Protein AF-0000000074437465 (afdb_homodimer)

Nearest PDB structures (foldseek):
  8ow7-assembly3_E  TM=9.448E-01  e=1.157E-26  Tannerella forsythia
  8ow9-assembly1_B  TM=9.370E-01  e=3.885E-27  Tannerella forsythia
  1zxo-assembly2_B  TM=8.943E-01  e=8.198E-27  Bacteroides thetaiotaomicron
  8oqx-assembly1_B  TM=8.817E-01  e=6.868E-26  Tannerella forsythia
  1zxo-assembly1_F  TM=8.835E-01  e=1.292E-25  Bacteroides thetaiotaomicron

Radius of gyration: 25.93 Å; Cα contacts (8 Å, |Δi|>4): 1116; chains: 2; bounding box: 50×80×67 Å

Structure (mmCIF, N/CA/C/O backbone):
data_AF-0000000074437465-model_v1
#
loop_
_entity.id
_entity.type
_entity.pdbx_description
1 polymer 'N-acetylglucosamine kinase'
#
loop_
_atom_site.group_PDB
_atom_site.id
_atom_site.type_symbol
_atom_site.label_atom_id
_atom_site.label_alt_id
_atom_site.label_comp_id
_atom_site.label_asym_id
_atom_site.label_entity_id
_atom_site.label_seq_id
_atom_site.pdbx_PDB_ins_code
_atom_site.Cartn_x
_atom_site.Cartn_y
_atom_site.Cartn_z
_atom_site.occupancy
_atom_site.B_iso_or_equiv
_atom_site.auth_seq_id
_atom_site.auth_comp_id
_atom_site.auth_asym_id
_atom_site.auth_atom_id
_atom_site.pdbx_PDB_model_num
ATOM 1 N N . MET A 1 1 ? 6.914 24.57 31.961 1 94.89 1 MET A N 1
ATOM 2 C CA . MET A 1 1 ? 7.382 24.489 30.58 1 94.89 1 MET A CA 1
ATOM 3 C C . MET A 1 1 ? 6.307 23.894 29.676 1 94.89 1 MET A C 1
ATOM 5 O O . MET A 1 1 ? 5.526 23.044 30.108 1 94.89 1 MET A O 1
ATOM 9 N N . ILE A 1 2 ? 6.27 24.437 28.482 1 96.09 2 ILE A N 1
ATOM 10 C CA . ILE A 1 2 ? 5.295 23.978 27.499 1 96.09 2 ILE A CA 1
ATOM 11 C C . ILE A 1 2 ? 6.019 23.375 26.297 1 96.09 2 ILE A C 1
ATOM 13 O O . ILE A 1 2 ? 7.005 23.936 25.813 1 96.09 2 ILE A O 1
ATOM 17 N N . LEU A 1 3 ? 5.526 22.201 25.858 1 97.32 3 LEU A N 1
ATOM 18 C CA . LEU A 1 3 ? 6.051 21.591 24.641 1 97.32 3 LEU A CA 1
ATOM 19 C C . LEU A 1 3 ? 5.045 21.702 23.5 1 97.32 3 LEU A C 1
ATOM 21 O O . LEU A 1 3 ? 3.86 21.414 23.681 1 97.32 3 LEU A O 1
ATOM 25 N N . ILE A 1 4 ? 5.538 22.149 22.422 1 97.15 4 ILE A N 1
ATOM 26 C CA . ILE A 1 4 ? 4.779 22.143 21.177 1 97.15 4 ILE A CA 1
ATOM 27 C C . ILE A 1 4 ? 5.429 21.186 20.18 1 97.15 4 ILE A C 1
ATOM 29 O O . ILE A 1 4 ? 6.637 21.255 19.942 1 97.15 4 ILE A O 1
ATOM 33 N N . ALA A 1 5 ? 4.548 20.312 19.648 1 97.37 5 ALA A N 1
ATOM 34 C CA . ALA A 1 5 ? 5.109 19.315 18.741 1 97.37 5 ALA A CA 1
ATOM 35 C C . ALA A 1 5 ? 4.285 19.213 17.46 1 97.37 5 ALA A C 1
ATOM 37 O O . ALA A 1 5 ? 3.053 19.17 17.51 1 97.37 5 ALA A O 1
ATOM 38 N N . ASP A 1 6 ? 4.947 19.25 16.395 1 96.05 6 ASP A N 1
ATOM 39 C CA . ASP A 1 6 ? 4.403 18.94 15.076 1 96.05 6 ASP A CA 1
ATOM 40 C C . ASP A 1 6 ? 4.951 17.614 14.554 1 96.05 6 ASP A C 1
ATOM 42 O O . ASP A 1 6 ? 6.107 17.537 14.134 1 96.05 6 ASP A O 1
ATOM 46 N N . GLY A 1 7 ? 4.11 16.641 14.577 1 93.57 7 GLY A N 1
ATOM 47 C CA . GLY A 1 7 ? 4.582 15.285 14.347 1 93.57 7 GLY A CA 1
ATOM 48 C C . GLY A 1 7 ? 4.082 14.692 13.043 1 93.57 7 GLY A C 1
ATOM 49 O O . GLY A 1 7 ? 2.882 14.46 12.88 1 93.57 7 GLY A O 1
ATOM 50 N N . GLY A 1 8 ? 4.979 14.411 12.189 1 89.39 8 GLY A N 1
ATOM 51 C CA . GLY A 1 8 ? 4.696 13.633 10.993 1 89.39 8 GLY A CA 1
ATOM 52 C C . GLY A 1 8 ? 5.106 12.178 11.116 1 89.39 8 GLY A C 1
ATOM 53 O O . GLY A 1 8 ? 5.466 11.719 12.202 1 89.39 8 GLY A O 1
ATOM 54 N N . SER A 1 9 ? 4.99 11.431 10.053 1 87.38 9 SER A N 1
ATOM 55 C CA . SER A 1 9 ? 5.373 10.023 10.027 1 87.38 9 SER A CA 1
ATOM 56 C C . SER A 1 9 ? 6.887 9.864 9.942 1 87.38 9 SER A C 1
ATOM 58 O O . SER A 1 9 ? 7.434 8.845 10.369 1 87.38 9 SER A O 1
ATOM 60 N N . THR A 1 10 ? 7.476 10.876 9.508 1 89.14 10 THR A N 1
ATOM 61 C CA . THR A 1 10 ? 8.919 10.778 9.318 1 89.14 10 THR A CA 1
ATOM 62 C C . THR A 1 10 ? 9.664 11.411 10.489 1 89.14 10 THR A C 1
ATOM 64 O O . THR A 1 10 ? 10.649 10.856 10.979 1 89.14 10 THR A O 1
ATOM 67 N N . LYS A 1 11 ? 9.197 12.532 10.911 1 92.53 11 LYS A N 1
ATOM 68 C CA . LYS A 1 11 ? 9.872 13.283 11.966 1 92.53 11 LYS A CA 1
ATOM 69 C C . LYS A 1 11 ? 8.872 14.083 12.797 1 92.53 11 LYS A C 1
ATOM 71 O O . LYS A 1 11 ? 7.76 14.358 12.344 1 92.53 11 LYS A O 1
ATOM 76 N N . VAL A 1 12 ? 9.301 14.438 14.024 1 96.32 12 VAL A N 1
ATOM 77 C CA . VAL A 1 12 ? 8.543 15.32 14.906 1 96.32 12 VAL A CA 1
ATOM 78 C C . VAL A 1 12 ? 9.42 16.492 15.343 1 96.32 12 VAL A C 1
ATOM 80 O O . VAL A 1 12 ? 10.512 16.291 15.879 1 96.32 12 VAL A O 1
ATOM 83 N N . ASP A 1 13 ? 8.982 17.682 15.081 1 96.8 13 ASP A N 1
ATOM 84 C CA . ASP A 1 13 ? 9.639 18.888 15.575 1 96.8 13 ASP A CA 1
ATOM 85 C C . ASP A 1 13 ? 9.062 19.313 16.924 1 96.8 13 ASP A C 1
ATOM 87 O O . ASP A 1 13 ? 7.856 19.539 17.046 1 96.8 13 ASP A O 1
ATOM 91 N N . TRP A 1 14 ? 9.959 19.441 17.926 1 97.42 14 TRP A N 1
ATOM 92 C CA . TRP A 1 14 ? 9.568 19.844 19.273 1 97.42 14 TRP A CA 1
ATOM 93 C C . TRP A 1 14 ? 10.133 21.218 19.615 1 97.42 14 TRP A C 1
ATOM 95 O O . TRP A 1 14 ? 11.289 21.516 19.306 1 97.42 14 TRP A O 1
ATOM 105 N N . ILE A 1 15 ? 9.326 22.028 20.237 1 97.54 15 ILE A N 1
ATOM 106 C CA . ILE A 1 15 ? 9.787 23.295 20.795 1 97.54 15 ILE A CA 1
ATOM 107 C C . ILE A 1 15 ? 9.385 23.388 22.265 1 97.54 15 ILE A C 1
ATOM 109 O O . ILE A 1 15 ? 8.234 23.122 22.619 1 97.54 15 ILE A O 1
ATOM 113 N N . ALA A 1 16 ? 10.346 23.724 23.087 1 97.32 16 ALA A N 1
ATOM 114 C CA . ALA A 1 16 ? 10.087 23.943 24.508 1 97.32 16 ALA A CA 1
ATOM 115 C C . ALA A 1 16 ? 10.032 25.432 24.833 1 97.32 16 ALA A C 1
ATOM 117 O O . ALA A 1 16 ? 10.933 26.189 24.465 1 97.32 16 ALA A O 1
ATOM 118 N N . LEU A 1 17 ? 9.01 25.799 25.454 1 96.32 17 LEU A N 1
ATOM 119 C CA . LEU A 1 17 ? 8.848 27.172 25.919 1 96.32 17 LEU A CA 1
ATOM 120 C C . LEU A 1 17 ? 8.898 27.24 27.442 1 96.32 17 LEU A C 1
ATOM 122 O O . LEU A 1 17 ? 8.356 26.368 28.125 1 96.32 17 LEU A O 1
ATOM 126 N N . ASP A 1 18 ? 9.529 28.26 27.944 1 94.47 18 ASP A N 1
ATOM 127 C CA . ASP A 1 18 ? 9.484 28.472 29.388 1 94.47 18 ASP A CA 1
ATOM 128 C C . ASP A 1 18 ? 8.217 29.221 29.794 1 94.47 18 ASP A C 1
ATOM 130 O O . ASP A 1 18 ? 7.324 29.433 28.97 1 94.47 18 ASP A O 1
ATOM 134 N N . ASN A 1 19 ? 8.108 29.612 31.048 1 89.49 19 ASN A N 1
ATOM 135 C CA . ASN A 1 19 ? 6.905 30.24 31.582 1 89.49 19 ASN A CA 1
ATOM 136 C C . ASN A 1 19 ? 6.698 31.637 31.005 1 89.49 19 ASN A C 1
ATOM 138 O O . ASN A 1 19 ? 5.594 32.181 31.064 1 89.49 19 ASN A O 1
ATOM 142 N N . GLU A 1 20 ? 7.729 32.299 30.428 1 91.56 20 GLU A N 1
ATOM 143 C CA . GLU A 1 20 ? 7.645 33.616 29.804 1 91.56 20 GLU A CA 1
ATOM 144 C C . GLU A 1 20 ? 7.45 33.499 28.295 1 91.56 20 GLU A C 1
ATOM 146 O O . GLU A 1 20 ? 7.553 34.493 27.572 1 91.56 20 GLU A O 1
ATOM 151 N N . LYS A 1 21 ? 7.248 32.27 27.817 1 91.72 21 LYS A N 1
ATOM 152 C CA . LYS A 1 21 ? 6.996 31.952 26.415 1 91.72 21 LYS A CA 1
ATOM 153 C C . LYS A 1 21 ? 8.248 32.164 25.569 1 91.72 21 LYS A C 1
ATOM 155 O O . LYS A 1 21 ? 8.154 32.46 24.375 1 91.72 21 LYS A O 1
ATOM 160 N N . ASN A 1 22 ? 9.367 32.092 26.271 1 94.2 22 ASN A N 1
ATOM 161 C CA . ASN A 1 22 ? 10.626 32.068 25.535 1 94.2 22 ASN A CA 1
ATOM 162 C C . ASN A 1 22 ? 11.016 30.647 25.137 1 94.2 22 ASN A C 1
ATOM 164 O O . ASN A 1 22 ? 10.81 29.704 25.904 1 94.2 22 ASN A O 1
ATOM 168 N N . GLU A 1 23 ? 11.526 30.55 23.91 1 95.05 23 GLU A N 1
ATOM 169 C CA . GLU A 1 23 ? 12.005 29.248 23.457 1 95.05 23 GLU A CA 1
ATOM 170 C C . GLU A 1 23 ? 13.233 28.806 24.248 1 95.05 23 GLU A C 1
ATOM 172 O O . GLU A 1 23 ? 14.191 29.568 24.394 1 95.05 23 GLU A O 1
ATOM 177 N N . VAL A 1 24 ? 13.201 27.668 24.789 1 96.06 24 VAL A N 1
ATOM 178 C CA . VAL A 1 24 ? 14.299 27.092 25.56 1 96.06 24 VAL A CA 1
ATOM 179 C C . VAL A 1 24 ? 15.174 26.232 24.65 1 96.06 24 VAL A C 1
ATOM 181 O O . VAL A 1 24 ? 16.401 26.349 24.668 1 96.06 24 VAL A O 1
ATOM 184 N N . PHE A 1 25 ? 14.501 25.325 23.891 1 96.08 25 PHE A N 1
ATOM 185 C CA . PHE A 1 25 ? 15.211 24.524 22.902 1 96.08 25 PHE A CA 1
ATOM 186 C C . PHE A 1 25 ? 14.253 24 21.839 1 96.08 25 PHE A C 1
ATOM 188 O O . PHE A 1 25 ? 13.035 24.142 21.97 1 96.08 25 PHE A O 1
ATOM 195 N N . ARG A 1 26 ? 14.756 23.556 20.845 1 96.6 26 ARG A N 1
ATOM 196 C CA . ARG A 1 26 ? 14.054 22.827 19.794 1 96.6 26 ARG A CA 1
ATOM 197 C C . ARG A 1 26 ? 14.8 21.549 19.423 1 96.6 26 ARG A C 1
ATOM 199 O O . ARG A 1 26 ? 16.033 21.525 19.411 1 96.6 26 ARG A O 1
ATOM 206 N N . VAL A 1 27 ? 14.087 20.467 19.203 1 96.72 27 VAL A N 1
ATOM 207 C CA . VAL A 1 27 ? 14.709 19.195 18.85 1 96.72 27 VAL A CA 1
ATOM 208 C C . VAL A 1 27 ? 13.809 18.43 17.883 1 96.72 27 VAL A C 1
ATOM 210 O O . VAL A 1 27 ? 12.62 18.734 17.759 1 96.72 27 VAL A O 1
ATOM 213 N N . ARG A 1 28 ? 14.456 17.544 17.175 1 96.06 28 ARG A N 1
ATOM 214 C CA . ARG A 1 28 ? 13.73 16.728 16.207 1 96.06 28 ARG A CA 1
ATOM 215 C C . ARG A 1 28 ? 13.885 15.243 16.517 1 96.06 28 ARG A C 1
ATOM 217 O O . ARG A 1 28 ? 15.004 14.75 16.675 1 96.06 28 ARG A O 1
ATOM 224 N N . THR A 1 29 ? 12.794 14.515 16.646 1 96.46 29 THR A N 1
ATOM 225 C CA . THR A 1 29 ? 12.822 13.066 16.814 1 96.46 29 THR A CA 1
ATOM 226 C C . THR A 1 29 ? 12.356 12.364 15.542 1 96.46 29 THR A C 1
ATOM 228 O O . THR A 1 29 ? 11.95 13.019 14.579 1 96.46 29 THR A O 1
ATOM 231 N N . LEU A 1 30 ? 12.405 10.996 15.598 1 94.06 30 LEU A N 1
ATOM 232 C CA . LEU A 1 30 ? 11.751 10.206 14.56 1 94.06 30 LEU A CA 1
ATOM 233 C C . LEU A 1 30 ? 10.235 10.335 14.652 1 94.06 30 LEU A C 1
ATOM 235 O O . LEU A 1 30 ? 9.703 10.721 15.695 1 94.06 30 LEU A O 1
ATOM 239 N N . GLY A 1 31 ? 9.579 10.031 13.581 1 94.35 31 GLY A N 1
ATOM 240 C CA . GLY A 1 31 ? 8.132 10.153 13.503 1 94.35 31 GLY A CA 1
ATOM 241 C C . GLY A 1 31 ? 7.408 9.351 14.568 1 94.35 31 GLY A C 1
ATOM 242 O O . GLY A 1 31 ? 7.844 8.257 14.932 1 94.35 31 GLY A O 1
ATOM 243 N N . LEU A 1 32 ? 6.293 9.871 15.075 1 95.06 32 LEU A N 1
ATOM 244 C CA . LEU A 1 32 ? 5.526 9.255 16.152 1 95.06 32 LEU A CA 1
ATOM 245 C C . LEU A 1 32 ? 4.089 8.993 15.715 1 95.06 32 LEU A C 1
ATOM 247 O O . LEU A 1 32 ? 3.146 9.297 16.45 1 95.06 32 LEU A O 1
ATOM 251 N N . ASN A 1 33 ? 3.855 8.464 14.531 1 92.56 33 ASN A N 1
ATOM 252 C CA . ASN A 1 33 ? 2.525 8.143 14.023 1 92.56 33 ASN A CA 1
ATOM 253 C C . ASN A 1 33 ? 1.952 6.9 14.696 1 92.56 33 ASN A C 1
ATOM 255 O O . ASN A 1 33 ? 2.319 5.776 14.349 1 92.56 33 ASN A O 1
ATOM 259 N N . PRO A 1 34 ? 1.021 7.063 15.628 1 92.79 34 PRO A N 1
ATOM 260 C CA . PRO A 1 34 ? 0.503 5.942 16.416 1 92.79 34 PRO A CA 1
ATOM 261 C C . PRO A 1 34 ? -0.392 5.012 15.601 1 92.79 34 PRO A C 1
ATOM 263 O O . PRO A 1 34 ? -0.78 3.944 16.082 1 92.79 34 PRO A O 1
ATOM 266 N N . ALA A 1 35 ? -0.741 5.42 14.373 1 87.58 35 ALA A N 1
ATOM 267 C CA . ALA A 1 35 ? -1.544 4.562 13.506 1 87.58 35 ALA A CA 1
ATOM 268 C C . ALA A 1 35 ? -0.696 3.446 12.901 1 87.58 35 ALA A C 1
ATOM 270 O O . ALA A 1 35 ? -1.228 2.435 12.438 1 87.58 35 ALA A O 1
ATOM 271 N N . VAL A 1 36 ? 0.605 3.626 12.926 1 86.38 36 VAL A N 1
ATOM 272 C CA . VAL A 1 36 ? 1.434 2.659 12.213 1 86.38 36 VAL A CA 1
ATOM 273 C C . VAL A 1 36 ? 2.537 2.145 13.135 1 86.38 36 VAL A C 1
ATOM 275 O O . VAL A 1 36 ? 3.278 1.227 12.775 1 86.38 36 VAL A O 1
ATOM 278 N N . LEU A 1 37 ? 2.701 2.773 14.314 1 90.72 37 LEU A N 1
ATOM 279 C CA . LEU A 1 37 ? 3.719 2.366 15.277 1 90.72 37 LEU A CA 1
ATOM 280 C C . LEU A 1 37 ? 3.077 1.829 16.551 1 90.72 37 LEU A C 1
ATOM 282 O O . LEU A 1 37 ? 2.063 2.359 17.012 1 90.72 37 LEU A O 1
ATOM 286 N N . ASN A 1 38 ? 3.7 0.882 17.123 1 89.41 38 ASN A N 1
ATOM 287 C CA . ASN A 1 38 ? 3.207 0.415 18.414 1 89.41 38 ASN A CA 1
ATOM 288 C C . ASN A 1 38 ? 3.69 1.307 19.555 1 89.41 38 ASN A C 1
ATOM 290 O O . ASN A 1 38 ? 4.562 2.155 19.358 1 89.41 38 ASN A O 1
ATOM 294 N N . LYS A 1 39 ? 3.164 1.068 20.732 1 93.5 39 LYS A N 1
ATOM 295 C CA . LYS A 1 39 ? 3.417 1.907 21.9 1 93.5 39 LYS A CA 1
ATOM 296 C C . LYS A 1 39 ? 4.894 1.888 22.281 1 93.5 39 LYS A C 1
ATOM 298 O O . LYS A 1 39 ? 5.459 2.921 22.647 1 93.5 39 LYS A O 1
ATOM 303 N N . GLU A 1 40 ? 5.457 0.75 22.173 1 94.09 40 GLU A N 1
ATOM 304 C CA . GLU A 1 40 ? 6.855 0.601 22.567 1 94.09 40 GLU A CA 1
ATOM 305 C C . GLU A 1 40 ? 7.771 1.434 21.675 1 94.09 40 GLU A C 1
ATOM 307 O O . GLU A 1 40 ? 8.677 2.111 22.167 1 94.09 40 GLU A O 1
ATOM 312 N N . GLU A 1 41 ? 7.509 1.397 20.428 1 93.05 41 GLU A N 1
ATOM 313 C CA . GLU A 1 41 ? 8.313 2.17 19.487 1 93.05 41 GLU A CA 1
ATOM 314 C C . GLU A 1 41 ? 8.121 3.669 19.698 1 93.05 41 GLU A C 1
ATOM 316 O O . GLU A 1 41 ? 9.083 4.438 19.639 1 93.05 41 GLU A O 1
ATOM 321 N N . LEU A 1 42 ? 6.94 4.073 19.936 1 95.83 42 LEU A N 1
ATOM 322 C CA . LEU A 1 42 ? 6.642 5.472 20.223 1 95.83 42 LEU A CA 1
ATOM 323 C C . LEU A 1 42 ? 7.425 5.956 21.439 1 95.83 42 LEU A C 1
ATOM 325 O O . LEU A 1 42 ? 8.074 7.003 21.389 1 95.83 42 LEU A O 1
ATOM 329 N N . LYS A 1 43 ? 7.365 5.176 22.474 1 97.3 43 LYS A N 1
ATOM 330 C CA . LYS A 1 43 ? 8.051 5.514 23.718 1 97.3 43 LYS A CA 1
ATOM 331 C C . LYS A 1 43 ? 9.559 5.611 23.505 1 97.3 43 LYS A C 1
ATOM 333 O O . LYS A 1 43 ? 10.189 6.583 23.926 1 97.3 43 LYS A O 1
ATOM 338 N N . ASN A 1 44 ? 10.097 4.678 22.787 1 96.75 44 ASN A N 1
ATOM 339 C CA . ASN A 1 44 ? 11.539 4.612 22.571 1 96.75 44 ASN A CA 1
ATOM 340 C C . ASN A 1 44 ? 12.05 5.835 21.816 1 96.75 44 ASN A C 1
ATOM 342 O O . ASN A 1 44 ? 13.132 6.345 22.11 1 96.75 44 ASN A O 1
ATOM 346 N N . ARG A 1 45 ? 11.283 6.339 20.921 1 95.85 45 ARG A N 1
ATOM 347 C CA . ARG A 1 45 ? 11.7 7.466 20.093 1 95.85 45 ARG A CA 1
ATOM 348 C C . ARG A 1 45 ? 11.753 8.754 20.909 1 95.85 45 ARG A C 1
ATOM 350 O O . ARG A 1 45 ? 12.489 9.682 20.565 1 95.85 45 ARG A O 1
ATOM 357 N N . ILE A 1 46 ? 10.995 8.745 22.015 1 97.08 46 ILE A N 1
ATOM 358 C CA . ILE A 1 46 ? 10.955 9.938 22.852 1 97.08 46 ILE A CA 1
ATOM 359 C C . ILE A 1 46 ? 12.009 9.833 23.952 1 97.08 46 ILE A C 1
ATOM 361 O O . ILE A 1 46 ? 12.788 10.766 24.164 1 97.08 46 ILE A O 1
ATOM 365 N N . VAL A 1 47 ? 12.102 8.663 24.596 1 96.64 47 VAL A N 1
ATOM 366 C CA . VAL A 1 47 ? 12.95 8.518 25.775 1 96.64 47 VAL A CA 1
ATOM 367 C C . VAL A 1 47 ? 14.419 8.533 25.361 1 96.64 47 VAL A C 1
ATOM 369 O O . VAL A 1 47 ? 15.3 8.796 26.183 1 96.64 47 VAL A O 1
ATOM 372 N N . ASN A 1 48 ? 14.676 8.305 24.08 1 96.09 48 ASN A N 1
ATOM 373 C CA . ASN A 1 48 ? 16.051 8.324 23.593 1 96.09 48 ASN A CA 1
ATOM 374 C C . ASN A 1 48 ? 16.498 9.737 23.227 1 96.09 48 ASN A C 1
ATOM 376 O O . ASN A 1 48 ? 17.645 9.947 22.831 1 96.09 48 ASN A O 1
ATOM 380 N N . MET A 1 49 ? 15.599 10.678 23.366 1 95.67 49 MET A N 1
ATOM 381 C CA . MET A 1 49 ? 15.941 12.076 23.121 1 95.67 49 MET A CA 1
ATOM 382 C C . MET A 1 49 ? 16.31 12.783 24.421 1 95.67 49 MET A C 1
ATOM 384 O O . MET A 1 49 ? 15.431 13.152 25.202 1 95.67 49 MET A O 1
ATOM 388 N N . PHE A 1 50 ? 17.532 13.073 24.574 1 95.61 50 PHE A N 1
ATOM 389 C CA . PHE A 1 50 ? 18.084 13.61 25.812 1 95.61 50 PHE A CA 1
ATOM 390 C C . PHE A 1 50 ? 17.378 14.903 26.203 1 95.61 50 PHE A C 1
ATOM 392 O O . PHE A 1 50 ? 17.006 15.086 27.364 1 95.61 50 PHE A O 1
ATOM 399 N N . GLU A 1 51 ? 17.174 15.797 25.301 1 96.08 51 GLU A N 1
ATOM 400 C CA . GLU A 1 51 ? 16.589 17.104 25.585 1 96.08 51 GLU A CA 1
ATOM 401 C C . GLU A 1 51 ? 15.181 16.967 26.156 1 96.08 51 GLU A C 1
ATOM 403 O O . GLU A 1 51 ? 14.781 17.743 27.027 1 96.08 51 GLU A O 1
ATOM 408 N N . LEU A 1 52 ? 14.474 15.995 25.702 1 97 52 LEU A N 1
ATOM 409 C CA . LEU A 1 52 ? 13.092 15.81 26.131 1 97 52 LEU A CA 1
ATOM 410 C C . LEU A 1 52 ? 13.032 15.136 27.497 1 97 52 LEU A C 1
ATOM 412 O O . LEU A 1 52 ? 12.26 15.55 28.365 1 97 52 LEU A O 1
ATOM 416 N N . ILE A 1 53 ? 13.86 14.127 27.668 1 96.48 53 ILE A N 1
ATOM 417 C CA . ILE A 1 53 ? 13.799 13.344 28.898 1 96.48 53 ILE A CA 1
ATOM 418 C C . ILE A 1 53 ? 14.344 14.169 30.062 1 96.48 53 ILE A C 1
ATOM 420 O O . ILE A 1 53 ? 13.901 14.012 31.202 1 96.48 53 ILE A O 1
ATOM 424 N N . ASN A 1 54 ? 15.246 15.013 29.777 1 95.64 54 ASN A N 1
ATOM 425 C CA . ASN A 1 54 ? 15.863 15.832 30.814 1 95.64 54 ASN A CA 1
ATOM 426 C C . ASN A 1 54 ? 14.86 16.802 31.434 1 95.64 54 ASN A C 1
ATOM 428 O O . ASN A 1 54 ? 15.07 17.292 32.544 1 95.64 54 ASN A O 1
ATOM 432 N N . ILE A 1 55 ? 13.824 17.081 30.805 1 95.62 55 ILE A N 1
ATOM 433 C CA . ILE A 1 55 ? 12.871 18.057 31.321 1 95.62 55 ILE A CA 1
ATOM 434 C C . ILE A 1 55 ? 11.536 17.373 31.608 1 95.62 55 ILE A C 1
ATOM 436 O O . ILE A 1 55 ? 10.513 18.04 31.778 1 95.62 55 ILE A O 1
ATOM 440 N N . LYS A 1 56 ? 11.437 16.096 31.569 1 96.48 56 LYS A N 1
ATOM 441 C CA . LYS A 1 56 ? 10.19 15.339 31.615 1 96.48 56 LYS A CA 1
ATOM 442 C C . LYS A 1 56 ? 9.365 15.713 32.842 1 96.48 56 LYS A C 1
ATOM 444 O O . LYS A 1 56 ? 8.133 15.663 32.808 1 96.48 56 LYS A O 1
ATOM 449 N N . GLU A 1 57 ? 10.02 16.113 33.96 1 96.18 57 GLU A N 1
ATOM 450 C CA . GLU A 1 57 ? 9.301 16.455 35.183 1 96.18 57 GLU A CA 1
ATOM 451 C C . GLU A 1 57 ? 8.895 17.926 35.191 1 96.18 57 GLU A C 1
ATOM 453 O O . GLU A 1 57 ? 8.056 18.34 35.995 1 96.18 57 GLU A O 1
ATOM 458 N N . LYS A 1 58 ? 9.495 18.707 34.326 1 96.32 58 LYS A N 1
ATOM 459 C CA . LYS A 1 58 ? 9.276 20.15 34.315 1 96.32 58 LYS A CA 1
ATOM 460 C C . LYS A 1 58 ? 8.182 20.533 33.322 1 96.32 58 LYS A C 1
ATOM 462 O O . LYS A 1 58 ? 7.681 21.659 33.346 1 96.32 58 LYS A O 1
ATOM 467 N N . VAL A 1 59 ? 7.832 19.661 32.452 1 96.99 59 VAL A N 1
ATOM 468 C CA . VAL A 1 59 ? 6.826 19.942 31.433 1 96.99 59 VAL A CA 1
ATOM 469 C C . VAL A 1 59 ? 5.432 19.883 32.053 1 96.99 59 VAL A C 1
ATOM 471 O O . VAL A 1 59 ? 5.071 18.892 32.691 1 96.99 59 VAL A O 1
ATOM 474 N N . ASN A 1 60 ? 4.698 20.942 31.864 1 95.6 60 ASN A N 1
ATOM 475 C CA . ASN A 1 60 ? 3.364 21.009 32.452 1 95.6 60 ASN A CA 1
ATOM 476 C C . ASN A 1 60 ? 2.277 20.816 31.399 1 95.6 60 ASN A C 1
ATOM 478 O O . ASN A 1 60 ? 1.147 20.448 31.727 1 95.6 60 ASN A O 1
ATOM 482 N N . GLU A 1 61 ? 2.629 21.15 30.157 1 96.54 61 GLU A N 1
ATOM 483 C CA . GLU A 1 61 ? 1.647 21.071 29.08 1 96.54 61 GLU A CA 1
ATOM 484 C C . GLU A 1 61 ? 2.301 20.653 27.766 1 96.54 61 GLU A C 1
ATOM 486 O O . GLU A 1 61 ? 3.397 21.114 27.438 1 96.54 61 GLU A O 1
ATOM 491 N N . ILE A 1 62 ? 1.636 19.767 27.069 1 97.61 62 ILE A N 1
ATOM 492 C CA . ILE A 1 62 ? 2.118 19.327 25.765 1 97.61 62 ILE A CA 1
ATOM 493 C C . ILE A 1 62 ? 1.019 19.509 24.72 1 97.61 62 ILE A C 1
ATOM 495 O O 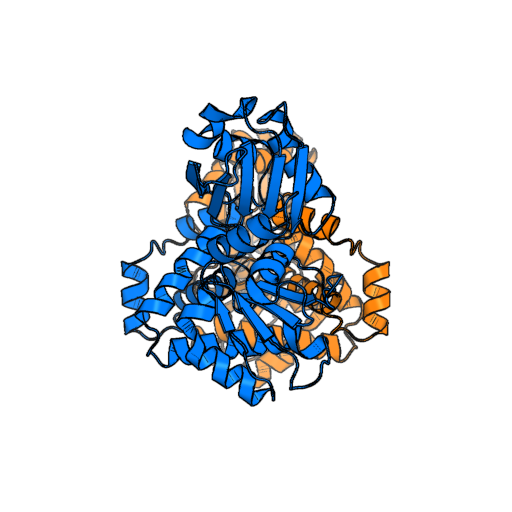. ILE A 1 62 ? -0.099 19.017 24.894 1 97.61 62 ILE A O 1
ATOM 499 N N . HIS A 1 63 ? 1.304 20.273 23.745 1 97.03 63 HIS A N 1
ATOM 500 C CA . HIS A 1 63 ? 0.472 20.364 22.55 1 97.03 63 HIS A CA 1
ATOM 501 C C . HIS A 1 63 ? 1.081 19.58 21.393 1 97.03 63 HIS A C 1
ATOM 503 O O . HIS A 1 63 ? 2.035 20.038 20.761 1 97.03 63 HIS A O 1
ATOM 509 N N . PHE A 1 64 ? 0.465 18.461 21.155 1 97.69 64 PHE A N 1
ATOM 510 C CA . PHE A 1 64 ? 0.988 17.583 20.114 1 97.69 64 PHE A CA 1
ATOM 511 C C . PHE A 1 64 ? 0.032 17.519 18.929 1 97.69 64 PHE A C 1
ATOM 513 O O . PHE A 1 64 ? -1.125 17.12 19.079 1 97.69 64 PHE A O 1
ATOM 520 N N . TYR A 1 65 ? 0.543 17.898 17.822 1 96.64 65 TYR A N 1
ATOM 521 C CA . TYR A 1 65 ? -0.168 17.792 16.553 1 96.64 65 TYR A CA 1
ATOM 522 C C . TYR A 1 65 ? 0.468 16.736 15.657 1 96.64 65 TYR A C 1
ATOM 524 O O . TYR A 1 65 ? 1.576 16.929 15.151 1 96.64 65 TYR A O 1
ATOM 532 N N . GLY A 1 66 ? -0.255 15.652 15.434 1 94.8 66 GLY A N 1
ATOM 533 C CA . GLY A 1 66 ? 0.495 14.56 14.834 1 94.8 66 GLY A CA 1
ATOM 534 C C . GLY A 1 66 ? -0.274 13.836 13.745 1 94.8 66 GLY A C 1
ATOM 535 O O . GLY A 1 66 ? -1.501 13.734 13.806 1 94.8 66 GLY A O 1
ATOM 536 N N . ALA A 1 67 ? 0.491 13.291 12.794 1 92.62 67 ALA A N 1
ATOM 537 C CA . ALA A 1 67 ? -0.054 12.344 11.824 1 92.62 67 ALA A CA 1
ATOM 538 C C . ALA A 1 67 ? -0.62 11.11 12.521 1 92.62 67 ALA A C 1
ATOM 540 O O . ALA A 1 67 ? -0.052 10.631 13.506 1 92.62 67 ALA A O 1
ATOM 541 N N . GLY A 1 68 ? -1.772 10.64 12.007 1 90.48 68 GLY A N 1
ATOM 542 C CA . GLY A 1 68 ? -2.355 9.422 12.547 1 90.48 68 GLY A CA 1
ATOM 543 C C . GLY A 1 68 ? -3.202 9.662 13.782 1 90.48 68 GLY A C 1
ATOM 544 O O . GLY A 1 68 ? -3.776 8.725 14.34 1 90.48 68 GLY A O 1
ATOM 545 N N . CYS A 1 69 ? -3.361 10.903 14.205 1 92.59 69 CYS A N 1
ATOM 546 C CA . CYS A 1 69 ? -4.099 11.223 15.422 1 92.59 69 CYS A CA 1
ATOM 547 C C . CYS A 1 69 ? -5.494 11.741 15.094 1 92.59 69 CYS A C 1
ATOM 549 O O . CYS A 1 69 ? -6.102 12.452 15.896 1 92.59 69 CYS A O 1
ATOM 551 N N . GLY A 1 70 ? -5.909 11.414 13.889 1 86.55 70 GLY A N 1
ATOM 552 C CA . GLY A 1 70 ? -7.207 11.907 13.457 1 86.55 70 GLY A CA 1
ATOM 553 C C . GLY A 1 70 ? -8.366 11.09 13.995 1 86.55 70 GLY A C 1
ATOM 554 O O . GLY A 1 70 ? -9.527 11.476 13.846 1 86.55 70 GLY A O 1
ATOM 555 N N . THR A 1 71 ? -8.073 9.995 14.556 1 86.5 71 THR A N 1
ATOM 556 C CA . THR A 1 71 ? -9.094 9.147 15.161 1 86.5 71 THR A CA 1
ATOM 557 C C . THR A 1 71 ? -8.787 8.898 16.635 1 86.5 71 THR A C 1
ATOM 559 O O . THR A 1 71 ? -7.636 9.011 17.062 1 86.5 71 THR A O 1
ATOM 562 N N . PRO A 1 72 ? -9.757 8.58 17.406 1 87.79 72 PRO A N 1
ATOM 563 C CA . PRO A 1 72 ? -9.616 8.568 18.863 1 87.79 72 PRO A CA 1
ATOM 564 C C . PRO A 1 72 ? -8.614 7.524 19.351 1 87.79 72 PRO A C 1
ATOM 566 O O . PRO A 1 72 ? -7.802 7.808 20.235 1 87.79 72 PRO A O 1
ATOM 569 N N . LYS A 1 73 ? -8.615 6.382 18.794 1 91.21 73 LYS A N 1
ATOM 570 C CA . LYS A 1 73 ? -7.802 5.297 19.337 1 91.21 73 LYS A CA 1
ATOM 571 C C . LYS A 1 73 ? -6.314 5.601 19.197 1 91.21 73 LYS A C 1
ATOM 573 O O . LYS A 1 73 ? -5.574 5.575 20.182 1 91.21 73 LYS A O 1
ATOM 578 N N . PRO A 1 74 ? -5.891 5.91 18.002 1 92.13 74 PRO A N 1
ATOM 579 C CA . PRO A 1 74 ? -4.474 6.261 17.881 1 92.13 74 PRO A CA 1
ATOM 580 C C . PRO A 1 74 ? -4.093 7.477 18.722 1 92.13 74 PRO A C 1
ATOM 582 O O . PRO A 1 74 ? -3.011 7.509 19.314 1 92.13 74 PRO A O 1
ATOM 585 N N . ALA A 1 75 ? -4.921 8.441 18.796 1 94.05 75 ALA A N 1
ATOM 586 C CA . ALA A 1 75 ? -4.655 9.63 19.601 1 94.05 75 ALA A CA 1
ATOM 587 C C . ALA A 1 75 ? -4.497 9.271 21.075 1 94.05 75 ALA A C 1
ATOM 589 O O . ALA A 1 75 ? -3.605 9.785 21.754 1 94.05 75 ALA A O 1
ATOM 590 N N . GLN A 1 76 ? -5.318 8.388 21.516 1 95.51 76 GLN A N 1
ATOM 591 C CA . GLN A 1 76 ? -5.268 7.971 22.913 1 95.51 76 GLN A CA 1
ATOM 592 C C . GLN A 1 76 ? -3.99 7.193 23.21 1 95.51 76 GLN A C 1
ATOM 594 O O . GLN A 1 76 ? -3.409 7.331 24.289 1 95.51 76 GLN A O 1
ATOM 599 N N . ILE A 1 77 ? -3.602 6.414 22.298 1 95.68 77 ILE A N 1
ATOM 600 C CA . ILE A 1 77 ? -2.373 5.644 22.459 1 95.68 77 ILE A CA 1
ATOM 601 C C . ILE A 1 77 ? -1.192 6.592 22.651 1 95.68 77 ILE A C 1
ATOM 603 O O . ILE A 1 77 ? -0.383 6.41 23.564 1 95.68 77 ILE A O 1
ATOM 607 N N . LEU A 1 78 ? -1.112 7.581 21.846 1 96.99 78 LEU A N 1
ATOM 608 C CA . LEU A 1 78 ? -0.011 8.534 21.941 1 96.99 78 LEU A CA 1
ATOM 609 C C . LEU A 1 78 ? -0.1 9.34 23.233 1 96.99 78 LEU A C 1
ATOM 611 O O . LEU A 1 78 ? 0.918 9.602 23.877 1 96.99 78 LEU A O 1
ATOM 615 N N . ALA A 1 79 ? -1.292 9.737 23.566 1 97.42 79 ALA A N 1
ATOM 616 C CA . ALA A 1 79 ? -1.494 10.461 24.819 1 97.42 79 ALA A CA 1
ATOM 617 C C . ALA A 1 79 ? -0.99 9.649 26.009 1 97.42 79 ALA A C 1
ATOM 619 O O . ALA A 1 79 ? -0.304 10.18 26.885 1 97.42 79 ALA A O 1
ATOM 620 N N . ASP A 1 80 ? -1.317 8.393 25.988 1 97.47 80 ASP A N 1
ATOM 621 C CA . ASP A 1 80 ? -0.887 7.508 27.067 1 97.47 80 ASP A CA 1
ATOM 622 C C . ASP A 1 80 ? 0.636 7.446 27.153 1 97.47 80 ASP A C 1
ATOM 624 O O . ASP A 1 80 ? 1.203 7.481 28.247 1 97.47 80 ASP A O 1
ATOM 628 N N . VAL A 1 81 ? 1.225 7.339 26.029 1 97.83 81 VAL A N 1
ATOM 629 C CA . VAL A 1 81 ? 2.681 7.258 25.975 1 97.83 81 VAL A CA 1
ATOM 630 C C . VAL A 1 81 ? 3.291 8.545 26.528 1 97.83 81 VAL A C 1
ATOM 632 O O . VAL A 1 81 ? 4.195 8.5 27.367 1 97.83 81 VAL A O 1
ATOM 635 N N . LEU A 1 82 ? 2.831 9.701 26.108 1 97.97 82 LEU A N 1
ATOM 636 C CA . LEU A 1 82 ? 3.363 10.997 26.517 1 97.97 82 LEU A CA 1
ATOM 637 C C . LEU A 1 82 ? 3.122 11.239 28.003 1 97.97 82 LEU A C 1
ATOM 639 O O . LEU A 1 82 ? 4.006 11.73 28.708 1 97.97 82 LEU A O 1
ATOM 643 N N . GLU A 1 83 ? 1.96 10.868 28.463 1 97.52 83 GLU A N 1
ATOM 644 C CA . GLU A 1 83 ? 1.608 11.067 29.866 1 97.52 83 GLU A CA 1
ATOM 645 C C . GLU A 1 83 ? 2.459 10.189 30.779 1 97.52 83 GLU A C 1
ATOM 647 O O . GLU A 1 83 ? 2.75 10.566 31.916 1 97.52 83 GLU A O 1
ATOM 652 N N . ASN A 1 84 ? 2.812 9.041 30.275 1 97.36 84 ASN A N 1
ATOM 653 C CA . ASN A 1 84 ? 3.662 8.142 31.048 1 97.36 84 ASN A CA 1
ATOM 654 C C . ASN A 1 84 ? 5.09 8.671 31.152 1 97.36 84 ASN A C 1
ATOM 656 O O . ASN A 1 84 ? 5.799 8.372 32.115 1 97.36 84 ASN A O 1
ATOM 660 N N . ILE A 1 85 ? 5.466 9.373 30.165 1 97.68 85 ILE A N 1
ATOM 661 C CA . ILE A 1 85 ? 6.819 9.917 30.149 1 97.68 85 ILE A CA 1
ATOM 662 C C . ILE A 1 85 ? 6.851 11.246 30.9 1 97.68 85 ILE A C 1
ATOM 664 O O . ILE A 1 85 ? 7.712 11.462 31.756 1 97.68 85 ILE A O 1
ATOM 668 N N . PHE A 1 86 ? 5.911 12.098 30.535 1 97.91 86 PHE A N 1
ATOM 669 C CA . PHE A 1 86 ? 5.795 13.416 31.149 1 97.91 86 PHE A CA 1
ATOM 670 C C . PHE A 1 86 ? 4.728 13.414 32.237 1 97.91 86 PHE A C 1
ATOM 672 O O . PHE A 1 86 ? 3.643 13.968 32.051 1 97.91 86 PHE A O 1
ATOM 679 N N . ILE A 1 87 ? 5.034 13.052 33.387 1 95.62 87 ILE A N 1
ATOM 680 C CA . ILE A 1 87 ? 4.127 12.583 34.429 1 95.62 87 ILE A CA 1
ATOM 681 C C . ILE A 1 87 ? 3.342 13.763 34.998 1 95.62 87 ILE A C 1
ATOM 683 O O . ILE A 1 87 ? 2.282 13.579 35.601 1 95.62 87 ILE A O 1
ATOM 687 N N . ASN A 1 88 ? 3.754 15 34.837 1 96.02 88 ASN A N 1
ATOM 688 C CA . ASN A 1 88 ? 3.091 16.171 35.401 1 96.02 88 ASN A CA 1
ATOM 689 C C . ASN A 1 88 ? 2.369 16.978 34.326 1 96.02 88 ASN A C 1
ATOM 691 O O . ASN A 1 88 ? 1.878 18.076 34.594 1 96.02 88 ASN A O 1
ATOM 695 N N . SER A 1 89 ? 2.288 16.424 33.15 1 96.48 89 SER A N 1
ATOM 696 C CA . SER A 1 89 ? 1.873 17.255 32.024 1 96.48 89 SER A CA 1
ATOM 697 C C . SER A 1 89 ? 0.434 16.956 31.617 1 96.48 89 SER A C 1
ATOM 699 O O . SER A 1 89 ? 0.003 15.801 31.644 1 96.48 89 SER A O 1
ATOM 701 N N . LYS A 1 90 ? -0.261 17.996 31.362 1 96.6 90 LYS A N 1
ATOM 702 C CA . LYS A 1 90 ? -1.486 17.874 30.578 1 96.6 90 LYS A CA 1
ATOM 703 C C . LYS A 1 90 ? -1.175 17.698 29.095 1 96.6 90 LYS A C 1
ATOM 705 O O . LYS A 1 90 ? -0.508 18.541 28.491 1 96.6 90 LYS A O 1
ATOM 710 N N . VAL A 1 91 ? -1.691 16.601 28.5 1 97.73 91 VAL A N 1
ATOM 711 C CA . VAL A 1 91 ? -1.361 16.29 27.113 1 97.73 91 VAL A CA 1
ATOM 712 C C . VAL A 1 91 ? -2.569 16.562 26.22 1 97.73 91 VAL A C 1
ATOM 714 O O . VAL A 1 91 ? -3.656 16.028 26.456 1 97.73 91 VAL A O 1
ATOM 717 N N . ILE A 1 92 ? -2.396 17.407 25.294 1 96.17 92 ILE A N 1
ATOM 718 C CA . ILE A 1 92 ? -3.404 17.713 24.284 1 96.17 92 ILE A CA 1
ATOM 719 C C . ILE A 1 92 ? -2.948 17.188 22.925 1 96.17 92 ILE A C 1
ATOM 721 O O . ILE A 1 92 ? -1.925 17.626 22.394 1 96.17 92 ILE A O 1
ATOM 725 N N . ILE A 1 93 ? -3.73 16.246 22.405 1 97.13 93 ILE A N 1
ATOM 726 C CA . ILE A 1 93 ? -3.397 15.638 21.121 1 97.13 93 ILE A CA 1
ATOM 727 C C . ILE A 1 93 ? -4.391 16.1 20.058 1 97.13 93 ILE A C 1
ATOM 729 O O . ILE A 1 93 ? -5.604 16.076 20.282 1 97.13 93 ILE A O 1
ATOM 733 N N . ALA A 1 94 ? -3.831 16.583 18.985 1 94.21 94 ALA A N 1
ATOM 734 C CA . ALA A 1 94 ? -4.646 16.918 17.82 1 94.21 94 ALA A CA 1
ATOM 735 C C . ALA A 1 94 ? -4.008 16.395 16.536 1 94.21 94 ALA A C 1
ATOM 737 O O . ALA A 1 94 ? -2.847 15.979 16.537 1 94.21 94 ALA A O 1
ATOM 738 N N . GLU A 1 95 ? -4.784 16.357 15.521 1 93.99 95 GLU A N 1
ATOM 739 C CA . GLU A 1 95 ? -4.265 15.889 14.239 1 93.99 95 GLU A CA 1
ATOM 740 C C . GLU A 1 95 ? -3.354 16.932 13.597 1 93.99 95 GLU A C 1
ATOM 742 O O . GLU A 1 95 ? -3.513 18.132 13.834 1 93.99 95 GLU A O 1
ATOM 747 N N . ASP A 1 96 ? -2.542 16.446 12.813 1 94.67 96 ASP A N 1
ATOM 748 C CA . ASP A 1 96 ? -1.568 17.308 12.15 1 94.67 96 ASP A CA 1
ATOM 749 C C . ASP A 1 96 ? -2.263 18.357 11.284 1 94.67 96 ASP A C 1
ATOM 751 O O . ASP A 1 96 ? -1.743 19.458 11.097 1 94.67 96 ASP A O 1
ATOM 755 N N . MET A 1 97 ? -3.43 18.101 10.82 1 94.74 97 MET A N 1
ATOM 756 C CA . MET A 1 97 ? -4.194 19.052 10.018 1 94.74 97 MET A CA 1
ATOM 757 C C . MET A 1 97 ? -4.46 20.334 10.801 1 94.74 97 MET A C 1
ATOM 759 O O . MET A 1 97 ? -4.457 21.426 10.231 1 94.74 97 MET A O 1
ATOM 763 N N . LEU A 1 98 ? -4.71 20.192 12.032 1 95.04 98 LEU A N 1
ATOM 764 C CA . LEU A 1 98 ? -4.971 21.371 12.849 1 95.04 98 LEU A CA 1
ATOM 765 C C . LEU A 1 98 ? -3.724 22.242 12.962 1 95.04 98 LEU A C 1
ATOM 767 O O . LEU A 1 98 ? -3.815 23.471 12.924 1 95.04 98 LEU A O 1
ATOM 771 N N . ALA A 1 99 ? -2.581 21.621 13.134 1 95.53 99 ALA A N 1
ATOM 772 C CA . ALA A 1 99 ? -1.328 22.371 13.116 1 95.53 99 ALA A CA 1
ATOM 773 C C . ALA A 1 99 ? -1.165 23.134 11.804 1 95.53 99 ALA A C 1
ATOM 775 O O . ALA A 1 99 ? -0.718 24.284 11.799 1 95.53 99 ALA A O 1
ATOM 776 N N . ALA A 1 100 ? -1.499 22.459 10.716 1 96.47 100 ALA A N 1
ATOM 777 C CA . ALA A 1 100 ? -1.415 23.089 9.401 1 96.47 100 ALA A CA 1
ATOM 778 C C . ALA A 1 100 ? -2.335 24.303 9.313 1 96.47 100 ALA A C 1
ATOM 780 O O . ALA A 1 100 ? -1.95 25.344 8.776 1 96.47 100 ALA A O 1
ATOM 781 N N . VAL A 1 101 ? -3.502 24.187 9.863 1 97.01 101 VAL A N 1
ATOM 782 C CA . VAL A 1 101 ? -4.468 25.281 9.875 1 97.01 101 VAL A CA 1
ATOM 783 C C . VAL A 1 101 ? -3.908 26.456 10.674 1 97.01 101 VAL A C 1
ATOM 785 O O . VAL A 1 101 ? -3.842 27.581 10.173 1 97.01 101 VAL A O 1
ATOM 788 N N . TYR A 1 102 ? -3.423 26.174 11.859 1 95.94 102 TYR A N 1
ATOM 789 C CA . TYR A 1 102 ? -2.911 27.222 12.735 1 95.94 102 TYR A CA 1
ATOM 790 C C . TYR A 1 102 ? -1.682 27.888 12.127 1 95.94 102 TYR A C 1
ATOM 792 O O . TYR A 1 102 ? -1.472 29.092 12.299 1 95.94 102 TYR A O 1
ATOM 800 N N . ALA A 1 103 ? -0.949 27.138 11.409 1 96.12 103 ALA A N 1
ATOM 801 C CA . ALA A 1 103 ? 0.3 27.641 10.842 1 96.12 103 ALA A CA 1
ATOM 802 C C . ALA A 1 103 ? 0.044 28.413 9.551 1 96.12 103 ALA A C 1
ATOM 804 O O . ALA A 1 103 ? 0.95 29.057 9.016 1 96.12 103 ALA A O 1
ATOM 805 N N . SER A 1 104 ? -1.113 28.353 9.009 1 96.32 104 SER A N 1
ATOM 806 C CA . SER A 1 104 ? -1.359 28.958 7.704 1 96.32 104 SER A CA 1
ATOM 807 C C . SER A 1 104 ? -2.458 30.012 7.781 1 96.32 104 SER A C 1
ATOM 809 O O . SER A 1 104 ? -2.174 31.208 7.865 1 96.32 104 SER A O 1
ATOM 811 N N . SER A 1 105 ? -3.703 29.562 8.05 1 94.32 105 SER A N 1
ATOM 812 C CA . SER A 1 105 ? -4.83 30.487 7.991 1 94.32 105 SER A CA 1
ATOM 813 C C . SER A 1 105 ? -5.169 31.034 9.374 1 94.32 105 SER A C 1
ATOM 815 O O . SER A 1 105 ? -5.936 31.991 9.498 1 94.32 105 SER A O 1
ATOM 817 N N . GLY A 1 106 ? -4.566 30.461 10.332 1 91.31 106 GLY A N 1
ATOM 818 C CA . GLY A 1 106 ? -4.884 30.898 11.683 1 91.31 106 GLY A CA 1
ATOM 819 C C . GLY A 1 106 ? -6.335 30.666 12.059 1 91.31 106 GLY A C 1
ATOM 820 O O . GLY A 1 106 ? -6.758 29.525 12.252 1 91.31 106 GLY A O 1
ATOM 821 N N . LYS A 1 107 ? -7.091 31.744 12.046 1 90.94 107 LYS A N 1
ATOM 822 C CA . LYS A 1 107 ? -8.492 31.66 12.448 1 90.94 107 LYS A CA 1
ATOM 823 C C . LYS A 1 107 ? -9.419 32.038 11.296 1 90.94 107 LYS A C 1
ATOM 825 O O . LYS A 1 107 ? -10.622 32.218 11.493 1 90.94 107 LYS A O 1
ATOM 830 N N . ARG A 1 108 ? -8.956 32.164 10.116 1 95.45 108 ARG A N 1
ATOM 831 C CA . ARG A 1 108 ? -9.748 32.545 8.951 1 95.45 108 ARG A CA 1
ATOM 832 C C . ARG A 1 108 ? -10.136 31.32 8.129 1 95.45 108 ARG A C 1
ATOM 834 O O . ARG A 1 108 ? -9.351 30.379 7.999 1 95.45 108 ARG A O 1
ATOM 841 N N . PRO A 1 109 ? -11.291 31.341 7.58 1 97.37 109 PRO A N 1
ATOM 842 C CA . PRO A 1 109 ? -11.715 30.232 6.722 1 97.37 109 PRO A CA 1
ATOM 843 C C . PRO A 1 109 ? -10.761 29.991 5.555 1 97.37 109 PRO A C 1
ATOM 845 O O . PRO A 1 109 ? -10.292 30.946 4.93 1 97.37 109 PRO A O 1
ATOM 848 N N . ALA A 1 110 ? -10.488 28.755 5.349 1 98.41 110 ALA A N 1
ATOM 849 C CA . ALA A 1 110 ? -9.556 28.414 4.278 1 98.41 110 ALA A CA 1
ATOM 850 C C . ALA A 1 110 ? -9.567 26.914 3.998 1 98.41 110 ALA A C 1
ATOM 852 O O . ALA A 1 110 ? -10.019 26.124 4.83 1 98.41 110 ALA A O 1
ATOM 853 N N . LEU A 1 111 ? -9.214 26.568 2.805 1 98.47 111 LEU A N 1
ATOM 854 C CA . LEU A 1 111 ? -8.793 25.204 2.502 1 98.47 111 LEU A CA 1
ATOM 855 C C . LEU A 1 111 ? -7.313 25.01 2.814 1 98.47 111 LEU A C 1
ATOM 857 O O . LEU A 1 111 ? -6.474 25.805 2.385 1 98.47 111 LEU A O 1
ATOM 861 N N . VAL A 1 112 ? -7.001 24.029 3.603 1 98.38 112 VAL A N 1
ATOM 862 C CA . VAL A 1 112 ? -5.623 23.756 3.999 1 98.38 112 VAL A CA 1
ATOM 863 C C . VAL A 1 112 ? -5.236 22.339 3.582 1 98.38 112 VAL A C 1
ATOM 865 O O . VAL A 1 112 ? -5.98 21.387 3.829 1 98.38 112 VAL A O 1
ATOM 868 N N . CYS A 1 113 ? -4.074 22.255 2.931 1 98.53 113 CYS A N 1
ATOM 869 C CA . CYS A 1 113 ? -3.621 20.982 2.381 1 98.53 113 CYS A CA 1
ATOM 870 C C . CYS A 1 113 ? -2.213 20.652 2.86 1 98.53 113 CYS A C 1
ATOM 872 O O . CYS A 1 113 ? -1.386 21.549 3.037 1 98.53 113 CYS A O 1
ATOM 874 N N . ILE A 1 114 ? -1.992 19.452 3.112 1 97.61 114 ILE A N 1
ATOM 875 C CA . ILE A 1 114 ? -0.663 18.953 3.445 1 97.61 114 ILE A CA 1
ATOM 876 C C . ILE A 1 114 ? -0.141 18.076 2.309 1 97.61 114 ILE A C 1
ATOM 878 O O . ILE A 1 114 ? -0.828 17.154 1.862 1 97.61 114 ILE A O 1
ATOM 882 N N . LEU A 1 115 ? 1.011 18.343 1.752 1 97.64 115 LEU A N 1
ATOM 883 C CA . LEU A 1 115 ? 1.751 17.528 0.795 1 97.64 115 LEU A CA 1
ATOM 884 C C . LEU A 1 115 ? 3.182 17.297 1.269 1 97.64 115 LEU A C 1
ATOM 886 O O . LEU A 1 115 ? 4.103 17.995 0.838 1 97.64 115 LEU A O 1
ATOM 890 N N . GLY A 1 116 ? 3.429 16.36 2.064 1 95.12 116 GLY A N 1
ATOM 891 C CA . GLY A 1 116 ? 4.718 15.94 2.591 1 95.12 116 GLY A CA 1
ATOM 892 C C . GLY A 1 116 ? 4.965 14.45 2.445 1 95.12 116 GLY A C 1
ATOM 893 O O . GLY A 1 116 ? 4.834 13.898 1.351 1 95.12 116 GLY A O 1
ATOM 894 N N . THR A 1 117 ? 5.208 13.794 3.624 1 94.07 117 THR A N 1
ATOM 895 C CA . THR A 1 117 ? 5.305 12.338 3.598 1 94.07 117 THR A CA 1
ATOM 896 C C . THR A 1 117 ? 3.965 11.714 3.221 1 94.07 117 THR A C 1
ATOM 898 O O . THR A 1 117 ? 3.905 10.83 2.363 1 94.07 117 THR A O 1
ATOM 901 N N . GLY A 1 118 ? 2.98 12.165 3.918 1 95.33 118 GLY A N 1
ATOM 902 C CA . GLY A 1 118 ? 1.604 11.88 3.543 1 95.33 118 GLY A CA 1
ATOM 903 C C . GLY A 1 118 ? 0.868 13.093 3.008 1 95.33 118 GLY A C 1
ATOM 904 O O . GLY A 1 118 ? 1.459 14.163 2.844 1 95.33 118 GLY A O 1
ATOM 905 N N . SER A 1 119 ? -0.359 12.93 2.66 1 97.05 119 SER A N 1
ATOM 906 C CA . SER A 1 119 ? -1.159 14.055 2.188 1 97.05 119 SER A CA 1
ATOM 907 C C . SER A 1 119 ? -2.555 14.036 2.8 1 97.05 119 SER A C 1
ATOM 909 O O . SER A 1 119 ? -3.048 12.98 3.202 1 97.05 119 SER A O 1
ATOM 911 N N . ASN A 1 120 ? -3.078 15.217 2.931 1 96.64 120 ASN A N 1
ATOM 912 C CA . ASN A 1 120 ? -4.422 15.409 3.464 1 96.64 120 ASN A CA 1
ATOM 913 C C . ASN A 1 120 ? -4.932 16.824 3.202 1 96.64 120 ASN A C 1
ATOM 915 O O . ASN A 1 120 ? -4.204 17.662 2.668 1 96.64 120 ASN A O 1
ATOM 919 N N . SER A 1 121 ? -6.187 17.044 3.443 1 98 121 SER A N 1
ATOM 920 C CA . SER A 1 121 ? -6.776 18.371 3.298 1 98 121 SER A CA 1
ATOM 921 C C . SER A 1 121 ? -7.974 18.549 4.225 1 98 121 SER A C 1
ATOM 923 O O . SER A 1 121 ? -8.558 17.567 4.689 1 98 121 SER A O 1
ATOM 925 N N . CYS A 1 122 ? -8.27 19.76 4.524 1 97.63 122 CYS A N 1
ATOM 926 C CA . CYS A 1 122 ? -9.479 20.089 5.272 1 97.63 122 CYS A CA 1
ATOM 927 C C . CYS A 1 122 ? -9.985 21.479 4.907 1 97.63 122 CYS A C 1
ATOM 929 O O . CYS A 1 122 ? -9.245 22.284 4.339 1 97.63 122 CYS A O 1
ATOM 931 N N . TYR A 1 123 ? -11.235 21.701 5.129 1 98.19 123 TYR A N 1
ATOM 932 C CA . TYR A 1 123 ? -11.801 23.046 5.154 1 98.19 123 TYR A CA 1
ATOM 933 C C . TYR A 1 123 ? -11.965 23.541 6.586 1 98.19 123 TYR A C 1
ATOM 935 O O . TYR A 1 123 ? -12.549 22.851 7.426 1 98.19 123 TYR A O 1
ATOM 943 N N . PHE A 1 124 ? -11.346 24.613 6.856 1 97.86 124 PHE A N 1
ATOM 944 C CA . PHE A 1 124 ? -11.481 25.281 8.145 1 97.86 124 PHE A CA 1
ATOM 945 C C . PHE A 1 124 ? -12.392 26.498 8.032 1 97.86 124 PHE A C 1
ATOM 947 O O . PHE A 1 124 ? -12.153 27.384 7.21 1 97.86 124 PHE A O 1
ATOM 954 N N . ASP A 1 125 ? -13.416 26.579 8.838 1 96.63 125 ASP A N 1
ATOM 955 C CA . ASP A 1 125 ? -14.41 27.638 8.69 1 96.63 125 ASP A CA 1
ATOM 956 C C . ASP A 1 125 ? -14.112 28.806 9.628 1 96.63 125 ASP A C 1
ATOM 958 O O . ASP A 1 125 ? -14.899 29.75 9.72 1 96.63 125 ASP A O 1
ATOM 962 N N . GLY A 1 126 ? -13.029 28.743 10.303 1 94.41 126 GLY A N 1
ATOM 963 C CA . GLY A 1 126 ? -12.685 29.746 11.299 1 94.41 126 GLY A CA 1
ATOM 964 C C . GLY A 1 126 ? -12.824 29.243 12.723 1 94.41 126 GLY A C 1
ATOM 965 O O . GLY A 1 126 ? -12.257 29.826 13.65 1 94.41 126 GLY A O 1
ATOM 966 N N . ASN A 1 127 ? -13.561 28.151 12.855 1 93.7 127 ASN A N 1
ATOM 967 C CA . ASN A 1 127 ? -13.813 27.607 14.184 1 93.7 127 ASN A CA 1
ATOM 968 C C . ASN A 1 127 ? -13.592 26.098 14.223 1 93.7 127 ASN A C 1
ATOM 970 O O . ASN A 1 127 ? -13.15 25.557 15.239 1 93.7 127 ASN A O 1
ATOM 974 N N . SER A 1 128 ? -13.965 25.476 13.146 1 94.29 128 SER A N 1
ATOM 975 C CA . SER A 1 128 ? -13.883 24.019 13.103 1 94.29 128 SER A CA 1
ATOM 976 C C . SER A 1 128 ? -13.343 23.535 11.761 1 94.29 128 SER A C 1
ATOM 978 O O . SER A 1 128 ? -13.424 24.249 10.759 1 94.29 128 SER A O 1
ATOM 980 N N . MET A 1 129 ? -12.858 22.337 11.866 1 94.12 129 MET A N 1
ATOM 981 C CA . MET A 1 129 ? -12.297 21.699 10.678 1 94.12 129 MET A CA 1
ATOM 982 C C . MET A 1 129 ? -13.237 20.626 10.141 1 94.12 129 MET A C 1
ATOM 984 O O . MET A 1 129 ? -13.842 19.881 10.914 1 94.12 129 MET A O 1
ATOM 988 N N . GLU A 1 130 ? -13.33 20.617 8.866 1 94.67 130 GLU A N 1
ATOM 989 C CA . GLU A 1 130 ? -14.089 19.575 8.18 1 94.67 130 GLU A CA 1
ATOM 990 C C . GLU A 1 130 ? -13.225 18.852 7.15 1 94.67 130 GLU A C 1
ATOM 992 O O . GLU A 1 130 ? -12.595 19.488 6.304 1 94.67 130 GLU A O 1
ATOM 997 N N . MET A 1 131 ? -13.229 17.553 7.261 1 93.9 131 MET A N 1
ATOM 998 C CA . MET A 1 131 ? -12.527 16.736 6.275 1 93.9 131 MET A CA 1
ATOM 999 C C . MET A 1 131 ? -13.513 16.063 5.326 1 93.9 131 MET A C 1
ATOM 1001 O O . MET A 1 131 ? -14.587 15.628 5.745 1 93.9 131 MET A O 1
ATOM 1005 N N . ASN A 1 132 ? -13.183 15.975 4.098 1 93.94 132 ASN A N 1
ATOM 1006 C CA . ASN A 1 132 ? -14.114 15.413 3.125 1 93.94 132 ASN A CA 1
ATOM 1007 C C . ASN A 1 132 ? -14.048 13.888 3.102 1 93.94 132 ASN A C 1
ATOM 1009 O O . ASN A 1 132 ? -14.987 13.229 2.652 1 93.94 132 ASN A O 1
ATOM 1013 N N . ALA A 1 133 ? -12.95 13.334 3.51 1 91.92 133 ALA A N 1
ATOM 1014 C CA . ALA A 1 133 ? -12.793 11.883 3.577 1 91.92 133 ALA A CA 1
ATOM 1015 C C . ALA A 1 133 ? -11.816 11.488 4.681 1 91.92 133 ALA A C 1
ATOM 1017 O O . ALA A 1 133 ? -10.809 12.165 4.899 1 91.92 133 ALA A O 1
ATOM 1018 N N . GLU A 1 134 ? -12.136 10.417 5.295 1 91.45 134 GLU A N 1
ATOM 1019 C CA . GLU A 1 134 ? -11.166 9.863 6.236 1 91.45 134 GLU A CA 1
ATOM 1020 C C . GLU A 1 134 ? -9.913 9.376 5.514 1 91.45 134 GLU A C 1
ATOM 1022 O O . GLU A 1 134 ? -9.999 8.825 4.414 1 91.45 134 GLU A O 1
ATOM 1027 N N . SER A 1 135 ? -8.859 9.64 6.098 1 91.51 135 SER A N 1
ATOM 1028 C CA . SER A 1 135 ? -7.6 9.192 5.512 1 91.51 135 SER A CA 1
ATOM 1029 C C . SER A 1 135 ? -7.284 7.755 5.914 1 91.51 135 SER A C 1
ATOM 1031 O O . SER A 1 135 ? -7.263 7.427 7.102 1 91.51 135 SER A O 1
ATOM 1033 N N . LEU A 1 136 ? -6.966 6.927 4.936 1 93.83 136 LEU A N 1
ATOM 1034 C CA . LEU A 1 136 ? -6.63 5.536 5.221 1 93.83 136 LEU A CA 1
ATOM 1035 C C . LEU A 1 136 ? -5.124 5.314 5.14 1 93.83 136 LEU A C 1
ATOM 1037 O O . LEU A 1 136 ? -4.654 4.178 5.24 1 93.83 136 LEU A O 1
ATOM 1041 N N . GLY A 1 137 ? -4.387 6.372 4.814 1 93.59 137 GLY A N 1
ATOM 1042 C CA . GLY A 1 137 ? -2.936 6.296 4.88 1 93.59 137 GLY A CA 1
ATOM 1043 C C . GLY A 1 137 ? -2.301 5.86 3.573 1 93.59 137 GLY A C 1
ATOM 1044 O O . GLY A 1 137 ? -2.95 5.878 2.525 1 93.59 137 GLY A O 1
ATOM 1045 N N . TYR A 1 138 ? -1.035 5.482 3.616 1 94.89 138 TYR A N 1
ATOM 1046 C CA . TYR A 1 138 ? -0.14 5.406 2.467 1 94.89 138 TYR A CA 1
ATOM 1047 C C . TYR A 1 138 ? -0.458 4.189 1.607 1 94.89 138 TYR A C 1
ATOM 1049 O O . TYR A 1 138 ? -0.168 4.174 0.409 1 94.89 138 TYR A O 1
ATOM 1057 N N . SER A 1 139 ? -1.051 3.201 2.153 1 95.21 139 SER A N 1
ATOM 1058 C CA . SER A 1 139 ? -1.272 1.981 1.384 1 95.21 139 SER A CA 1
ATOM 1059 C C . SER A 1 139 ? -2.367 2.176 0.34 1 95.21 139 SER A C 1
ATOM 1061 O O . SER A 1 139 ? -2.378 1.499 -0.69 1 95.21 139 SER A O 1
ATOM 1063 N N . LEU A 1 140 ? -3.251 3.203 0.622 1 96.26 140 LEU A N 1
ATOM 1064 C CA . LEU A 1 140 ? -4.424 3.307 -0.239 1 96.26 140 LEU A CA 1
ATOM 1065 C C . LEU A 1 140 ? -4.555 4.713 -0.813 1 96.26 140 LEU A C 1
ATOM 1067 O O . LEU A 1 140 ? -5.119 4.897 -1.894 1 96.26 140 LEU A O 1
ATOM 1071 N N . MET A 1 141 ? -4.119 5.613 -0.05 1 96.55 141 MET A N 1
ATOM 1072 C CA . MET A 1 141 ? -4.404 7.014 -0.349 1 96.55 141 MET A CA 1
ATOM 1073 C C . MET A 1 141 ? -3.12 7.836 -0.378 1 96.55 141 MET A C 1
ATOM 1075 O O . MET A 1 141 ? -2.124 7.419 -0.974 1 96.55 141 MET A O 1
ATOM 1079 N N . ASP A 1 142 ? -3.133 9.016 0.056 1 96.96 142 ASP A N 1
ATOM 1080 C CA . ASP A 1 142 ? -2.009 9.942 0.155 1 96.96 142 ASP A CA 1
ATOM 1081 C C . ASP A 1 142 ? -1.507 10.346 -1.23 1 96.96 142 ASP A C 1
ATOM 1083 O O . ASP A 1 142 ? -0.299 10.377 -1.473 1 96.96 142 ASP A O 1
ATOM 1087 N N . GLU A 1 143 ? -2.451 10.654 -2.112 1 98.08 143 GLU A N 1
ATOM 1088 C CA . GLU A 1 143 ? -2.054 11.123 -3.436 1 98.08 143 GLU A CA 1
ATOM 1089 C C . GLU A 1 143 ? -1.139 12.34 -3.339 1 98.08 143 GLU A C 1
ATOM 1091 O O . GLU A 1 143 ? -1.352 13.218 -2.501 1 98.08 143 GLU A O 1
ATOM 1096 N N . ALA A 1 144 ? -0.128 12.334 -4.159 1 98.48 144 ALA A N 1
ATOM 1097 C CA . ALA A 1 144 ? 0.794 13.45 -4.355 1 98.48 144 ALA A CA 1
ATOM 1098 C C . ALA A 1 144 ? 1.706 13.628 -3.145 1 98.48 144 ALA A C 1
ATOM 1100 O O . ALA A 1 144 ? 2.267 14.706 -2.936 1 98.48 144 ALA A O 1
ATOM 1101 N N . SER A 1 145 ? 1.782 12.682 -2.302 1 98.09 145 SER A N 1
ATOM 1102 C CA . SER A 1 145 ? 2.7 12.722 -1.168 1 98.09 145 SER A CA 1
ATOM 1103 C C . SER A 1 145 ? 4.047 12.103 -1.525 1 98.09 145 SER A C 1
ATOM 1105 O O . SER A 1 145 ? 4.211 11.544 -2.612 1 98.09 145 SER A O 1
ATOM 1107 N N . GLY A 1 146 ? 4.93 12.203 -0.556 1 97.51 146 GLY A N 1
ATOM 1108 C CA . GLY A 1 146 ? 6.221 11.559 -0.738 1 97.51 146 GLY A CA 1
ATOM 1109 C C . GLY A 1 146 ? 6.121 10.053 -0.89 1 97.51 146 GLY A C 1
ATOM 1110 O O . GLY A 1 146 ? 6.764 9.469 -1.765 1 97.51 146 GLY A O 1
ATOM 1111 N N . ASN A 1 147 ? 5.357 9.446 -0.017 1 97.2 147 ASN A N 1
ATOM 1112 C CA . ASN A 1 147 ? 5.239 7.996 -0.128 1 97.2 147 ASN A CA 1
ATOM 1113 C C . ASN A 1 147 ? 4.539 7.587 -1.42 1 97.2 147 ASN A C 1
ATOM 1115 O O . ASN A 1 147 ? 4.862 6.552 -2.005 1 97.2 147 ASN A O 1
ATOM 1119 N N . TYR A 1 148 ? 3.608 8.383 -1.893 1 98.13 148 TYR A N 1
ATOM 1120 C CA . TYR A 1 148 ? 2.915 8.153 -3.156 1 98.13 148 TYR A CA 1
ATOM 1121 C C . TYR A 1 148 ? 3.893 8.17 -4.325 1 98.13 148 TYR A C 1
ATOM 1123 O O . TYR A 1 148 ? 3.928 7.233 -5.126 1 98.13 148 TYR A O 1
ATOM 1131 N N . PHE A 1 149 ? 4.649 9.182 -4.414 1 98.56 149 PHE A N 1
ATOM 1132 C CA . PHE A 1 149 ? 5.604 9.305 -5.51 1 98.56 149 PHE A CA 1
ATOM 1133 C C . PHE A 1 149 ? 6.723 8.28 -5.37 1 98.56 149 PHE A C 1
ATOM 1135 O O . PHE A 1 149 ? 7.243 7.78 -6.37 1 98.56 149 PHE A O 1
ATOM 1142 N N . GLY A 1 150 ? 7.118 8.061 -4.136 1 98.12 150 GLY A N 1
ATOM 1143 C CA . GLY A 1 150 ? 8.099 7.009 -3.922 1 98.12 150 GLY A CA 1
ATOM 1144 C C . GLY A 1 150 ? 7.659 5.663 -4.467 1 98.12 150 GLY A C 1
ATOM 1145 O O . GLY A 1 150 ? 8.448 4.954 -5.094 1 98.12 150 GLY A O 1
ATOM 1146 N N . LYS A 1 151 ? 6.397 5.303 -4.24 1 97.93 151 LYS A N 1
ATOM 1147 C CA . LYS A 1 151 ? 5.838 4.064 -4.773 1 97.93 151 LYS A CA 1
ATOM 1148 C C . LYS A 1 151 ? 5.914 4.036 -6.296 1 97.93 151 LYS A C 1
ATOM 1150 O O . LYS A 1 151 ? 6.304 3.026 -6.886 1 97.93 151 LYS A O 1
ATOM 1155 N N . LEU A 1 152 ? 5.544 5.155 -6.895 1 97.83 152 LEU A N 1
ATOM 1156 C CA . LEU A 1 152 ? 5.518 5.224 -8.352 1 97.83 152 LEU A CA 1
ATOM 1157 C C . LEU A 1 152 ? 6.924 5.096 -8.928 1 97.83 152 LEU A C 1
ATOM 1159 O O . LEU A 1 152 ? 7.131 4.397 -9.923 1 97.83 152 LEU A O 1
ATOM 1163 N N . LEU A 1 153 ? 7.852 5.74 -8.29 1 98.14 153 LEU A N 1
ATOM 1164 C CA . LEU A 1 153 ? 9.231 5.681 -8.761 1 98.14 153 LEU A CA 1
ATOM 1165 C C . LEU A 1 153 ? 9.78 4.261 -8.658 1 98.14 153 LEU A C 1
ATOM 1167 O O . LEU A 1 153 ? 10.381 3.754 -9.608 1 98.14 153 LEU A O 1
ATOM 1171 N N . LEU A 1 154 ? 9.542 3.648 -7.548 1 97.74 154 LEU A N 1
ATOM 1172 C CA . LEU A 1 154 ? 10.028 2.288 -7.339 1 97.74 154 LEU A CA 1
ATOM 1173 C C . LEU A 1 154 ? 9.411 1.329 -8.351 1 97.74 154 LEU A C 1
ATOM 1175 O O . LEU A 1 154 ? 10.119 0.523 -8.96 1 97.74 154 LEU A O 1
ATOM 1179 N N . ARG A 1 155 ? 8.139 1.439 -8.488 1 97.2 155 ARG A N 1
ATOM 1180 C CA . ARG A 1 155 ? 7.442 0.575 -9.436 1 97.2 155 ARG A CA 1
ATOM 1181 C C . ARG A 1 155 ? 7.971 0.776 -10.852 1 97.2 155 ARG A C 1
ATOM 1183 O O . ARG A 1 155 ? 8.277 -0.193 -11.55 1 97.2 155 ARG A O 1
ATOM 1190 N N . ASP A 1 156 ? 8.08 2.039 -11.272 1 97.16 156 ASP A N 1
ATOM 1191 C CA . ASP A 1 156 ? 8.553 2.348 -12.618 1 97.16 156 ASP A CA 1
ATOM 1192 C C . ASP A 1 156 ? 9.986 1.862 -12.822 1 97.16 156 ASP A C 1
ATOM 1194 O O . ASP A 1 156 ? 10.362 1.47 -13.929 1 97.16 156 ASP A O 1
ATOM 1198 N N . PHE A 1 157 ? 10.789 1.912 -11.778 1 97.64 157 PHE A N 1
ATOM 1199 C CA . PHE A 1 157 ? 12.139 1.367 -11.856 1 97.64 157 PHE A CA 1
ATOM 1200 C C . PHE A 1 157 ? 12.104 -0.119 -12.192 1 97.64 157 PHE A C 1
ATOM 1202 O O . PHE A 1 157 ? 12.757 -0.562 -13.139 1 97.64 157 PHE A O 1
ATOM 1209 N N . TYR A 1 158 ? 11.288 -0.871 -11.51 1 96.86 158 TYR A N 1
ATOM 1210 C CA . TYR A 1 158 ? 11.269 -2.321 -11.658 1 96.86 158 TYR A CA 1
ATOM 1211 C C . TYR A 1 158 ? 10.586 -2.728 -12.958 1 96.86 158 TYR A C 1
ATOM 1213 O O . TYR A 1 158 ? 10.896 -3.777 -13.528 1 96.86 158 TYR A O 1
ATOM 1221 N N . TYR A 1 159 ? 9.675 -1.857 -13.447 1 96.98 159 TYR A N 1
ATOM 1222 C CA . TYR A 1 159 ? 9.022 -2.124 -14.723 1 96.98 159 TYR A CA 1
ATOM 1223 C C . TYR A 1 159 ? 9.816 -1.526 -15.878 1 96.98 159 TYR A C 1
ATOM 1225 O O . TYR A 1 159 ? 9.406 -1.621 -17.037 1 96.98 159 TYR A O 1
ATOM 1233 N N . GLN A 1 160 ? 10.92 -0.794 -15.548 1 95.58 160 GLN A N 1
ATOM 1234 C CA . GLN A 1 160 ? 11.806 -0.188 -16.538 1 95.58 160 GLN A CA 1
ATOM 1235 C C . GLN A 1 160 ? 11.068 0.857 -17.369 1 95.58 160 GLN A C 1
ATOM 1237 O O . GLN A 1 160 ? 11.182 0.875 -18.597 1 95.58 160 GLN A O 1
ATOM 1242 N N . LYS A 1 161 ? 10.317 1.629 -16.676 1 95.34 161 LYS A N 1
ATOM 1243 C CA . LYS A 1 161 ? 9.535 2.663 -17.348 1 95.34 161 LYS A CA 1
ATOM 1244 C C . LYS A 1 161 ? 10.173 4.038 -17.171 1 95.34 161 LYS A C 1
ATOM 1246 O O . LYS A 1 161 ? 9.735 5.015 -17.781 1 95.34 161 LYS A O 1
ATOM 1251 N N . MET A 1 162 ? 11.213 4.139 -16.346 1 95.56 162 MET A N 1
ATOM 1252 C CA . MET A 1 162 ? 11.977 5.373 -16.19 1 95.56 162 MET A CA 1
ATOM 1253 C C . MET A 1 162 ? 12.923 5.581 -17.368 1 95.56 162 MET A C 1
ATOM 1255 O O . MET A 1 162 ? 13.443 4.616 -17.93 1 95.56 162 MET A O 1
ATOM 1259 N N . PRO A 1 163 ? 13.142 6.854 -17.68 1 96.25 163 PRO A N 1
ATOM 1260 C CA . PRO A 1 163 ? 14.201 7.09 -18.664 1 96.25 163 PRO A CA 1
ATOM 1261 C C . PRO A 1 163 ? 15.537 6.476 -18.252 1 96.25 163 PRO A C 1
ATOM 1263 O O . PRO A 1 163 ? 15.874 6.464 -17.065 1 96.25 163 PRO A O 1
ATOM 1266 N N . GLU A 1 164 ? 16.311 6.079 -19.197 1 96.07 164 GLU A N 1
ATOM 1267 C CA . GLU A 1 164 ? 17.528 5.305 -18.976 1 96.07 164 GLU A CA 1
ATOM 1268 C C . GLU A 1 164 ? 18.475 6.026 -18.021 1 96.07 164 GLU A C 1
ATOM 1270 O O . GLU A 1 164 ? 18.996 5.422 -17.081 1 96.07 164 GLU A O 1
ATOM 1275 N N . LYS A 1 165 ? 18.686 7.285 -18.293 1 95.22 165 LYS A N 1
ATOM 1276 C CA . LYS A 1 165 ? 19.588 8.062 -17.447 1 95.22 165 LYS A CA 1
ATOM 1277 C C . LYS A 1 165 ? 19.125 8.047 -15.993 1 95.22 165 LYS A C 1
ATOM 1279 O O . LYS A 1 165 ? 19.944 7.949 -15.076 1 95.22 165 LYS A O 1
ATOM 1284 N N . MET A 1 166 ? 17.854 8.17 -15.782 1 96.38 166 MET A N 1
ATOM 1285 C CA . MET A 1 166 ? 17.3 8.193 -14.432 1 96.38 166 MET A CA 1
ATOM 1286 C C . MET A 1 166 ? 17.348 6.805 -13.8 1 96.38 166 MET A C 1
ATOM 1288 O O . MET A 1 166 ? 17.551 6.675 -12.592 1 96.38 166 MET A O 1
ATOM 1292 N N . LEU A 1 167 ? 17.15 5.789 -14.634 1 96.65 167 LEU A N 1
ATOM 1293 C CA . LEU A 1 167 ? 17.254 4.417 -14.147 1 96.65 167 LEU A CA 1
ATOM 1294 C C . LEU A 1 167 ? 18.633 4.155 -13.551 1 96.65 167 LEU A C 1
ATOM 1296 O O . LEU A 1 167 ? 18.745 3.576 -12.468 1 96.65 167 LEU A O 1
ATOM 1300 N N . PHE A 1 168 ? 19.649 4.602 -14.239 1 96.58 168 PHE A N 1
ATOM 1301 C CA . PHE A 1 168 ? 21.024 4.422 -13.786 1 96.58 168 PHE A CA 1
ATOM 1302 C C . PHE A 1 168 ? 21.276 5.196 -12.498 1 96.58 168 PHE A C 1
ATOM 1304 O O . PHE A 1 168 ? 21.829 4.653 -11.54 1 96.58 168 PHE A O 1
ATOM 1311 N N . ALA A 1 169 ? 20.839 6.408 -12.474 1 97.03 169 ALA A N 1
ATOM 1312 C CA . ALA A 1 169 ? 21.039 7.253 -11.299 1 97.03 169 ALA A CA 1
ATOM 1313 C C . ALA A 1 169 ? 20.3 6.692 -10.088 1 97.03 169 ALA A C 1
ATOM 1315 O O . ALA A 1 169 ? 20.818 6.721 -8.969 1 97.03 169 ALA A O 1
ATOM 1316 N N . PHE A 1 170 ? 19.108 6.198 -10.328 1 97.88 170 PHE A N 1
ATOM 1317 C CA . PHE A 1 170 ? 18.293 5.622 -9.265 1 97.88 170 PHE A CA 1
ATOM 1318 C C . PHE A 1 170 ? 18.985 4.413 -8.647 1 97.88 170 PHE A C 1
ATOM 1320 O O . PHE A 1 170 ? 19.042 4.282 -7.423 1 97.88 170 PHE A O 1
ATOM 1327 N N . ASN A 1 171 ? 19.485 3.579 -9.477 1 96.62 171 ASN A N 1
ATOM 1328 C CA . ASN A 1 171 ? 20.163 2.365 -9.033 1 96.62 171 ASN A CA 1
ATOM 1329 C C . ASN A 1 171 ? 21.447 2.687 -8.273 1 96.62 171 ASN A C 1
ATOM 1331 O O . ASN A 1 171 ? 21.876 1.913 -7.416 1 96.62 171 ASN A O 1
ATOM 1335 N N . GLN A 1 172 ? 22.07 3.815 -8.539 1 96.9 172 GLN A N 1
ATOM 1336 C CA . GLN A 1 172 ? 23.288 4.24 -7.858 1 96.9 172 GLN A CA 1
ATOM 1337 C C . GLN A 1 172 ? 22.974 4.843 -6.492 1 96.9 172 GLN A C 1
ATOM 1339 O O . GLN A 1 172 ? 23.754 4.695 -5.548 1 96.9 172 GLN A O 1
ATOM 1344 N N . GLN A 1 173 ? 21.847 5.44 -6.434 1 97.14 173 GLN A N 1
ATOM 1345 C CA . GLN A 1 173 ? 21.516 6.204 -5.236 1 97.14 173 GLN A CA 1
ATOM 1346 C C . GLN A 1 173 ? 20.864 5.317 -4.18 1 97.14 173 GLN A C 1
ATOM 1348 O O . GLN A 1 173 ? 21.009 5.562 -2.98 1 97.14 173 GLN A O 1
ATOM 1353 N N . PHE A 1 174 ? 20.135 4.32 -4.636 1 97.97 174 PHE A N 1
ATOM 1354 C CA . PHE A 1 174 ? 19.348 3.526 -3.699 1 97.97 174 PHE A CA 1
ATOM 1355 C C . PHE A 1 174 ? 19.699 2.048 -3.813 1 97.97 174 PHE A C 1
ATOM 1357 O O . PHE A 1 174 ? 20.138 1.589 -4.87 1 97.97 174 PHE A O 1
ATOM 1364 N N . ASN A 1 175 ? 19.582 1.295 -2.729 1 97.55 175 ASN A N 1
ATOM 1365 C CA . ASN A 1 175 ? 19.627 -0.162 -2.781 1 97.55 175 ASN A CA 1
ATOM 1366 C C . ASN A 1 175 ? 18.367 -0.74 -3.42 1 97.55 175 ASN A C 1
ATOM 1368 O O . ASN A 1 175 ? 17.301 -0.748 -2.802 1 97.55 175 ASN A O 1
ATOM 1372 N N . THR A 1 176 ? 18.476 -1.228 -4.634 1 96.03 176 THR A N 1
ATOM 1373 C CA . THR A 1 176 ? 17.314 -1.68 -5.393 1 96.03 176 THR A CA 1
ATOM 1374 C C . THR A 1 176 ? 17.234 -3.204 -5.402 1 96.03 176 THR A C 1
ATOM 1376 O O . THR A 1 176 ? 16.583 -3.791 -6.269 1 96.03 176 THR A O 1
ATOM 1379 N N . ASP A 1 177 ? 17.942 -3.812 -4.49 1 95.46 177 ASP A N 1
ATOM 1380 C CA . ASP A 1 177 ? 17.784 -5.252 -4.313 1 95.46 177 ASP A CA 1
ATOM 1381 C C . ASP A 1 177 ? 16.362 -5.598 -3.877 1 95.46 177 ASP A C 1
ATOM 1383 O O . ASP A 1 177 ? 15.854 -5.045 -2.9 1 95.46 177 ASP A O 1
ATOM 1387 N N . ALA A 1 178 ? 15.759 -6.495 -4.561 1 93.35 178 ALA A N 1
ATOM 1388 C CA . ALA A 1 178 ? 14.344 -6.785 -4.343 1 93.35 178 ALA A CA 1
ATOM 1389 C C . ALA A 1 178 ? 14.096 -7.27 -2.918 1 93.35 178 ALA A C 1
ATOM 1391 O O . ALA A 1 178 ? 13.098 -6.9 -2.294 1 93.35 178 ALA A O 1
ATOM 1392 N N . ASP A 1 179 ? 14.93 -8.128 -2.42 1 92.68 179 ASP A N 1
ATOM 1393 C CA . ASP A 1 179 ? 14.768 -8.628 -1.059 1 92.68 179 ASP A CA 1
ATOM 1394 C C . ASP A 1 179 ? 14.879 -7.495 -0.041 1 92.68 179 ASP A C 1
ATOM 1396 O O . ASP A 1 179 ? 14.129 -7.457 0.937 1 92.68 179 ASP A O 1
ATOM 1400 N N . PHE A 1 180 ? 15.853 -6.616 -0.272 1 95.51 180 PHE A N 1
ATOM 1401 C CA . PHE A 1 180 ? 16.03 -5.468 0.611 1 95.51 180 PHE A CA 1
ATOM 1402 C C . PHE A 1 180 ? 14.791 -4.581 0.6 1 95.51 180 PHE A C 1
ATOM 1404 O O . PHE A 1 180 ? 14.295 -4.184 1.656 1 95.51 180 PHE A O 1
ATOM 1411 N N . VAL A 1 181 ? 14.288 -4.295 -0.579 1 96.04 181 VAL A N 1
ATOM 1412 C CA . VAL A 1 181 ? 13.116 -3.441 -0.746 1 96.04 181 VAL A CA 1
ATOM 1413 C C . VAL A 1 181 ? 11.91 -4.079 -0.061 1 96.04 181 VAL A C 1
ATOM 1415 O O . VAL A 1 181 ? 11.201 -3.419 0.703 1 96.04 181 VAL A O 1
ATOM 1418 N N . LYS A 1 182 ? 11.669 -5.349 -0.236 1 93.71 182 LYS A N 1
ATOM 1419 C CA . LYS A 1 182 ? 10.525 -6.041 0.35 1 93.71 182 LYS A CA 1
ATOM 1420 C C . LYS A 1 182 ? 10.631 -6.089 1.872 1 93.71 182 LYS A C 1
ATOM 1422 O O . LYS A 1 182 ? 9.625 -5.973 2.574 1 93.71 182 LYS A O 1
ATOM 1427 N N . ASP A 1 183 ? 11.819 -6.301 2.291 1 93.33 183 ASP A N 1
ATOM 1428 C CA . ASP A 1 183 ? 12.022 -6.287 3.736 1 93.33 183 ASP A CA 1
ATOM 1429 C C . ASP A 1 183 ? 11.573 -4.958 4.34 1 93.33 183 ASP A C 1
ATOM 1431 O O . ASP A 1 183 ? 10.878 -4.936 5.358 1 93.33 183 ASP A O 1
ATOM 1435 N N . ASN A 1 184 ? 11.917 -3.868 3.726 1 94.91 184 ASN A N 1
ATOM 1436 C CA . ASN A 1 184 ? 11.563 -2.541 4.217 1 94.91 184 ASN A CA 1
ATOM 1437 C C . ASN A 1 184 ? 10.067 -2.272 4.075 1 94.91 184 ASN A C 1
ATOM 1439 O O . ASN A 1 184 ? 9.477 -1.573 4.901 1 94.91 184 ASN A O 1
ATOM 1443 N N . LEU A 1 185 ? 9.445 -2.855 3.123 1 94.91 185 LEU A N 1
ATOM 1444 C CA . LEU A 1 185 ? 8.033 -2.605 2.855 1 94.91 185 LEU A CA 1
ATOM 1445 C C . LEU A 1 185 ? 7.15 -3.399 3.811 1 94.91 185 LEU A C 1
ATOM 1447 O O . LEU A 1 185 ? 6.087 -2.925 4.219 1 94.91 185 LEU A O 1
ATOM 1451 N N . TYR A 1 186 ? 7.603 -4.588 4.164 1 91.89 186 TYR A N 1
ATOM 1452 C CA . TYR A 1 186 ? 6.617 -5.491 4.747 1 91.89 186 TYR A CA 1
ATOM 1453 C C . TYR A 1 186 ? 7.044 -5.94 6.14 1 91.89 186 TYR A C 1
ATOM 1455 O O . TYR A 1 186 ? 6.215 -6.389 6.935 1 91.89 186 TYR A O 1
ATOM 1463 N N . LEU A 1 187 ? 8.301 -5.826 6.431 1 88.37 187 LEU A N 1
ATOM 1464 C CA . LEU A 1 187 ? 8.75 -6.442 7.675 1 88.37 187 LEU A CA 1
ATOM 1465 C C . LEU A 1 187 ? 9.315 -5.394 8.628 1 88.37 187 LEU A C 1
ATOM 1467 O O . LEU A 1 187 ? 9.288 -5.578 9.847 1 88.37 187 LEU A O 1
ATOM 1471 N N . GLN A 1 188 ? 9.883 -4.272 8.109 1 89.51 188 GLN A N 1
ATOM 1472 C CA . GLN A 1 188 ? 10.441 -3.213 8.943 1 89.51 188 GLN A CA 1
ATOM 1473 C C . GLN A 1 188 ? 9.371 -2.196 9.33 1 89.51 188 GLN A C 1
ATOM 1475 O O . GLN A 1 188 ? 8.356 -2.062 8.644 1 89.51 188 GLN A O 1
ATOM 1480 N N . PRO A 1 189 ? 9.626 -1.457 10.413 1 88.3 189 PRO A N 1
ATOM 1481 C CA . PRO A 1 189 ? 8.699 -0.377 10.758 1 88.3 189 PRO A CA 1
ATOM 1482 C C . PRO A 1 189 ? 8.784 0.804 9.795 1 88.3 189 PRO A C 1
ATOM 1484 O O . PRO A 1 189 ? 9.816 1.005 9.148 1 88.3 189 PRO A O 1
ATOM 1487 N N . ASN A 1 190 ? 7.748 1.522 9.557 1 89.81 190 ASN A N 1
ATOM 1488 C CA . ASN A 1 190 ? 7.623 2.795 8.855 1 89.81 190 ASN A CA 1
ATOM 1489 C C . ASN A 1 190 ? 7.857 2.633 7.356 1 89.81 190 ASN A C 1
ATOM 1491 O O . ASN A 1 190 ? 8.675 3.346 6.77 1 89.81 190 ASN A O 1
ATOM 1495 N N . PRO A 1 191 ? 7.179 1.718 6.756 1 94.58 191 PRO A N 1
ATOM 1496 C CA . PRO A 1 191 ? 7.301 1.606 5.301 1 94.58 191 PRO A CA 1
ATOM 1497 C C . PRO A 1 191 ? 6.98 2.913 4.58 1 94.58 191 PRO A C 1
ATOM 1499 O O . PRO A 1 191 ? 7.549 3.194 3.522 1 94.58 191 PRO A O 1
ATOM 1502 N N . ASN A 1 192 ? 6.131 3.721 5.196 1 94.55 192 ASN A N 1
ATOM 1503 C CA . ASN A 1 192 ? 5.78 5.005 4.597 1 94.55 192 ASN A CA 1
ATOM 1504 C C . ASN A 1 192 ? 6.985 5.939 4.528 1 94.55 192 ASN A C 1
ATOM 1506 O O . ASN A 1 192 ? 7.172 6.645 3.535 1 94.55 192 ASN A O 1
ATOM 1510 N N . ARG A 1 193 ? 7.722 5.977 5.582 1 93.55 193 ARG A N 1
ATOM 1511 C CA . ARG A 1 193 ? 8.947 6.77 5.57 1 93.55 193 ARG A CA 1
ATOM 1512 C C . ARG A 1 193 ? 9.934 6.236 4.537 1 93.55 193 ARG A C 1
ATOM 1514 O O . ARG A 1 193 ? 10.564 7.011 3.814 1 93.55 193 ARG A O 1
ATOM 1521 N N . TYR A 1 194 ? 10.132 4.94 4.501 1 96.3 194 TYR A N 1
ATOM 1522 C CA . TYR A 1 194 ? 11.004 4.306 3.518 1 96.3 194 TYR A CA 1
ATOM 1523 C C . TYR A 1 194 ? 10.599 4.692 2.101 1 96.3 194 TYR A C 1
ATOM 1525 O O . TYR A 1 194 ? 11.439 5.113 1.302 1 96.3 194 TYR A O 1
ATOM 1533 N N . LEU A 1 195 ? 9.348 4.653 1.805 1 97.29 195 LEU A N 1
ATOM 1534 C CA . LEU A 1 195 ? 8.831 5.019 0.491 1 97.29 195 LEU A CA 1
ATOM 1535 C C . LEU A 1 195 ? 9.07 6.497 0.205 1 97.29 195 LEU A C 1
ATOM 1537 O O . LEU A 1 195 ? 9.507 6.859 -0.89 1 97.29 195 LEU A O 1
ATOM 1541 N N . ALA A 1 196 ? 8.812 7.289 1.204 1 96.31 196 ALA A N 1
ATOM 1542 C CA . ALA A 1 196 ? 8.947 8.733 1.029 1 96.31 196 ALA A CA 1
ATOM 1543 C C . ALA A 1 196 ? 10.397 9.118 0.749 1 96.31 196 ALA A C 1
ATOM 1545 O O . ALA A 1 196 ? 10.663 10.146 0.122 1 96.31 196 ALA A O 1
ATOM 1546 N N . SER A 1 197 ? 11.311 8.333 1.199 1 96.27 197 SER A N 1
ATOM 1547 C CA . SER A 1 197 ? 12.727 8.637 1.019 1 96.27 197 SER A CA 1
ATOM 1548 C C . SER A 1 197 ? 13.108 8.646 -0.457 1 96.27 197 SER A C 1
ATOM 1550 O O . SER A 1 197 ? 14.073 9.304 -0.851 1 96.27 197 SER A O 1
ATOM 1552 N N . PHE A 1 198 ? 12.37 7.944 -1.288 1 97.47 198 PHE A N 1
ATOM 1553 C CA . PHE A 1 198 ? 12.669 7.898 -2.715 1 97.47 198 PHE A CA 1
ATOM 1554 C C . PHE A 1 198 ? 12.254 9.196 -3.397 1 97.47 198 PHE A C 1
ATOM 1556 O O . PHE A 1 198 ? 12.761 9.529 -4.47 1 97.47 198 PHE A O 1
ATOM 1563 N N . ALA A 1 199 ? 11.299 9.857 -2.812 1 95.39 199 ALA A N 1
ATOM 1564 C CA . ALA A 1 199 ? 10.765 11.068 -3.429 1 95.39 199 ALA A CA 1
ATOM 1565 C C . ALA A 1 199 ? 11.837 12.149 -3.536 1 95.39 199 ALA A C 1
ATOM 1567 O O . ALA A 1 199 ? 11.736 13.053 -4.368 1 95.39 199 ALA A O 1
ATOM 1568 N N . LYS A 1 200 ? 12.841 12.103 -2.689 1 93.44 200 LYS A N 1
ATOM 1569 C CA . LYS A 1 200 ? 13.942 13.059 -2.763 1 93.44 200 LYS A CA 1
ATOM 1570 C C . LYS A 1 200 ? 14.604 13.03 -4.137 1 93.44 200 LYS A C 1
ATOM 1572 O O . LYS A 1 200 ? 15.106 14.05 -4.613 1 93.44 200 LYS A O 1
ATOM 1577 N N . PHE A 1 201 ? 14.605 11.869 -4.794 1 96.92 201 PHE A N 1
ATOM 1578 C CA . PHE A 1 201 ? 15.158 11.679 -6.13 1 96.92 201 PHE A CA 1
ATOM 1579 C C . PHE A 1 201 ? 14.521 12.644 -7.122 1 96.92 201 PHE A C 1
ATOM 1581 O O . PHE A 1 201 ? 15.188 13.136 -8.035 1 96.92 201 PHE A O 1
ATOM 1588 N N . MET A 1 202 ? 13.239 12.931 -6.929 1 96.77 202 MET A N 1
ATOM 1589 C CA . MET A 1 202 ? 12.492 13.788 -7.846 1 96.77 202 MET A CA 1
ATOM 1590 C C . MET A 1 202 ? 13.013 15.22 -7.797 1 96.77 202 MET A C 1
ATOM 1592 O O . MET A 1 202 ? 12.963 15.938 -8.798 1 96.77 202 MET A O 1
ATOM 1596 N N . PHE A 1 203 ? 13.553 15.587 -6.642 1 93.12 203 PHE A N 1
ATOM 1597 C CA . PHE A 1 203 ? 14.053 16.949 -6.491 1 93.12 203 PHE A CA 1
ATOM 1598 C C . PHE A 1 203 ? 15.309 17.16 -7.327 1 93.12 203 PHE A C 1
ATOM 1600 O O . PHE A 1 203 ? 15.519 18.242 -7.879 1 93.12 203 PHE A O 1
ATOM 1607 N N . ASP A 1 204 ? 16.072 16.115 -7.502 1 93.14 204 ASP A N 1
ATOM 1608 C CA . ASP A 1 204 ? 17.302 16.174 -8.287 1 93.14 204 ASP A CA 1
ATOM 1609 C C . ASP A 1 204 ? 16.998 16.191 -9.783 1 93.14 204 ASP A C 1
ATOM 1611 O O . ASP A 1 204 ? 17.825 16.631 -10.585 1 93.14 204 ASP A O 1
ATOM 1615 N N . PHE A 1 205 ? 15.841 15.787 -10.137 1 95.23 205 PHE A N 1
ATOM 1616 C CA . PHE A 1 205 ? 15.491 15.651 -11.546 1 95.23 205 PHE A CA 1
ATOM 1617 C C . PHE A 1 205 ? 14.231 16.445 -11.87 1 95.23 205 PHE A C 1
ATOM 1619 O O . PHE A 1 205 ? 13.446 16.048 -12.734 1 95.23 205 PHE A O 1
ATOM 1626 N N . LYS A 1 206 ? 13.978 17.484 -11.12 1 94.68 206 LYS A N 1
ATOM 1627 C CA . LYS A 1 206 ? 12.733 18.246 -11.17 1 94.68 206 LYS A CA 1
ATOM 1628 C C . LYS A 1 206 ? 12.49 18.81 -12.567 1 94.68 206 LYS A C 1
ATOM 1630 O O . LYS A 1 206 ? 11.35 19.103 -12.934 1 94.68 206 LYS A O 1
ATOM 1635 N N . GLU A 1 207 ? 13.542 18.895 -13.428 1 94.89 207 GLU A N 1
ATOM 1636 C CA . GLU A 1 207 ? 13.406 19.492 -14.753 1 94.89 207 GLU A CA 1
ATOM 1637 C C . GLU A 1 207 ? 13.153 18.427 -15.816 1 94.89 207 GLU A C 1
ATOM 1639 O O . GLU A 1 207 ? 12.84 18.75 -16.964 1 94.89 207 GLU A O 1
ATOM 1644 N N . GLU A 1 208 ? 13.265 17.166 -15.432 1 96.59 208 GLU A N 1
ATOM 1645 C CA . GLU A 1 208 ? 13.029 16.077 -16.375 1 96.59 208 GLU A CA 1
ATOM 1646 C C . GLU A 1 208 ? 11.543 15.929 -16.686 1 96.59 208 GLU A C 1
ATOM 1648 O O . GLU A 1 208 ? 10.704 16.002 -15.786 1 96.59 208 GLU A O 1
ATOM 1653 N N . LYS A 1 209 ? 11.25 15.725 -17.934 1 97.45 209 LYS A N 1
ATOM 1654 C CA . LYS A 1 209 ? 9.875 15.591 -18.404 1 97.45 209 LYS A CA 1
ATOM 1655 C C . LYS A 1 209 ? 9.143 14.481 -17.655 1 97.45 209 LYS A C 1
ATOM 1657 O O . LYS A 1 209 ? 7.972 14.632 -17.299 1 97.45 209 LYS A O 1
ATOM 1662 N N . TYR A 1 210 ? 9.822 13.442 -17.442 1 97.86 210 TYR A N 1
ATOM 1663 C CA . TYR A 1 210 ? 9.253 12.298 -16.739 1 97.86 210 TYR A CA 1
ATOM 1664 C C . TYR A 1 210 ? 8.755 12.7 -15.356 1 97.86 210 TYR A C 1
ATOM 1666 O O . TYR A 1 210 ? 7.627 12.377 -14.977 1 97.86 210 TYR A O 1
ATOM 1674 N N . ILE A 1 211 ? 9.565 13.421 -14.625 1 98.15 211 ILE A N 1
ATOM 1675 C CA . ILE A 1 211 ? 9.219 13.83 -13.268 1 98.15 211 ILE A CA 1
ATOM 1676 C C . ILE A 1 211 ? 8.083 14.85 -13.31 1 98.15 211 ILE A C 1
ATOM 1678 O O . ILE A 1 211 ? 7.141 14.771 -12.518 1 98.15 211 ILE A O 1
ATOM 1682 N N . LYS A 1 212 ? 8.147 15.793 -14.207 1 98.16 212 LYS A N 1
ATOM 1683 C CA . LYS A 1 212 ? 7.108 16.812 -14.322 1 98.16 212 LYS A CA 1
ATOM 1684 C C . LYS A 1 212 ? 5.747 16.179 -14.596 1 98.16 212 LYS A C 1
ATOM 1686 O O . LYS A 1 212 ? 4.74 16.578 -14.006 1 98.16 212 LYS A O 1
ATOM 1691 N N . LYS A 1 213 ? 5.758 15.188 -15.468 1 98.1 213 LYS A N 1
ATOM 1692 C CA . LYS A 1 213 ? 4.518 14.487 -15.786 1 98.1 213 LYS A CA 1
ATOM 1693 C C . LYS A 1 213 ? 3.987 13.732 -14.571 1 98.1 213 LYS A C 1
ATOM 1695 O O . LYS A 1 213 ? 2.783 13.742 -14.304 1 98.1 213 LYS A O 1
ATOM 1700 N N . LEU A 1 214 ? 4.903 13.115 -13.896 1 98.13 214 LEU A N 1
ATOM 1701 C CA . LEU A 1 214 ? 4.547 12.337 -12.714 1 98.13 214 LEU A CA 1
ATOM 1702 C C . LEU A 1 214 ? 3.941 13.231 -11.637 1 98.13 214 LEU A C 1
ATOM 1704 O O . LEU A 1 214 ? 2.898 12.903 -11.067 1 98.13 214 LEU A O 1
ATOM 1708 N N . ILE A 1 215 ? 4.559 14.353 -11.409 1 98.47 215 ILE A N 1
ATOM 1709 C CA . ILE A 1 215 ? 4.133 15.291 -10.376 1 98.47 215 ILE A CA 1
ATOM 1710 C C . ILE A 1 215 ? 2.792 15.911 -10.763 1 98.47 215 ILE A C 1
ATOM 1712 O O . ILE A 1 215 ? 1.895 16.036 -9.926 1 98.47 215 ILE A O 1
ATOM 1716 N N . LYS A 1 216 ? 2.65 16.264 -11.982 1 98.66 216 LYS A N 1
ATOM 1717 C CA . LYS A 1 216 ? 1.407 16.858 -12.464 1 98.66 216 LYS A CA 1
ATOM 1718 C C . LYS A 1 216 ? 0.235 15.896 -12.293 1 98.66 216 LYS A C 1
ATOM 1720 O O . LYS A 1 216 ? -0.837 16.291 -11.829 1 98.66 216 LYS A O 1
ATOM 1725 N N . LYS A 1 217 ? 0.473 14.677 -12.654 1 98.4 217 LYS A N 1
ATOM 1726 C CA . LYS A 1 217 ? -0.565 13.662 -12.505 1 98.4 217 LYS A CA 1
ATOM 1727 C C . LYS A 1 217 ? -0.939 13.469 -11.038 1 98.4 217 LYS A C 1
ATOM 1729 O O . LYS A 1 217 ? -2.12 13.371 -10.7 1 98.4 217 LYS A O 1
ATOM 1734 N N . GLY A 1 218 ? 0.079 13.392 -10.19 1 98.61 218 GLY A N 1
ATOM 1735 C CA . GLY A 1 218 ? -0.176 13.25 -8.766 1 98.61 218 GLY A CA 1
ATOM 1736 C C . GLY A 1 218 ? -0.97 14.405 -8.184 1 98.61 218 GLY A C 1
ATOM 1737 O O . GLY A 1 218 ? -1.917 14.193 -7.424 1 98.61 218 GLY A O 1
ATOM 1738 N N . PHE A 1 219 ? -0.589 15.617 -8.576 1 98.85 219 PHE A N 1
ATOM 1739 C CA . PHE A 1 219 ? -1.302 16.792 -8.089 1 98.85 219 PHE A CA 1
ATOM 1740 C C . PHE A 1 219 ? -2.742 16.797 -8.587 1 98.85 219 PHE A C 1
ATOM 1742 O O . PHE A 1 219 ? -3.661 17.144 -7.842 1 98.85 219 PHE A O 1
ATOM 1749 N N . GLN A 1 220 ? -2.961 16.407 -9.813 1 98.82 220 GLN A N 1
ATOM 1750 C CA . GLN A 1 220 ? -4.32 16.349 -10.341 1 98.82 220 GLN A CA 1
ATOM 1751 C C . GLN A 1 220 ? -5.173 15.355 -9.558 1 98.82 220 GLN A C 1
ATOM 1753 O O . GLN A 1 220 ? -6.345 15.617 -9.282 1 98.82 220 GLN A O 1
ATOM 1758 N N . GLU A 1 221 ? -4.586 14.251 -9.235 1 98.47 221 GLU A N 1
ATOM 1759 C CA . GLU A 1 221 ? -5.308 13.274 -8.426 1 98.47 221 GLU A CA 1
ATOM 1760 C C . GLU A 1 221 ? -5.642 13.837 -7.048 1 98.47 221 GLU A C 1
ATOM 1762 O O . GLU A 1 221 ? -6.743 13.625 -6.535 1 98.47 221 GLU A O 1
ATOM 1767 N N . PHE A 1 222 ? -4.674 14.52 -6.463 1 98.71 222 PHE A N 1
ATOM 1768 C CA . PHE A 1 222 ? -4.909 15.123 -5.157 1 98.71 222 PHE A CA 1
ATOM 1769 C C . PHE A 1 222 ? -6.066 16.113 -5.219 1 98.71 222 PHE A C 1
ATOM 1771 O O . PHE A 1 222 ? -6.951 16.095 -4.361 1 98.71 222 PHE A O 1
ATOM 1778 N N . PHE A 1 223 ? -6.042 16.942 -6.246 1 98.73 223 PHE A N 1
ATOM 1779 C CA . PHE A 1 223 ? -7.119 17.915 -6.384 1 98.73 223 PHE A CA 1
ATOM 1780 C C . PHE A 1 223 ? -8.459 17.216 -6.577 1 98.73 223 PHE A C 1
ATOM 1782 O O . PHE A 1 223 ? -9.462 17.61 -5.978 1 98.73 223 PHE A O 1
ATOM 1789 N N . LYS A 1 224 ? -8.466 16.212 -7.304 1 98.14 224 LYS A N 1
ATOM 1790 C CA . LYS A 1 224 ? -9.688 15.474 -7.611 1 98.14 224 LYS A CA 1
ATOM 1791 C C . LYS A 1 224 ? -10.313 14.894 -6.346 1 98.14 224 LYS A C 1
ATOM 1793 O O . LYS A 1 224 ? -11.531 14.948 -6.168 1 98.14 224 LYS A O 1
ATOM 1798 N N . TYR A 1 225 ? -9.486 14.438 -5.457 1 97.84 225 TYR A N 1
ATOM 1799 C CA . TYR A 1 225 ? -10.016 13.673 -4.333 1 97.84 225 TYR A CA 1
ATOM 1800 C C . TYR A 1 225 ? -10.05 14.519 -3.066 1 97.84 225 TYR A C 1
ATOM 1802 O O . TYR A 1 225 ? -10.9 14.311 -2.197 1 97.84 225 TYR A O 1
ATOM 1810 N N . ARG A 1 226 ? -9.101 15.518 -3.022 1 98 226 ARG A N 1
ATOM 1811 C CA . ARG A 1 226 ? -8.863 16.108 -1.708 1 98 226 ARG A CA 1
ATOM 1812 C C . ARG A 1 226 ? -9.129 17.609 -1.726 1 98 226 ARG A C 1
ATOM 1814 O O . ARG A 1 226 ? -9.11 18.26 -0.679 1 98 226 ARG A O 1
ATOM 1821 N N . VAL A 1 227 ? -9.395 18.183 -2.865 1 98.25 227 VAL A N 1
ATOM 1822 C CA . VAL A 1 227 ? -9.588 19.629 -2.902 1 98.25 227 VAL A CA 1
ATOM 1823 C C . VAL A 1 227 ? -10.951 19.953 -3.508 1 98.25 227 VAL A C 1
ATOM 1825 O O . VAL A 1 227 ? -11.797 20.57 -2.856 1 98.25 227 VAL A O 1
ATOM 1828 N N . LEU A 1 228 ? -11.239 19.432 -4.64 1 98.08 228 LEU A N 1
ATOM 1829 C CA . LEU A 1 228 ? -12.403 19.819 -5.43 1 98.08 228 LEU A CA 1
ATOM 1830 C C . LEU A 1 228 ? -13.694 19.384 -4.745 1 98.08 228 LEU A C 1
ATOM 1832 O O . LEU A 1 228 ? -14.706 20.085 -4.815 1 98.08 228 LEU A O 1
ATOM 1836 N N . PRO A 1 229 ? -13.667 18.286 -4.028 1 97.42 229 PRO A N 1
ATOM 1837 C CA . PRO A 1 229 ? -14.922 17.81 -3.441 1 97.42 229 PRO A CA 1
ATOM 1838 C C . PRO A 1 229 ? -15.466 18.75 -2.368 1 97.42 229 PRO A C 1
ATOM 1840 O O . PRO A 1 229 ? -16.626 18.629 -1.966 1 97.42 229 PRO A O 1
ATOM 1843 N N . TYR A 1 230 ? -14.653 19.647 -1.817 1 97.18 230 TYR A N 1
ATOM 1844 C CA . TYR A 1 230 ? -15.161 20.61 -0.846 1 97.18 230 TYR A CA 1
ATOM 1845 C C . TYR A 1 230 ? -16.138 21.58 -1.499 1 97.18 230 TYR A C 1
ATOM 1847 O O . TYR A 1 230 ? -16.937 22.222 -0.814 1 97.18 230 TYR A O 1
ATOM 1855 N N . ASN A 1 231 ? -16.075 21.729 -2.833 1 96.26 231 ASN A N 1
ATOM 1856 C CA . ASN A 1 231 ? -16.995 22.557 -3.606 1 96.26 231 ASN A CA 1
ATOM 1857 C C . ASN A 1 231 ? -17.062 23.98 -3.058 1 96.26 231 ASN A C 1
ATOM 1859 O O . ASN A 1 231 ? -18.149 24.495 -2.788 1 96.26 231 ASN A O 1
ATOM 1863 N N . LYS A 1 232 ? -15.931 24.594 -2.862 1 95.71 232 LYS A N 1
ATOM 1864 C CA . LYS A 1 232 ? -15.841 25.968 -2.377 1 95.71 232 LYS A CA 1
ATOM 1865 C C . LYS A 1 232 ? -15.635 26.946 -3.531 1 95.71 232 LYS A C 1
ATOM 1867 O O . LYS A 1 232 ? -15.251 26.544 -4.631 1 95.71 232 LYS A O 1
ATOM 1872 N N . PRO A 1 233 ? -15.935 28.199 -3.286 1 94.82 233 PRO A N 1
ATOM 1873 C CA . PRO A 1 233 ? -15.732 29.193 -4.343 1 94.82 233 PRO A CA 1
ATOM 1874 C C . PRO A 1 233 ? -14.265 29.34 -4.741 1 94.82 233 PRO A C 1
ATOM 1876 O O . PRO A 1 233 ? -13.372 29.017 -3.953 1 94.82 233 PRO A O 1
ATOM 1879 N N . ALA A 1 234 ? -14.043 29.824 -5.855 1 93.84 234 ALA A N 1
ATOM 1880 C CA . ALA A 1 234 ? -12.712 29.912 -6.45 1 93.84 234 ALA A CA 1
ATOM 1881 C C . ALA A 1 234 ? -11.814 30.852 -5.651 1 93.84 234 ALA A C 1
ATOM 1883 O O . ALA A 1 234 ? -10.587 30.744 -5.705 1 93.84 234 ALA A O 1
ATOM 1884 N N . ASP A 1 235 ? -12.381 31.758 -4.937 1 95.1 235 ASP A N 1
ATOM 1885 C CA . ASP A 1 235 ? -11.577 32.769 -4.257 1 95.1 235 ASP A CA 1
ATOM 1886 C C . ASP A 1 235 ? -11.275 32.355 -2.819 1 95.1 235 ASP A C 1
ATOM 1888 O O . ASP A 1 235 ? -10.688 33.125 -2.056 1 95.1 235 ASP A O 1
ATOM 1892 N N . ILE A 1 236 ? -11.674 31.141 -2.468 1 96.18 236 ILE A N 1
ATOM 1893 C CA . ILE A 1 236 ? -11.347 30.665 -1.129 1 96.18 236 ILE A CA 1
ATOM 1894 C C . ILE A 1 236 ? -9.831 30.591 -0.963 1 96.18 236 ILE A C 1
ATOM 1896 O O . ILE A 1 236 ? -9.122 30.147 -1.87 1 96.18 236 ILE A O 1
ATOM 1900 N N . PRO A 1 237 ? -9.297 31.13 0.159 1 98.2 237 PRO A N 1
ATOM 1901 C CA . PRO A 1 237 ? -7.859 30.95 0.374 1 98.2 237 PRO A CA 1
ATOM 1902 C C . PRO A 1 237 ? -7.455 29.479 0.456 1 98.2 237 PRO A C 1
ATOM 1904 O O . PRO A 1 237 ? -8.143 28.681 1.096 1 98.2 237 PRO A O 1
ATOM 1907 N N . ILE A 1 238 ? -6.401 29.127 -0.206 1 98.67 238 ILE A N 1
ATOM 1908 C CA . ILE A 1 238 ? -5.9 27.758 -0.187 1 98.67 238 ILE A CA 1
ATOM 1909 C C . ILE A 1 238 ? -4.429 27.752 0.221 1 98.67 238 ILE A C 1
ATOM 1911 O O . ILE A 1 238 ? -3.608 28.449 -0.38 1 98.67 238 ILE A O 1
ATOM 1915 N N . TYR A 1 239 ? -4.11 27.014 1.232 1 98.64 239 TYR A N 1
ATOM 1916 C CA . TYR A 1 239 ? -2.74 26.89 1.719 1 98.64 239 TYR A CA 1
ATOM 1917 C C . TYR A 1 239 ? -2.227 25.466 1.543 1 98.64 239 TYR A C 1
ATOM 1919 O O . TYR A 1 239 ? -2.973 24.502 1.729 1 98.64 239 TYR A O 1
ATOM 1927 N N . PHE A 1 240 ? -0.989 25.352 1.189 1 98.71 240 PHE A N 1
ATOM 1928 C CA . PHE A 1 240 ? -0.314 24.062 1.119 1 98.71 240 PHE A CA 1
ATOM 1929 C C . PHE A 1 240 ? 0.885 24.027 2.06 1 98.71 240 PHE A C 1
ATOM 1931 O O . PHE A 1 240 ? 1.641 24.996 2.146 1 98.71 240 PHE A O 1
ATOM 1938 N N . ILE A 1 241 ? 0.982 22.938 2.759 1 97.43 241 ILE A N 1
ATOM 1939 C CA . ILE A 1 241 ? 2.09 22.739 3.687 1 97.43 241 ILE A CA 1
ATOM 1940 C C . ILE A 1 241 ? 2.823 21.444 3.345 1 97.43 241 ILE A C 1
ATOM 1942 O O . ILE A 1 241 ? 2.194 20.407 3.126 1 97.43 241 ILE A O 1
ATOM 1946 N N . GLY A 1 242 ? 4.182 21.539 3.302 1 95.62 242 GLY A N 1
ATOM 1947 C CA . GLY A 1 242 ? 4.967 20.326 3.135 1 95.62 242 GLY A CA 1
ATOM 1948 C C . GLY A 1 242 ? 6.034 20.448 2.064 1 95.62 242 GLY A C 1
ATOM 1949 O O . GLY A 1 242 ? 5.948 21.314 1.19 1 95.62 242 GLY A O 1
ATOM 1950 N N . SER A 1 243 ? 6.935 19.578 2.066 1 94.8 243 SER A N 1
ATOM 1951 C CA . SER A 1 243 ? 8.104 19.629 1.195 1 94.8 243 SER A CA 1
ATOM 1952 C C . SER A 1 243 ? 7.718 19.407 -0.263 1 94.8 243 SER A C 1
ATOM 1954 O O . SER A 1 243 ? 8.248 20.068 -1.159 1 94.8 243 SER A O 1
ATOM 1956 N N . ILE A 1 244 ? 6.813 18.491 -0.534 1 97.48 244 ILE A N 1
ATOM 1957 C CA . ILE A 1 244 ? 6.422 18.218 -1.912 1 97.48 244 ILE A CA 1
ATOM 1958 C C . ILE A 1 244 ? 5.796 19.467 -2.529 1 97.48 244 ILE A C 1
ATOM 1960 O O . ILE A 1 244 ? 6.142 19.855 -3.646 1 97.48 244 ILE A O 1
ATOM 1964 N N . ALA A 1 245 ? 4.874 20.055 -1.734 1 97.98 245 ALA A N 1
ATOM 1965 C CA . ALA A 1 245 ? 4.238 21.282 -2.208 1 97.98 245 ALA A CA 1
ATOM 1966 C C . ALA A 1 245 ? 5.273 22.372 -2.466 1 97.98 245 ALA A C 1
ATOM 1968 O O . ALA A 1 245 ? 5.205 23.075 -3.477 1 97.98 245 ALA A O 1
ATOM 1969 N N . PHE A 1 246 ? 6.218 22.479 -1.598 1 96.86 246 PHE A N 1
ATOM 1970 C CA . PHE A 1 246 ? 7.201 23.555 -1.649 1 96.86 246 PHE A CA 1
ATOM 1971 C C . PHE A 1 246 ? 8.126 23.387 -2.848 1 96.86 246 PHE A C 1
ATOM 1973 O O . PHE A 1 246 ? 8.313 24.321 -3.631 1 96.86 246 PHE A O 1
ATOM 1980 N N . TYR A 1 247 ? 8.637 22.236 -3.08 1 96.28 247 TYR A N 1
ATOM 1981 C CA . TYR A 1 247 ? 9.661 22.019 -4.096 1 96.28 247 TYR A CA 1
ATOM 1982 C C . TYR A 1 247 ? 9.046 21.977 -5.49 1 96.28 247 TYR A C 1
ATOM 1984 O O . TYR A 1 247 ? 9.728 22.236 -6.484 1 96.28 247 TYR A O 1
ATOM 1992 N N . PHE A 1 248 ? 7.8 21.69 -5.522 1 97.97 248 PHE A N 1
ATOM 1993 C CA . PHE A 1 248 ? 7.151 21.624 -6.826 1 97.97 248 PHE A CA 1
ATOM 1994 C C . PHE A 1 248 ? 6.045 22.668 -6.934 1 97.97 248 PHE A C 1
ATOM 1996 O O . PHE A 1 248 ? 5.022 22.431 -7.579 1 97.97 248 PHE A O 1
ATOM 2003 N N . LYS A 1 249 ? 6.221 23.741 -6.269 1 97.87 249 LYS A N 1
ATOM 2004 C CA . LYS A 1 249 ? 5.244 24.821 -6.167 1 97.87 249 LYS A CA 1
ATOM 2005 C C . LYS A 1 249 ? 4.804 25.296 -7.549 1 97.87 249 LYS A C 1
ATOM 2007 O O . LYS A 1 249 ? 3.629 25.606 -7.759 1 97.87 249 LYS A O 1
ATOM 2012 N N . ASN A 1 250 ? 5.717 25.355 -8.509 1 97.76 250 ASN A N 1
ATOM 2013 C CA . ASN A 1 250 ? 5.387 25.84 -9.845 1 97.76 250 ASN A CA 1
ATOM 2014 C C . ASN A 1 250 ? 4.361 24.94 -10.529 1 97.76 250 ASN A C 1
ATOM 2016 O O . ASN A 1 250 ? 3.397 25.429 -11.12 1 97.76 250 ASN A O 1
ATOM 2020 N N . ILE A 1 251 ? 4.575 23.654 -10.446 1 98.45 251 ILE A N 1
ATOM 2021 C CA . ILE A 1 251 ? 3.638 22.708 -11.042 1 98.45 251 ILE A CA 1
ATOM 2022 C C . ILE A 1 251 ? 2.323 22.724 -10.265 1 98.45 251 ILE A C 1
ATOM 2024 O O . ILE A 1 251 ? 1.244 22.646 -10.857 1 98.45 251 ILE A O 1
ATOM 2028 N N . LEU A 1 252 ? 2.465 22.864 -8.952 1 98.68 252 LEU A N 1
ATOM 2029 C CA . LEU A 1 252 ? 1.287 22.935 -8.094 1 98.68 252 LEU A CA 1
ATOM 2030 C C . LEU A 1 252 ? 0.403 24.116 -8.481 1 98.68 252 LEU A C 1
ATOM 2032 O O . LEU A 1 252 ? -0.819 23.977 -8.578 1 98.68 252 LEU A O 1
ATOM 2036 N N . ASP A 1 253 ? 0.997 25.237 -8.731 1 98.6 253 ASP A N 1
ATOM 2037 C CA . ASP A 1 253 ? 0.284 26.442 -9.145 1 98.6 253 ASP A CA 1
ATOM 2038 C C . ASP A 1 253 ? -0.436 26.224 -10.474 1 98.6 253 ASP A C 1
ATOM 2040 O O . ASP A 1 253 ? -1.577 26.658 -10.646 1 98.6 253 ASP A O 1
ATOM 2044 N N . LYS A 1 254 ? 0.229 25.597 -11.362 1 98.51 254 LYS A N 1
ATOM 2045 C CA . LYS A 1 254 ? -0.354 25.337 -12.675 1 98.51 254 LYS A CA 1
ATOM 2046 C C . LYS A 1 254 ? -1.571 24.422 -12.565 1 98.51 254 LYS A C 1
ATOM 2048 O O . LYS A 1 254 ? -2.589 24.652 -13.221 1 98.51 254 LYS A O 1
ATOM 2053 N N . VAL A 1 255 ? -1.438 23.384 -11.765 1 98.69 255 VAL A N 1
ATOM 2054 C CA . VAL A 1 255 ? -2.542 22.446 -11.59 1 98.69 255 VAL A CA 1
ATOM 2055 C C . VAL A 1 255 ? -3.71 23.146 -10.9 1 98.69 255 VAL A C 1
ATOM 2057 O O . VAL A 1 255 ? -4.871 22.927 -11.256 1 98.69 255 VAL A O 1
ATOM 2060 N N . ALA A 1 256 ? -3.399 23.984 -9.88 1 98.61 256 ALA A N 1
ATOM 2061 C CA . ALA A 1 256 ? -4.447 24.755 -9.215 1 98.61 256 ALA A CA 1
ATOM 2062 C C . ALA A 1 256 ? -5.191 25.64 -10.21 1 98.61 256 ALA A C 1
ATOM 2064 O O . ALA A 1 256 ? -6.424 25.658 -10.234 1 98.61 256 ALA A O 1
ATOM 2065 N N . LYS A 1 257 ? -4.493 26.355 -11.066 1 98.21 257 LYS A N 1
ATOM 2066 C CA . LYS A 1 257 ? -5.08 27.252 -12.057 1 98.21 257 LYS A CA 1
ATOM 2067 C C . LYS A 1 257 ? -5.954 26.484 -13.045 1 98.21 257 LYS A C 1
ATOM 2069 O O . LYS A 1 257 ? -7.03 26.952 -13.424 1 98.21 257 LYS A O 1
ATOM 2074 N N . LYS A 1 258 ? -5.487 25.358 -13.475 1 98.26 258 LYS A N 1
ATOM 2075 C CA . LYS A 1 258 ? -6.251 24.521 -14.396 1 98.26 258 LYS A CA 1
ATOM 2076 C C . LYS A 1 258 ? -7.589 24.112 -13.787 1 98.26 258 LYS A C 1
ATOM 2078 O O . LYS A 1 258 ? -8.558 23.871 -14.509 1 98.26 258 LYS A O 1
ATOM 2083 N N . ASN A 1 259 ? -7.613 24.027 -12.469 1 98.14 259 ASN A N 1
ATOM 2084 C CA . ASN A 1 259 ? -8.847 23.666 -11.778 1 98.14 259 ASN A CA 1
ATOM 2085 C C . ASN A 1 259 ? -9.625 24.902 -11.336 1 98.14 259 ASN A C 1
ATOM 2087 O O . ASN A 1 259 ? -10.558 24.8 -10.538 1 98.14 259 ASN A O 1
ATOM 2091 N N . GLY A 1 260 ? -9.171 26.094 -11.772 1 97.44 260 GLY A N 1
ATOM 2092 C CA . GLY A 1 260 ? -9.876 27.331 -11.476 1 97.44 260 GLY A CA 1
ATOM 2093 C C . GLY A 1 260 ? -9.605 27.852 -10.077 1 97.44 260 GLY A C 1
ATOM 2094 O O . GLY A 1 260 ? -10.429 28.57 -9.506 1 97.44 260 GLY A O 1
ATOM 2095 N N . LEU A 1 261 ? -8.492 27.421 -9.478 1 98.15 261 LEU A N 1
ATOM 2096 C CA . LEU A 1 261 ? -8.16 27.811 -8.112 1 98.15 261 LEU A CA 1
ATOM 2097 C C . LEU A 1 261 ? -6.82 28.538 -8.065 1 98.15 261 LEU A C 1
ATOM 2099 O O . LEU A 1 261 ? -6.042 28.477 -9.019 1 98.15 261 LEU A O 1
ATOM 2103 N N . SER A 1 262 ? -6.616 29.264 -6.988 1 97.56 262 SER A N 1
ATOM 2104 C CA . SER A 1 262 ? -5.352 29.956 -6.761 1 97.56 262 SER A CA 1
ATOM 2105 C C . SER A 1 262 ? -4.802 29.66 -5.369 1 97.56 262 SER A C 1
ATOM 2107 O O . SER A 1 262 ? -5.54 29.706 -4.382 1 97.56 262 SER A O 1
ATOM 2109 N N . ILE A 1 263 ? -3.56 29.421 -5.328 1 98.33 263 ILE A N 1
ATOM 2110 C CA . ILE A 1 263 ? -2.907 29.091 -4.067 1 98.33 263 ILE A CA 1
ATOM 2111 C C . ILE A 1 263 ? -2.529 30.373 -3.33 1 98.33 263 ILE A C 1
ATOM 2113 O O . ILE A 1 263 ? -1.91 31.27 -3.908 1 98.33 263 ILE A O 1
ATOM 2117 N N . THR A 1 264 ? -2.859 30.468 -2.121 1 98.48 264 THR A N 1
ATOM 2118 C CA . THR A 1 264 ? -2.571 31.639 -1.3 1 98.48 264 THR A CA 1
ATOM 2119 C C . THR A 1 264 ? -1.131 31.605 -0.796 1 98.48 264 THR A C 1
ATOM 2121 O O . THR A 1 264 ? -0.428 32.616 -0.843 1 98.48 264 THR A O 1
ATOM 2124 N N . ALA A 1 265 ? -0.646 30.465 -0.287 1 97.84 265 ALA A N 1
ATOM 2125 C CA . ALA A 1 265 ? 0.728 30.342 0.192 1 97.84 265 ALA A CA 1
ATOM 2126 C C . ALA A 1 265 ? 1.142 28.877 0.303 1 97.84 265 ALA A C 1
ATOM 2128 O O . ALA A 1 265 ? 0.294 27.997 0.462 1 97.84 265 ALA A O 1
ATOM 2129 N N . VAL A 1 266 ? 2.396 28.635 0.171 1 98.18 266 VAL A N 1
ATOM 2130 C CA . VAL A 1 266 ? 3.015 27.332 0.395 1 98.18 266 VAL A CA 1
ATOM 2131 C C . VAL A 1 266 ? 4.046 27.435 1.517 1 98.18 266 VAL A C 1
ATOM 2133 O O . VAL A 1 266 ? 4.935 28.288 1.475 1 98.18 266 VAL A O 1
ATOM 2136 N N . ILE A 1 267 ? 3.83 26.608 2.511 1 96.78 267 ILE A N 1
ATOM 2137 C CA . ILE A 1 267 ? 4.714 26.603 3.671 1 96.78 267 ILE A CA 1
ATOM 2138 C C . ILE A 1 267 ? 5.474 25.28 3.734 1 96.78 267 ILE A C 1
ATOM 2140 O O . ILE A 1 267 ? 4.866 24.207 3.744 1 96.78 267 ILE A O 1
ATOM 2144 N N . GLN A 1 268 ? 6.715 25.33 3.823 1 94.11 268 GLN A N 1
ATOM 2145 C CA . GLN A 1 268 ? 7.505 24.103 3.825 1 94.11 268 GLN A CA 1
ATOM 2146 C C . GLN A 1 268 ? 7.397 23.381 5.165 1 94.11 268 GLN A C 1
ATOM 2148 O O . GLN A 1 268 ? 7.056 22.197 5.212 1 94.11 268 GLN A O 1
ATOM 2153 N N . ARG A 1 269 ? 7.684 24.173 6.291 1 90.93 269 ARG A N 1
ATOM 2154 C CA . ARG A 1 269 ? 7.619 23.65 7.652 1 90.93 269 ARG A CA 1
ATOM 2155 C C . ARG A 1 269 ? 6.732 24.524 8.532 1 90.93 269 ARG A C 1
ATOM 2157 O O . ARG A 1 269 ? 7.005 25.712 8.713 1 90.93 269 ARG A O 1
ATOM 2164 N N . PRO A 1 270 ? 5.832 23.919 9.13 1 92.83 270 PRO A N 1
ATOM 2165 C CA . PRO A 1 270 ? 4.835 24.751 9.806 1 92.83 270 PRO A CA 1
ATOM 2166 C C . PRO A 1 270 ? 5.227 25.093 11.242 1 92.83 270 PRO A C 1
ATOM 2168 O O . PRO A 1 270 ? 4.566 25.91 11.888 1 92.83 270 PRO A O 1
ATOM 2171 N N . ILE A 1 271 ? 6.337 24.556 11.708 1 92.62 271 ILE A N 1
ATOM 2172 C CA . ILE A 1 271 ? 6.63 24.585 13.136 1 92.62 271 ILE A CA 1
ATOM 2173 C C . ILE A 1 271 ? 6.803 26.03 13.598 1 92.62 271 ILE A C 1
ATOM 2175 O O . ILE A 1 271 ? 6.343 26.403 14.679 1 92.62 271 ILE A O 1
ATOM 2179 N N . ASP A 1 272 ? 7.437 26.889 12.8 1 93.72 272 ASP A N 1
ATOM 2180 C CA . ASP A 1 272 ? 7.67 28.271 13.21 1 93.72 272 ASP A CA 1
ATOM 2181 C C . ASP A 1 272 ? 6.36 29.054 13.269 1 93.72 272 ASP A C 1
ATOM 2183 O O . ASP A 1 272 ? 6.132 29.822 14.206 1 93.72 272 ASP A O 1
ATOM 2187 N N . ASN A 1 273 ? 5.545 28.834 12.287 1 94.69 273 ASN A N 1
ATOM 2188 C CA . ASN A 1 273 ? 4.235 29.476 12.289 1 94.69 273 ASN A CA 1
ATOM 2189 C C . ASN A 1 273 ? 3.361 28.961 13.429 1 94.69 273 ASN A C 1
ATOM 2191 O O . ASN A 1 273 ? 2.587 29.72 14.015 1 94.69 273 ASN A O 1
ATOM 2195 N N . LEU A 1 274 ? 3.482 27.715 13.688 1 94.5 274 LEU A N 1
ATOM 2196 C CA . LEU A 1 274 ? 2.729 27.103 14.778 1 94.5 274 LEU A CA 1
ATOM 2197 C C . LEU A 1 274 ? 3.155 27.68 16.124 1 94.5 274 LEU A C 1
ATOM 2199 O O . LEU A 1 274 ? 2.313 27.938 16.987 1 94.5 274 LEU A O 1
ATOM 2203 N N . LEU A 1 275 ? 4.454 27.866 16.283 1 94.25 275 LEU A N 1
ATOM 2204 C CA . LEU A 1 275 ? 4.99 28.486 17.49 1 94.25 275 LEU A CA 1
ATOM 2205 C C . LEU A 1 275 ? 4.399 29.877 17.695 1 94.25 275 LEU A C 1
ATOM 2207 O O . LEU A 1 275 ? 3.953 30.211 18.795 1 94.25 275 LEU A O 1
ATOM 2211 N N . GLU A 1 276 ? 4.421 30.625 16.624 1 93.58 276 GLU A N 1
ATOM 2212 C CA . GLU A 1 276 ? 3.888 31.982 16.701 1 93.58 276 GLU A CA 1
ATOM 2213 C C . GLU A 1 276 ? 2.407 31.973 17.066 1 93.58 276 GLU A C 1
ATOM 2215 O O . GLU A 1 276 ? 1.95 32.806 17.851 1 93.58 276 GLU A O 1
ATOM 2220 N N . TYR A 1 277 ? 1.702 31.069 16.535 1 93.13 277 TYR A N 1
ATOM 2221 C CA . TYR A 1 277 ? 0.29 30.921 16.867 1 93.13 277 TYR A CA 1
ATOM 2222 C C . TYR A 1 277 ? 0.104 30.661 18.357 1 93.13 277 TYR A C 1
ATOM 2224 O O . TYR A 1 277 ? -0.749 31.279 19 1 93.13 277 TYR A O 1
ATOM 2232 N N . HIS A 1 278 ? 0.853 29.794 18.893 1 92.37 278 HIS A N 1
ATOM 2233 C CA . HIS A 1 278 ? 0.722 29.428 20.299 1 92.37 278 HIS A CA 1
ATOM 2234 C C . HIS A 1 278 ? 1.153 30.574 21.209 1 92.37 278 HIS A C 1
ATOM 2236 O O . HIS A 1 278 ? 0.528 30.819 22.243 1 92.37 278 HIS A O 1
ATOM 2242 N N . LYS A 1 279 ? 2.181 31.257 20.838 1 91.77 279 LYS A N 1
ATOM 2243 C CA . LYS A 1 279 ? 2.632 32.391 21.64 1 91.77 279 LYS A CA 1
ATOM 2244 C C . LYS A 1 279 ? 1.532 33.439 21.778 1 91.77 279 LYS A C 1
ATOM 2246 O O . LYS A 1 279 ? 1.413 34.088 22.82 1 91.77 279 LYS A O 1
ATOM 2251 N N . THR A 1 280 ? 0.72 33.467 20.792 1 90.02 280 THR A N 1
ATOM 2252 C CA . THR A 1 280 ? -0.321 34.488 20.768 1 90.02 280 THR A CA 1
ATOM 2253 C C . THR A 1 280 ? -1.6 33.972 21.42 1 90.02 280 THR A C 1
ATOM 2255 O O . THR A 1 280 ? -2.42 34.758 21.899 1 90.02 280 THR A O 1
ATOM 2258 N N . ASN A 1 281 ? -1.731 32.647 21.506 1 85.8 281 ASN A N 1
ATOM 2259 C CA . ASN A 1 281 ? -3.045 32.138 21.884 1 85.8 281 ASN A CA 1
ATOM 2260 C C . ASN A 1 281 ? -2.977 31.301 23.158 1 85.8 281 ASN A C 1
ATOM 2262 O O . ASN A 1 281 ? -4.01 30.931 23.72 1 85.8 281 ASN A O 1
ATOM 2266 N N . ILE A 1 282 ? -1.806 30.899 23.527 1 77.06 282 ILE A N 1
ATOM 2267 C CA . ILE A 1 282 ? -1.674 30.201 24.801 1 77.06 282 ILE A CA 1
ATOM 2268 C C . ILE A 1 282 ? -1.783 31.199 25.951 1 77.06 282 ILE A C 1
ATOM 2270 O O . ILE A 1 282 ? -1.262 32.314 25.865 1 77.06 282 ILE A O 1
ATOM 2274 N N . LYS A 1 283 ? -2.643 30.872 26.925 1 67.88 283 LYS A N 1
ATOM 2275 C CA . LYS A 1 283 ? -2.861 31.724 28.09 1 67.88 283 LYS A CA 1
ATOM 2276 C C . LYS A 1 283 ? -1.746 31.546 29.117 1 67.88 283 LYS A C 1
ATOM 2278 O O . LYS A 1 283 ? -1.207 30.449 29.273 1 67.88 283 LYS A O 1
ATOM 2283 N N . MET B 1 1 ? 5.859 -40.877 2.296 1 94.88 1 MET B N 1
ATOM 2284 C CA . MET B 1 1 ? 4.771 -39.984 1.907 1 94.88 1 MET B CA 1
ATOM 2285 C C . MET B 1 1 ? 5.315 -38.696 1.3 1 94.88 1 MET B C 1
ATOM 2287 O O . MET B 1 1 ? 6.377 -38.215 1.701 1 94.88 1 MET B O 1
ATOM 2291 N N . ILE B 1 2 ? 4.596 -38.252 0.305 1 96.08 2 ILE B N 1
ATOM 2292 C CA . ILE B 1 2 ? 4.985 -37.026 -0.382 1 96.08 2 ILE B CA 1
ATOM 2293 C C . ILE B 1 2 ? 3.906 -35.962 -0.192 1 96.08 2 ILE B C 1
ATOM 2295 O O . ILE B 1 2 ? 2.713 -36.253 -0.307 1 96.08 2 ILE B O 1
ATOM 2299 N N . LEU B 1 3 ? 4.348 -34.731 0.147 1 97.31 3 LEU B N 1
ATOM 2300 C CA . LEU B 1 3 ? 3.425 -33.605 0.232 1 97.31 3 LEU B CA 1
ATOM 2301 C C . LEU B 1 3 ? 3.619 -32.653 -0.944 1 97.31 3 LEU B C 1
ATOM 2303 O O . LEU B 1 3 ? 4.75 -32.289 -1.273 1 97.31 3 LEU B O 1
ATOM 2307 N N . ILE B 1 4 ? 2.548 -32.347 -1.542 1 97.11 4 ILE B N 1
ATOM 2308 C CA . ILE B 1 4 ? 2.515 -31.304 -2.561 1 97.11 4 ILE B CA 1
ATOM 2309 C C . ILE B 1 4 ? 1.689 -30.12 -2.062 1 97.11 4 ILE B C 1
ATOM 2311 O O . ILE B 1 4 ? 0.559 -30.295 -1.599 1 97.11 4 ILE B O 1
ATOM 2315 N N . ALA B 1 5 ? 2.337 -28.935 -2.186 1 97.39 5 ALA B N 1
ATOM 2316 C CA . ALA B 1 5 ? 1.639 -27.765 -1.66 1 97.39 5 ALA B CA 1
ATOM 2317 C C . ALA B 1 5 ? 1.663 -26.615 -2.662 1 97.39 5 ALA B C 1
ATOM 2319 O O . ALA B 1 5 ? 2.704 -26.322 -3.256 1 97.39 5 ALA B O 1
ATOM 2320 N N . ASP B 1 6 ? 0.559 -26.068 -2.877 1 96.13 6 ASP B N 1
ATOM 2321 C CA . ASP B 1 6 ? 0.383 -24.817 -3.608 1 96.13 6 ASP B CA 1
ATOM 2322 C C . ASP B 1 6 ? -0.02 -23.683 -2.668 1 96.13 6 ASP B C 1
ATOM 2324 O O . ASP B 1 6 ? -1.167 -23.619 -2.22 1 96.13 6 ASP B O 1
ATOM 2328 N N . GLY B 1 7 ? 0.916 -22.823 -2.42 1 93.76 7 GLY B N 1
ATOM 2329 C CA . GLY B 1 7 ? 0.734 -21.852 -1.353 1 93.76 7 GLY B CA 1
ATOM 2330 C C . GLY B 1 7 ? 0.603 -20.427 -1.859 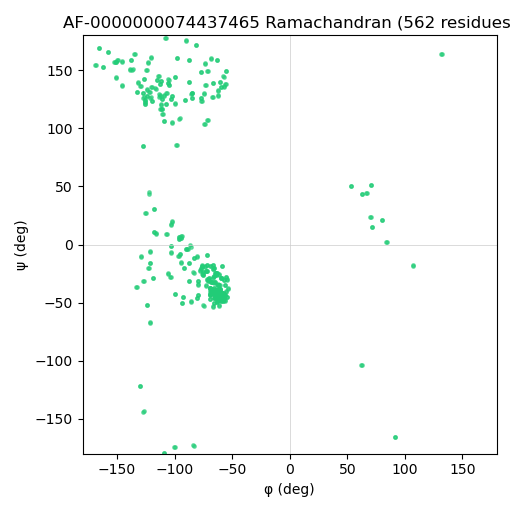1 93.76 7 GLY B C 1
ATOM 2331 O O . GLY B 1 7 ? 1.556 -19.867 -2.404 1 93.76 7 GLY B O 1
ATOM 2332 N N . GLY B 1 8 ? -0.512 -19.867 -1.63 1 89.6 8 GLY B N 1
ATOM 2333 C CA . GLY B 1 8 ? -0.722 -18.444 -1.841 1 89.6 8 GLY B CA 1
ATOM 2334 C C . GLY B 1 8 ? -0.642 -17.633 -0.561 1 89.6 8 GLY B C 1
ATOM 2335 O O . GLY B 1 8 ? -0.253 -18.153 0.486 1 89.6 8 GLY B O 1
ATOM 2336 N N . SER B 1 9 ? -0.936 -16.363 -0.635 1 87.47 9 SER B N 1
ATOM 2337 C CA . SER B 1 9 ? -0.924 -15.477 0.524 1 87.47 9 SER B CA 1
ATOM 2338 C C . SER B 1 9 ? -2.168 -15.674 1.384 1 87.47 9 SER B C 1
ATOM 2340 O O . SER B 1 9 ? -2.148 -15.4 2.586 1 87.47 9 SER B O 1
ATOM 2342 N N . THR B 1 10 ? -3.114 -16.215 0.774 1 89.26 10 THR B N 1
ATOM 2343 C CA . THR B 1 10 ? -4.37 -16.364 1.501 1 89.26 10 THR B CA 1
ATOM 2344 C C . THR B 1 10 ? -4.517 -17.785 2.04 1 89.26 10 THR B C 1
ATOM 2346 O O . THR B 1 10 ? -4.934 -17.98 3.183 1 89.26 10 THR B O 1
ATOM 2349 N N . LYS B 1 11 ? -4.175 -18.723 1.232 1 92.63 11 LYS B N 1
ATOM 2350 C CA . LYS B 1 11 ? -4.356 -20.126 1.594 1 92.63 11 LYS B CA 1
ATOM 2351 C C . LYS B 1 11 ? -3.296 -21.005 0.939 1 92.63 11 LYS B C 1
ATOM 2353 O O . LYS B 1 11 ? -2.69 -20.615 -0.062 1 92.63 11 LYS B O 1
ATOM 2358 N N . VAL B 1 12 ? -3.091 -22.198 1.539 1 96.36 12 VAL B N 1
ATOM 2359 C CA . VAL B 1 12 ? -2.221 -23.226 0.978 1 96.36 12 VAL B CA 1
ATOM 2360 C C . VAL B 1 12 ? -2.989 -24.54 0.849 1 96.36 12 VAL B C 1
ATOM 2362 O O . VAL B 1 12 ? -3.556 -25.033 1.827 1 96.36 12 VAL B O 1
ATOM 2365 N N . ASP B 1 13 ? -3.053 -25.067 -0.331 1 96.81 13 ASP B N 1
ATOM 2366 C CA . ASP B 1 13 ? -3.617 -26.392 -0.569 1 96.81 13 ASP B CA 1
ATOM 2367 C C . ASP B 1 13 ? -2.538 -27.47 -0.491 1 96.81 13 ASP B C 1
ATOM 2369 O O . ASP B 1 13 ? -1.546 -27.417 -1.22 1 96.81 13 ASP B O 1
ATOM 2373 N N . TRP B 1 14 ? -2.776 -28.461 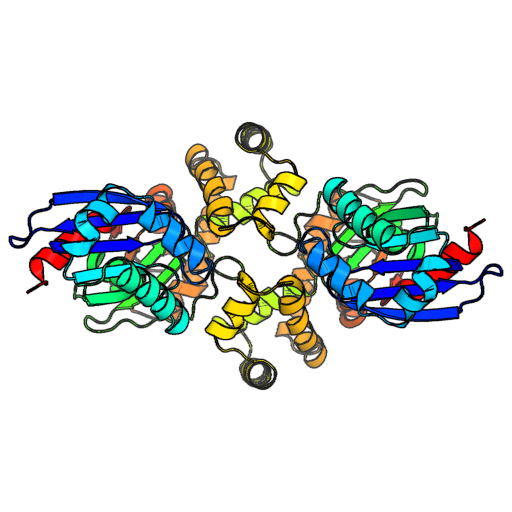0.397 1 97.42 14 TRP B N 1
ATOM 2374 C CA . TRP B 1 14 ? -1.845 -29.568 0.587 1 97.42 14 TRP B CA 1
ATOM 2375 C C . TRP B 1 14 ? -2.456 -30.881 0.108 1 97.42 14 TRP B C 1
ATOM 2377 O O . TRP B 1 14 ? -3.634 -31.152 0.354 1 97.42 14 TRP B O 1
ATOM 2387 N N . ILE B 1 15 ? -1.665 -31.673 -0.563 1 97.51 15 ILE B N 1
ATOM 2388 C CA . ILE B 1 15 ? -2.053 -33.034 -0.915 1 97.51 15 ILE B CA 1
ATOM 2389 C C . ILE B 1 15 ? -0.974 -34.013 -0.455 1 97.51 15 ILE B C 1
ATOM 2391 O O . ILE B 1 15 ? 0.214 -33.799 -0.704 1 97.51 15 ILE B O 1
ATOM 2395 N N . ALA B 1 16 ? -1.407 -35.045 0.234 1 97.3 16 ALA B N 1
ATOM 2396 C CA . ALA B 1 16 ? -0.501 -36.11 0.658 1 97.3 16 ALA B CA 1
ATOM 2397 C C . ALA B 1 16 ? -0.64 -37.338 -0.237 1 97.3 16 ALA B C 1
ATOM 2399 O O . ALA B 1 16 ? -1.751 -37.821 -0.47 1 97.3 16 ALA B O 1
ATOM 2400 N N . LEU B 1 17 ? 0.438 -37.761 -0.716 1 96.25 17 LEU B N 1
ATOM 2401 C CA . LEU B 1 17 ? 0.488 -38.98 -1.516 1 96.25 17 LEU B CA 1
ATOM 2402 C C . LEU B 1 17 ? 1.231 -40.087 -0.775 1 96.25 17 LEU B C 1
ATOM 2404 O O . LEU B 1 17 ? 2.241 -39.829 -0.116 1 96.25 17 LEU B O 1
ATOM 2408 N N . ASP B 1 18 ? 0.728 -41.279 -0.895 1 94.41 18 ASP B N 1
ATOM 2409 C CA . ASP B 1 18 ? 1.472 -42.407 -0.341 1 94.41 18 ASP B CA 1
ATOM 2410 C C . ASP B 1 18 ? 2.541 -42.892 -1.318 1 94.41 18 ASP B C 1
ATOM 2412 O O . ASP B 1 18 ? 2.784 -42.257 -2.346 1 94.41 18 ASP B O 1
ATOM 2416 N N . ASN B 1 19 ? 3.209 -43.996 -1.013 1 89.38 19 ASN B N 1
ATOM 2417 C CA . ASN B 1 19 ? 4.322 -44.503 -1.809 1 89.38 19 ASN B CA 1
ATOM 2418 C C . ASN B 1 19 ? 3.851 -45.012 -3.169 1 89.38 19 ASN B C 1
ATOM 2420 O O . ASN B 1 19 ? 4.653 -45.159 -4.093 1 89.38 19 ASN B O 1
ATOM 2424 N N . GLU B 1 20 ? 2.547 -45.312 -3.372 1 91.47 20 GLU B N 1
ATOM 2425 C CA . GLU B 1 20 ? 1.971 -45.765 -4.634 1 91.47 20 GLU B CA 1
ATOM 2426 C C . GLU B 1 20 ? 1.366 -44.601 -5.414 1 91.47 20 GLU B C 1
ATOM 2428 O O . GLU B 1 20 ? 0.664 -44.81 -6.406 1 91.47 20 GLU B O 1
ATOM 2433 N N . LYS B 1 21 ? 1.577 -43.374 -4.911 1 91.67 21 LYS B N 1
ATOM 2434 C CA . LYS B 1 21 ? 1.123 -42.131 -5.528 1 91.67 21 LYS B CA 1
ATOM 2435 C C . LYS B 1 21 ? -0.395 -41.999 -5.447 1 91.67 21 LYS B C 1
ATOM 2437 O O . LYS B 1 21 ? -1.014 -41.363 -6.302 1 91.67 21 LYS B O 1
ATOM 2442 N N . ASN B 1 22 ? -0.924 -42.706 -4.452 1 94.14 22 ASN B N 1
ATOM 2443 C CA . ASN B 1 22 ? -2.334 -42.491 -4.147 1 94.14 22 ASN B CA 1
ATOM 2444 C C . ASN B 1 22 ? -2.526 -41.342 -3.161 1 94.14 22 ASN B C 1
ATOM 2446 O O . ASN B 1 22 ? -1.731 -41.174 -2.234 1 94.14 22 ASN B O 1
ATOM 2450 N N . GLU B 1 23 ? -3.568 -40.558 -3.447 1 94.99 23 GLU B N 1
ATOM 2451 C CA . GLU B 1 23 ? -3.887 -39.473 -2.525 1 94.99 23 GLU B CA 1
ATOM 2452 C C . GLU B 1 23 ? -4.372 -40.014 -1.183 1 94.99 23 GLU B C 1
ATOM 2454 O O . GLU B 1 23 ? -5.259 -40.869 -1.136 1 94.99 23 GLU B O 1
ATOM 2459 N N . VAL B 1 24 ? -3.787 -39.601 -0.146 1 96.04 24 VAL B N 1
ATOM 2460 C CA . VAL B 1 24 ? -4.143 -40.004 1.211 1 96.04 24 VAL B CA 1
ATOM 2461 C C . VAL B 1 24 ? -5.128 -39 1.806 1 96.04 24 VAL B C 1
ATOM 2463 O O . VAL B 1 24 ? -6.151 -39.387 2.376 1 96.04 24 VAL B O 1
ATOM 2466 N N . PHE B 1 25 ? -4.762 -37.696 1.708 1 96.03 25 PHE B N 1
ATOM 2467 C CA . PHE B 1 25 ? -5.668 -36.638 2.139 1 96.03 25 PHE B CA 1
ATOM 2468 C C . PHE B 1 25 ? -5.317 -35.316 1.467 1 96.03 25 PHE B C 1
ATOM 2470 O O . PHE B 1 25 ? -4.289 -35.209 0.795 1 96.03 25 PHE B O 1
ATOM 2477 N N . ARG B 1 26 ? -6.142 -34.45 1.533 1 96.58 26 ARG B N 1
ATOM 2478 C CA . ARG B 1 26 ? -5.943 -33.057 1.147 1 96.58 26 ARG B CA 1
ATOM 2479 C C . ARG B 1 26 ? -6.438 -32.111 2.236 1 96.58 26 ARG B C 1
ATOM 2481 O O . ARG B 1 26 ? -7.442 -32.387 2.896 1 96.58 26 ARG B O 1
ATOM 2488 N N . VAL B 1 27 ? -5.718 -31.044 2.501 1 96.74 27 VAL B N 1
ATOM 2489 C CA . VAL B 1 27 ? -6.103 -30.083 3.529 1 96.74 27 VAL B CA 1
ATOM 2490 C C . VAL B 1 27 ? -5.696 -28.676 3.1 1 96.74 27 VAL B C 1
ATOM 2492 O O . VAL B 1 27 ? -4.867 -28.509 2.202 1 96.74 27 VAL B O 1
ATOM 2495 N N . ARG B 1 28 ? -6.39 -27.744 3.689 1 96 28 ARG B N 1
ATOM 2496 C CA . ARG B 1 28 ? -6.112 -26.344 3.387 1 96 28 ARG B CA 1
ATOM 2497 C C . ARG B 1 28 ? -5.716 -25.58 4.646 1 96 28 ARG B C 1
ATOM 2499 O O . ARG B 1 28 ? -6.419 -25.633 5.657 1 96 28 ARG B O 1
ATOM 2506 N N . THR B 1 29 ? -4.584 -24.892 4.635 1 96.51 29 THR B N 1
ATOM 2507 C CA . THR B 1 29 ? -4.17 -24.024 5.733 1 96.51 29 THR B CA 1
ATOM 2508 C C . THR B 1 29 ? -4.288 -22.556 5.335 1 96.51 29 THR B C 1
ATOM 2510 O O . THR B 1 29 ? -4.619 -22.242 4.19 1 96.51 29 THR B O 1
ATOM 2513 N N . LEU B 1 30 ? -3.975 -21.669 6.324 1 94.17 30 LEU B N 1
ATOM 2514 C CA . LEU B 1 30 ? -3.796 -20.257 6.006 1 94.17 30 LEU B CA 1
ATOM 2515 C C . LEU B 1 30 ? -2.539 -20.043 5.169 1 94.17 30 LEU B C 1
ATOM 2517 O O . LEU B 1 30 ? -1.648 -20.895 5.15 1 94.17 30 LEU B O 1
ATOM 2521 N N . GLY B 1 31 ? -2.491 -18.94 4.508 1 94.53 31 GLY B N 1
ATOM 2522 C CA . GLY B 1 31 ? -1.379 -18.622 3.625 1 94.53 31 GLY B CA 1
ATOM 2523 C C . GLY B 1 31 ? -0.036 -18.63 4.331 1 94.53 31 GLY B C 1
ATOM 2524 O O . GLY B 1 31 ? 0.061 -18.237 5.496 1 94.53 31 GLY B O 1
ATOM 2525 N N . LEU B 1 32 ? 1.012 -19.059 3.64 1 95.26 32 LEU B N 1
ATOM 2526 C CA . LEU B 1 32 ? 2.352 -19.194 4.203 1 95.26 32 LEU B CA 1
ATOM 2527 C C . LEU B 1 32 ? 3.359 -18.366 3.413 1 95.26 32 LEU B C 1
ATOM 2529 O O . LEU B 1 32 ? 4.446 -18.849 3.087 1 95.26 32 LEU B O 1
ATOM 2533 N N . ASN B 1 33 ? 3.046 -17.144 3.048 1 92.78 33 ASN B N 1
ATOM 2534 C CA . ASN B 1 33 ? 3.942 -16.255 2.316 1 92.78 33 ASN B CA 1
ATOM 2535 C C . ASN B 1 33 ? 5.06 -15.726 3.21 1 92.78 33 ASN B C 1
ATOM 2537 O O . ASN B 1 33 ? 4.841 -14.814 4.01 1 92.78 33 ASN B O 1
ATOM 2541 N N . PRO B 1 34 ? 6.273 -16.25 3.082 1 93.01 34 PRO B N 1
ATOM 2542 C CA . PRO B 1 34 ? 7.377 -15.897 3.978 1 93.01 34 PRO B CA 1
ATOM 2543 C C . PRO B 1 34 ? 7.9 -14.482 3.742 1 93.01 34 PRO B C 1
ATOM 2545 O O . PRO B 1 34 ? 8.725 -13.988 4.514 1 93.01 34 PRO B O 1
ATOM 2548 N N . ALA B 1 35 ? 7.437 -13.837 2.66 1 87.81 35 ALA B N 1
ATOM 2549 C CA . ALA B 1 35 ? 7.839 -12.458 2.395 1 87.81 35 ALA B CA 1
ATOM 2550 C C . ALA B 1 35 ? 7.092 -11.485 3.304 1 87.81 35 ALA B C 1
ATOM 2552 O O . ALA B 1 35 ? 7.523 -10.345 3.49 1 87.81 35 ALA B O 1
ATOM 2553 N N . VAL B 1 36 ? 6.009 -11.936 3.874 1 86.48 36 VAL B N 1
ATOM 2554 C CA . VAL B 1 36 ? 5.188 -10.986 4.617 1 86.48 36 VAL B CA 1
ATOM 2555 C C . VAL B 1 36 ? 4.899 -11.534 6.013 1 86.48 36 VAL B C 1
ATOM 2557 O O . VAL B 1 36 ? 4.332 -10.834 6.856 1 86.48 36 VAL B O 1
ATOM 2560 N N . LEU B 1 37 ? 5.223 -12.811 6.249 1 90.99 37 LEU B N 1
ATOM 2561 C CA . LEU B 1 37 ? 5 -13.44 7.546 1 90.99 37 LEU B CA 1
ATOM 2562 C C . LEU B 1 37 ? 6.325 -13.79 8.215 1 90.99 37 LEU B C 1
ATOM 2564 O O . LEU B 1 37 ? 7.266 -14.225 7.547 1 90.99 37 LEU B O 1
ATOM 2568 N N . ASN B 1 38 ? 6.349 -13.674 9.485 1 89.55 38 ASN B N 1
ATOM 2569 C CA . ASN B 1 38 ? 7.544 -14.12 10.194 1 89.55 38 ASN B CA 1
ATOM 2570 C C . ASN B 1 38 ? 7.538 -15.631 10.408 1 89.55 38 ASN B C 1
ATOM 2572 O O . ASN B 1 38 ? 6.52 -16.29 10.187 1 89.55 38 ASN B O 1
ATOM 2576 N N . LYS B 1 39 ? 8.644 -16.156 10.879 1 93.5 39 LYS B N 1
ATOM 2577 C CA . LYS B 1 39 ? 8.854 -17.594 11.021 1 93.5 39 LYS B CA 1
ATOM 2578 C C . LYS B 1 39 ? 7.854 -18.201 12.002 1 93.5 39 LYS B C 1
ATOM 2580 O O . LYS B 1 39 ? 7.337 -19.296 11.771 1 93.5 39 LYS B O 1
ATOM 2585 N N . GLU B 1 40 ? 7.612 -17.473 13.029 1 94.1 40 GLU B N 1
ATOM 2586 C CA . GLU B 1 40 ? 6.715 -17.979 14.063 1 94.1 40 GLU B CA 1
ATOM 2587 C C . GLU B 1 40 ? 5.299 -18.16 13.524 1 94.1 40 GLU B C 1
ATOM 2589 O O . GLU B 1 40 ? 4.657 -19.181 13.78 1 94.1 40 GLU B O 1
ATOM 2594 N N . GLU B 1 41 ? 4.859 -17.223 12.792 1 93.09 41 GLU B N 1
ATOM 2595 C CA . GLU B 1 41 ? 3.523 -17.302 12.21 1 93.09 41 GLU B CA 1
ATOM 2596 C C . GLU B 1 41 ? 3.433 -18.429 11.186 1 93.09 41 GLU B C 1
ATOM 2598 O O . GLU B 1 41 ? 2.432 -19.148 11.132 1 93.09 41 GLU B O 1
ATOM 2603 N N . LEU B 1 42 ? 4.431 -18.585 10.399 1 95.85 42 LEU B N 1
ATOM 2604 C CA . LEU B 1 42 ? 4.49 -19.67 9.426 1 95.85 42 LEU B CA 1
ATOM 2605 C C . LEU B 1 42 ? 4.375 -21.026 10.116 1 95.85 42 LEU B C 1
ATOM 2607 O O . LEU B 1 42 ? 3.568 -21.866 9.712 1 95.85 42 LEU B O 1
ATOM 2611 N N . LYS B 1 43 ? 5.159 -21.181 11.136 1 97.29 43 LYS B N 1
ATOM 2612 C CA . LYS B 1 43 ? 5.173 -22.433 11.887 1 97.29 43 LY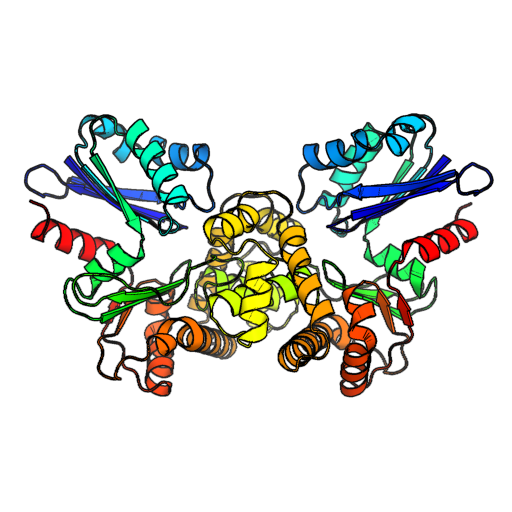S B CA 1
ATOM 2613 C C . LYS B 1 43 ? 3.809 -22.717 12.508 1 97.29 43 LYS B C 1
ATOM 2615 O O . LYS B 1 43 ? 3.284 -23.826 12.385 1 97.29 43 LYS B O 1
ATOM 2620 N N . ASN B 1 44 ? 3.22 -21.717 13.08 1 96.79 44 ASN B N 1
ATOM 2621 C CA . ASN B 1 44 ? 1.946 -21.869 13.776 1 96.79 44 ASN B CA 1
ATOM 2622 C C . ASN B 1 44 ? 0.838 -22.311 12.825 1 96.79 44 ASN B C 1
ATOM 2624 O O . ASN B 1 44 ? -0.011 -23.126 13.19 1 96.79 44 ASN B O 1
ATOM 2628 N N . ARG B 1 45 ? 0.866 -21.86 11.627 1 95.96 45 ARG B N 1
ATOM 2629 C CA . ARG B 1 45 ? -0.182 -22.165 10.659 1 95.96 45 ARG B CA 1
ATOM 2630 C C . ARG B 1 45 ? -0.106 -23.621 10.21 1 95.96 45 ARG B C 1
ATOM 2632 O O . ARG B 1 45 ? -1.107 -24.197 9.779 1 95.96 45 ARG B O 1
ATOM 2639 N N . ILE B 1 46 ? 1.103 -24.19 10.374 1 97.12 46 ILE B N 1
ATOM 2640 C CA . ILE B 1 46 ? 1.289 -25.574 9.953 1 97.12 46 ILE B CA 1
ATOM 2641 C C . ILE B 1 46 ? 1.034 -26.511 11.132 1 97.12 46 ILE B C 1
ATOM 2643 O O . ILE B 1 46 ? 0.287 -27.484 11.009 1 97.12 46 ILE B O 1
ATOM 2647 N N . VAL B 1 47 ? 1.58 -26.176 12.306 1 96.65 47 VAL B N 1
ATOM 2648 C CA . VAL B 1 47 ? 1.549 -27.09 13.443 1 96.65 47 VAL B CA 1
ATOM 2649 C C . VAL B 1 47 ? 0.128 -27.176 13.997 1 96.65 47 VAL B C 1
ATOM 2651 O O . VAL B 1 47 ? -0.215 -28.133 14.696 1 96.65 47 VAL B O 1
ATOM 2654 N N . ASN B 1 48 ? -0.704 -26.206 13.642 1 96.13 48 ASN B N 1
ATOM 2655 C CA . ASN B 1 48 ? -2.086 -26.221 14.11 1 96.13 48 ASN B CA 1
ATOM 2656 C C . ASN B 1 48 ? -2.982 -27.039 13.185 1 96.13 48 ASN B C 1
ATOM 2658 O O . ASN B 1 48 ? -4.18 -27.178 13.437 1 96.13 48 ASN B O 1
ATOM 2662 N N . MET B 1 49 ? -2.397 -27.581 12.144 1 95.73 49 MET B N 1
ATOM 2663 C CA . MET B 1 49 ? -3.143 -28.447 11.235 1 95.73 49 MET B CA 1
ATOM 2664 C C . MET B 1 49 ? -2.937 -29.915 11.591 1 95.73 49 MET B C 1
ATOM 2666 O O . MET B 1 49 ? -1.897 -30.495 11.273 1 95.73 49 MET B O 1
ATOM 2670 N N . PHE B 1 50 ? -3.922 -30.499 12.107 1 95.62 50 PHE B N 1
ATOM 2671 C CA . PHE B 1 50 ? -3.857 -31.855 12.639 1 95.62 50 PHE B CA 1
ATOM 2672 C C . PHE B 1 50 ? -3.39 -32.835 11.569 1 95.62 50 PHE B C 1
ATOM 2674 O O . PHE B 1 50 ? -2.519 -33.67 11.823 1 95.62 50 PHE B O 1
ATOM 2681 N N . GLU B 1 51 ? -3.909 -32.773 10.4 1 96.07 51 GLU B N 1
ATOM 2682 C CA . GLU B 1 51 ? -3.604 -33.719 9.331 1 96.07 51 GLU B CA 1
ATOM 2683 C C . GLU B 1 51 ? -2.122 -33.684 8.969 1 96.07 51 GLU B C 1
ATOM 2685 O O . GLU B 1 51 ? -1.531 -34.717 8.649 1 96.07 51 GLU B O 1
ATOM 2690 N N . LEU B 1 52 ? -1.548 -32.537 9.044 1 97.01 52 LEU B N 1
ATOM 2691 C CA . LEU B 1 52 ? -0.151 -32.377 8.658 1 97.01 52 LEU B CA 1
ATOM 2692 C C . LEU B 1 52 ? 0.778 -32.845 9.774 1 97.01 52 LEU B C 1
ATOM 2694 O O . LEU B 1 52 ? 1.76 -33.545 9.517 1 97.01 52 LEU B O 1
ATOM 2698 N N . ILE B 1 53 ? 0.436 -32.463 10.99 1 96.51 53 ILE B N 1
ATOM 2699 C CA . ILE B 1 53 ? 1.32 -32.759 12.113 1 96.51 53 ILE B CA 1
ATOM 2700 C C . ILE B 1 53 ? 1.287 -34.255 12.415 1 96.51 53 ILE B C 1
ATOM 2702 O O . ILE B 1 53 ? 2.283 -34.826 12.865 1 96.51 53 ILE B O 1
ATOM 2706 N N . ASN B 1 54 ? 0.193 -34.863 12.171 1 95.62 54 ASN B N 1
ATOM 2707 C CA . ASN B 1 54 ? 0.039 -36.286 12.454 1 95.62 54 ASN B CA 1
ATOM 2708 C C . ASN B 1 54 ? 0.948 -37.135 11.57 1 95.62 54 ASN B C 1
ATOM 2710 O O . ASN B 1 54 ? 1.243 -38.285 11.9 1 95.62 54 ASN B O 1
ATOM 2714 N N . ILE B 1 55 ? 1.391 -36.638 10.522 1 95.59 55 ILE B N 1
ATOM 2715 C CA . ILE B 1 55 ? 2.203 -37.431 9.606 1 95.59 55 ILE B CA 1
ATOM 2716 C C . ILE B 1 55 ? 3.608 -36.84 9.518 1 95.59 55 ILE B C 1
ATOM 2718 O O . ILE B 1 55 ? 4.37 -37.168 8.605 1 95.59 55 ILE B O 1
ATOM 2722 N N . LYS B 1 56 ? 3.975 -35.914 10.315 1 96.47 56 LYS B N 1
ATOM 2723 C CA . LYS B 1 56 ? 5.198 -35.126 10.201 1 96.47 56 LYS B CA 1
ATOM 2724 C C . LYS B 1 56 ? 6.427 -36.026 10.123 1 96.47 56 LYS B C 1
ATOM 2726 O O . LYS B 1 56 ? 7.423 -35.674 9.486 1 96.47 56 LYS B O 1
ATOM 2731 N N . GLU B 1 57 ? 6.396 -37.225 10.758 1 96.13 57 GLU B N 1
ATOM 2732 C CA . GLU B 1 57 ? 7.545 -38.126 10.756 1 96.13 57 GLU B CA 1
ATOM 2733 C C . GLU B 1 57 ? 7.526 -39.042 9.536 1 96.13 57 GLU B C 1
ATOM 2735 O O . GLU B 1 57 ? 8.534 -39.674 9.212 1 96.13 57 GLU B O 1
ATOM 2740 N N . LYS B 1 58 ? 6.398 -39.123 8.878 1 96.3 58 LYS B N 1
ATOM 2741 C CA . LYS B 1 58 ? 6.222 -40.05 7.764 1 96.3 58 LYS B CA 1
ATOM 2742 C C . LYS B 1 58 ? 6.501 -39.365 6.429 1 96.3 58 LYS B C 1
ATOM 2744 O O . LYS B 1 58 ? 6.647 -40.031 5.402 1 96.3 58 LYS B O 1
ATOM 2749 N N . VAL B 1 59 ? 6.536 -38.085 6.413 1 97.01 59 VAL B N 1
ATOM 2750 C CA . VAL B 1 59 ? 6.754 -37.333 5.182 1 97.01 59 VAL B CA 1
ATOM 2751 C C . VAL B 1 59 ? 8.232 -37.38 4.803 1 97.01 59 VAL B C 1
ATOM 2753 O O . VAL B 1 59 ? 9.099 -37.051 5.617 1 97.01 59 VAL B O 1
ATOM 2756 N N . ASN B 1 60 ? 8.486 -37.799 3.591 1 95.6 60 ASN B N 1
ATOM 2757 C CA . ASN B 1 60 ? 9.869 -37.925 3.144 1 95.6 60 ASN B CA 1
ATOM 2758 C C . ASN B 1 60 ? 10.248 -36.813 2.171 1 95.6 60 ASN B C 1
ATOM 2760 O O . ASN B 1 60 ? 11.431 -36.517 1.989 1 95.6 60 ASN B O 1
ATOM 2764 N N . GLU B 1 61 ? 9.229 -36.27 1.503 1 96.55 61 GLU B N 1
ATOM 2765 C CA . GLU B 1 61 ? 9.482 -35.242 0.498 1 96.55 61 GLU B CA 1
ATOM 2766 C C . GLU B 1 61 ? 8.357 -34.21 0.468 1 96.55 61 GLU B C 1
ATOM 2768 O O . GLU B 1 61 ? 7.18 -34.565 0.562 1 96.55 61 GLU B O 1
ATOM 2773 N N . ILE B 1 62 ? 8.746 -32.964 0.384 1 97.61 62 ILE B N 1
ATOM 2774 C CA . ILE B 1 62 ? 7.772 -31.882 0.287 1 97.61 62 ILE B CA 1
ATOM 2775 C C . ILE B 1 62 ? 8.077 -31.022 -0.937 1 97.61 62 ILE B C 1
ATOM 2777 O O . ILE B 1 62 ? 9.199 -30.537 -1.099 1 97.61 62 ILE B O 1
ATOM 2781 N N . HIS B 1 63 ? 7.15 -30.937 -1.807 1 97.03 63 HIS B N 1
ATOM 2782 C CA . HIS B 1 63 ? 7.181 -29.978 -2.905 1 97.03 63 HIS B CA 1
ATOM 2783 C C . HIS B 1 63 ? 6.261 -28.793 -2.627 1 97.03 63 HIS B C 1
ATOM 2785 O O . HIS B 1 63 ? 5.041 -28.904 -2.761 1 97.03 63 HIS B O 1
ATOM 2791 N N . PHE B 1 64 ? 6.903 -27.711 -2.29 1 97.72 64 PHE B N 1
ATOM 2792 C CA . PHE B 1 64 ? 6.137 -26.523 -1.934 1 97.72 64 PHE B CA 1
ATOM 2793 C C . PHE B 1 64 ? 6.312 -25.431 -2.983 1 97.72 64 PHE B C 1
ATOM 2795 O O . PHE B 1 64 ? 7.429 -24.976 -3.233 1 97.72 64 PHE B O 1
ATOM 2802 N N . TYR B 1 65 ? 5.224 -25.062 -3.542 1 96.7 65 TYR B N 1
ATOM 2803 C CA . TYR B 1 65 ? 5.165 -23.945 -4.477 1 96.7 65 TYR B CA 1
ATOM 2804 C C . TYR B 1 65 ? 4.43 -22.759 -3.865 1 96.7 65 TYR B C 1
ATOM 2806 O O . TYR B 1 65 ? 3.213 -22.809 -3.668 1 96.7 65 TYR B O 1
ATOM 2814 N N . GLY B 1 66 ? 5.16 -21.681 -3.607 1 94.9 66 GLY B N 1
ATOM 2815 C CA . GLY B 1 66 ? 4.5 -20.7 -2.76 1 94.9 66 GLY B CA 1
ATOM 2816 C C . GLY B 1 66 ? 4.725 -19.271 -3.215 1 94.9 66 GLY B C 1
ATOM 2817 O O . GLY B 1 66 ? 5.781 -18.947 -3.764 1 94.9 66 GLY B O 1
ATOM 2818 N N . ALA B 1 67 ? 3.729 -18.43 -2.917 1 92.76 67 ALA B N 1
ATOM 2819 C CA . ALA B 1 67 ? 3.892 -16.984 -3.037 1 92.76 67 ALA B CA 1
ATOM 2820 C C . ALA B 1 67 ? 5.014 -16.482 -2.133 1 92.76 67 ALA B C 1
ATOM 2822 O O . ALA B 1 67 ? 5.18 -16.966 -1.011 1 92.76 67 ALA B O 1
ATOM 2823 N N . GLY B 1 68 ? 5.796 -15.527 -2.667 1 90.72 68 GLY B N 1
ATOM 2824 C CA . GLY B 1 68 ? 6.846 -14.926 -1.861 1 90.72 68 GLY B CA 1
ATOM 2825 C C . GLY B 1 68 ? 8.129 -15.735 -1.851 1 90.72 68 GLY B C 1
ATOM 2826 O O . GLY B 1 68 ? 9.113 -15.342 -1.221 1 90.72 68 GLY B O 1
ATOM 2827 N N . CYS B 1 69 ? 8.184 -16.836 -2.582 1 92.82 69 CYS B N 1
ATOM 2828 C CA . CYS B 1 69 ? 9.348 -17.715 -2.58 1 92.82 69 CYS B CA 1
ATOM 2829 C C . CYS B 1 69 ? 10.192 -17.504 -3.832 1 92.82 69 CYS B C 1
ATOM 2831 O O . CYS B 1 69 ? 10.949 -18.391 -4.232 1 92.82 69 CYS B O 1
ATOM 2833 N N . GLY B 1 70 ? 9.972 -16.346 -4.441 1 86.8 70 GLY B N 1
ATOM 2834 C CA . GLY B 1 70 ? 10.685 -16.074 -5.679 1 86.8 70 GLY B CA 1
ATOM 2835 C C . GLY B 1 70 ? 12.109 -15.601 -5.456 1 86.8 70 GLY B C 1
ATOM 2836 O O . GLY B 1 70 ? 12.882 -15.471 -6.407 1 86.8 70 GLY B O 1
ATOM 2837 N N . THR B 1 71 ? 12.429 -15.313 -4.256 1 86.88 71 THR B N 1
ATOM 2838 C CA . THR B 1 71 ? 13.783 -14.898 -3.906 1 86.88 71 THR B CA 1
ATOM 2839 C C . THR B 1 71 ? 14.369 -15.811 -2.833 1 86.88 71 THR B C 1
ATOM 2841 O O . THR B 1 71 ? 13.628 -16.457 -2.088 1 86.88 71 THR B O 1
ATOM 2844 N N . PRO B 1 72 ? 15.648 -15.902 -2.743 1 87.94 72 PRO B N 1
ATOM 2845 C CA . PRO B 1 72 ? 16.305 -16.927 -1.929 1 87.94 72 PRO B CA 1
ATOM 2846 C C . PRO B 1 72 ? 15.997 -16.785 -0.44 1 87.94 72 PRO B C 1
ATOM 2848 O O . PRO B 1 72 ? 15.729 -17.781 0.237 1 87.94 72 PRO B O 1
ATOM 2851 N N . LYS B 1 73 ? 15.981 -15.608 0.073 1 91.45 73 LYS B N 1
ATOM 2852 C CA . LYS B 1 73 ? 15.865 -15.433 1.517 1 91.45 73 LYS B CA 1
ATOM 2853 C C . LYS B 1 73 ? 14.503 -15.901 2.02 1 91.45 73 LYS B C 1
ATOM 2855 O O . LYS B 1 73 ? 14.422 -16.741 2.919 1 91.45 73 LYS B O 1
ATOM 2860 N N . PRO B 1 74 ? 13.445 -15.403 1.433 1 92.46 74 PRO B N 1
ATOM 2861 C CA . PRO B 1 74 ? 12.141 -15.904 1.873 1 92.46 74 PRO B CA 1
ATOM 2862 C C . PRO B 1 74 ? 11.981 -17.406 1.654 1 92.46 74 PRO B C 1
ATOM 2864 O O . PRO B 1 74 ? 11.399 -18.098 2.494 1 92.46 74 PRO B O 1
ATOM 2867 N N . ALA B 1 75 ? 12.46 -17.917 0.585 1 94.25 75 ALA B N 1
ATOM 2868 C CA . ALA B 1 75 ? 12.381 -19.349 0.308 1 94.25 75 ALA B CA 1
ATOM 2869 C C . ALA B 1 75 ? 13.114 -20.155 1.377 1 94.25 75 ALA B C 1
ATOM 2871 O O . ALA B 1 75 ? 12.619 -21.19 1.831 1 94.25 75 ALA B O 1
ATOM 2872 N N . GLN B 1 76 ? 14.228 -19.659 1.778 1 95.62 76 GLN B N 1
ATOM 2873 C CA . GLN B 1 76 ? 15.021 -20.345 2.792 1 95.62 76 GLN B CA 1
ATOM 2874 C C . GLN B 1 76 ? 14.318 -20.328 4.146 1 95.62 76 GLN B C 1
ATOM 2876 O O . GLN B 1 76 ? 14.377 -21.306 4.895 1 95.62 76 GLN B O 1
ATOM 2881 N N . ILE B 1 77 ? 13.713 -19.261 4.427 1 95.78 77 ILE B N 1
ATOM 2882 C CA . ILE B 1 77 ? 12.979 -19.143 5.682 1 95.78 77 ILE B CA 1
ATOM 2883 C C . ILE B 1 77 ? 11.888 -20.209 5.745 1 95.78 77 ILE B C 1
ATOM 2885 O O . ILE B 1 77 ? 11.752 -20.91 6.751 1 95.78 77 ILE B O 1
ATOM 2889 N N . LEU B 1 78 ? 11.158 -20.35 4.707 1 97.04 78 LEU B N 1
ATOM 2890 C CA . LEU B 1 78 ? 10.081 -21.334 4.678 1 97.04 78 LEU B CA 1
ATOM 2891 C C . LEU B 1 78 ? 10.64 -22.752 4.722 1 97.04 78 LEU B C 1
ATOM 2893 O O . LEU B 1 78 ? 10.087 -23.621 5.4 1 97.04 78 LEU B O 1
ATOM 2897 N N . ALA B 1 79 ? 11.693 -22.964 3.987 1 97.46 79 ALA B N 1
ATOM 2898 C CA . ALA B 1 79 ? 12.344 -24.271 4.01 1 97.46 79 ALA B CA 1
ATOM 2899 C C . ALA B 1 79 ? 12.753 -24.655 5.429 1 97.46 79 ALA B C 1
ATOM 2901 O O . ALA B 1 79 ? 12.525 -25.787 5.862 1 97.46 79 ALA B O 1
ATOM 2902 N N . ASP B 1 80 ? 13.313 -23.703 6.115 1 97.51 80 ASP B N 1
ATOM 2903 C CA . ASP B 1 80 ? 13.742 -23.943 7.489 1 97.51 80 ASP B CA 1
ATOM 2904 C C . ASP B 1 80 ? 12.558 -24.327 8.374 1 97.51 80 ASP B C 1
ATOM 2906 O O . ASP B 1 80 ? 12.662 -25.239 9.196 1 97.51 80 ASP B O 1
ATOM 2910 N N . VAL B 1 81 ? 11.514 -23.63 8.194 1 97.84 81 VAL B N 1
ATOM 2911 C CA . VAL B 1 81 ? 10.317 -23.888 8.989 1 97.84 81 VAL B CA 1
ATOM 2912 C C . VAL B 1 81 ? 9.802 -25.297 8.703 1 97.84 81 VAL B C 1
ATOM 2914 O O . VAL B 1 81 ? 9.518 -26.061 9.629 1 97.84 81 VAL B O 1
ATOM 2917 N N . LEU B 1 82 ? 9.675 -25.687 7.455 1 97.99 82 LEU B N 1
ATOM 2918 C CA . LEU B 1 82 ? 9.143 -26.984 7.05 1 97.99 82 LEU B CA 1
ATOM 2919 C C . LEU B 1 82 ? 10.064 -28.113 7.499 1 97.99 82 LEU B C 1
ATOM 2921 O O . LEU B 1 82 ? 9.595 -29.148 7.979 1 97.99 82 LEU B O 1
ATOM 2925 N N . GLU B 1 83 ? 11.348 -27.899 7.374 1 97.56 83 GLU B N 1
ATOM 2926 C CA . GLU B 1 83 ? 12.326 -28.913 7.754 1 97.56 83 GLU B CA 1
ATOM 2927 C C . GLU B 1 83 ? 12.325 -29.145 9.262 1 97.56 83 GLU B C 1
ATOM 2929 O O . GLU B 1 83 ? 12.594 -30.255 9.725 1 97.56 83 GLU B O 1
ATOM 2934 N N . ASN B 1 84 ? 12.041 -28.097 9.991 1 97.37 84 ASN B N 1
ATOM 2935 C CA . ASN B 1 84 ? 11.973 -28.217 11.443 1 97.37 84 ASN B CA 1
ATOM 2936 C C . ASN B 1 84 ? 10.736 -28.995 11.884 1 97.37 84 ASN B C 1
ATOM 2938 O O . ASN B 1 84 ? 10.736 -29.619 12.947 1 97.37 84 ASN B O 1
ATOM 2942 N N . ILE B 1 85 ? 9.741 -28.893 11.099 1 97.68 85 ILE B N 1
ATOM 2943 C CA . ILE B 1 85 ? 8.498 -29.582 11.429 1 97.68 85 ILE B CA 1
ATOM 2944 C C . ILE B 1 85 ? 8.548 -31.016 10.906 1 97.68 85 ILE B C 1
ATOM 2946 O O . ILE B 1 85 ? 8.243 -31.961 11.637 1 97.68 85 ILE B O 1
ATOM 2950 N N . PHE B 1 86 ? 8.928 -31.12 9.648 1 97.92 86 PHE B N 1
ATOM 2951 C CA . PHE B 1 86 ? 9.029 -32.416 8.987 1 97.92 86 PHE B CA 1
ATOM 2952 C C . PHE B 1 86 ? 10.473 -32.903 8.969 1 97.92 86 PHE B C 1
ATOM 2954 O O . PHE B 1 86 ? 11.124 -32.895 7.922 1 97.92 86 PHE B O 1
ATOM 2961 N N . ILE B 1 87 ? 10.915 -33.516 9.947 1 95.68 87 ILE B N 1
ATOM 2962 C CA . ILE B 1 87 ? 12.317 -33.691 10.309 1 95.68 87 ILE B CA 1
ATOM 2963 C C . ILE B 1 87 ? 12.97 -34.702 9.369 1 95.68 87 ILE B C 1
ATOM 2965 O O . ILE B 1 87 ? 14.195 -34.73 9.232 1 95.68 87 ILE B O 1
ATOM 2969 N N . ASN B 1 88 ? 12.249 -35.543 8.667 1 96.08 88 ASN B N 1
ATOM 2970 C CA . ASN B 1 88 ? 12.802 -36.575 7.796 1 96.08 88 ASN B CA 1
ATOM 2971 C C . ASN B 1 88 ? 12.635 -36.213 6.323 1 96.08 88 ASN B C 1
ATOM 2973 O O . ASN B 1 88 ? 12.917 -37.029 5.443 1 96.08 88 ASN B O 1
ATOM 2977 N N . SER B 1 89 ? 12.21 -35.007 6.078 1 96.52 89 SER B N 1
ATOM 2978 C CA . SER B 1 89 ? 11.758 -34.701 4.725 1 96.52 89 SER B CA 1
ATOM 2979 C C . SER B 1 89 ? 12.79 -33.869 3.972 1 96.52 89 SER B C 1
ATOM 2981 O O . SER B 1 89 ? 13.432 -32.992 4.553 1 96.52 89 SER B O 1
ATOM 2983 N N . LYS B 1 90 ? 12.971 -34.241 2.757 1 96.63 90 LYS B N 1
ATOM 2984 C CA . LYS B 1 90 ? 13.589 -33.321 1.806 1 96.63 90 LYS B CA 1
ATOM 2985 C C . LYS B 1 90 ? 12.596 -32.257 1.347 1 96.63 90 LYS B C 1
ATOM 2987 O O . LYS B 1 90 ? 11.534 -32.581 0.811 1 96.63 90 LYS B O 1
ATOM 2992 N N . VAL B 1 91 ? 12.975 -30.969 1.538 1 97.74 91 VAL B N 1
ATOM 2993 C CA . VAL B 1 91 ? 12.051 -29.882 1.229 1 97.74 91 VAL B CA 1
ATOM 2994 C C . VAL B 1 91 ? 12.504 -29.163 -0.039 1 97.74 91 VAL B C 1
ATOM 2996 O O . VAL B 1 91 ? 13.644 -28.7 -0.124 1 97.74 91 VAL B O 1
ATOM 2999 N N . ILE B 1 92 ? 11.67 -29.142 -1 1 96.21 92 ILE B N 1
ATOM 3000 C CA . ILE B 1 92 ? 11.891 -28.415 -2.245 1 96.21 92 ILE B CA 1
ATOM 3001 C C . ILE B 1 92 ? 10.931 -27.23 -2.328 1 96.21 92 ILE B C 1
ATOM 3003 O O . ILE B 1 92 ? 9.712 -27.412 -2.366 1 96.21 92 ILE B O 1
ATOM 3007 N N . ILE B 1 93 ? 11.516 -26.038 -2.341 1 97.18 93 ILE B N 1
ATOM 3008 C CA . ILE B 1 93 ? 10.714 -24.821 -2.394 1 97.18 93 ILE B CA 1
ATOM 3009 C C . ILE B 1 93 ? 10.856 -24.168 -3.768 1 97.18 93 ILE B C 1
ATOM 3011 O O . ILE B 1 93 ? 11.969 -24.017 -4.277 1 97.18 93 ILE B O 1
ATOM 3015 N N . ALA B 1 94 ? 9.717 -23.89 -4.344 1 94.29 94 ALA B N 1
ATOM 3016 C CA . ALA B 1 94 ? 9.69 -23.122 -5.586 1 94.29 94 ALA B CA 1
ATOM 3017 C C . ALA B 1 94 ? 8.618 -22.038 -5.538 1 94.29 94 ALA B C 1
ATOM 3019 O O . ALA B 1 94 ? 7.772 -22.032 -4.64 1 94.29 94 ALA B O 1
ATOM 3020 N N . GLU B 1 95 ? 8.726 -21.134 -6.427 1 94.12 95 GLU B N 1
ATOM 3021 C CA . GLU B 1 95 ? 7.741 -20.058 -6.478 1 94.12 95 GLU B CA 1
ATOM 3022 C C . GLU B 1 95 ? 6.409 -20.555 -7.03 1 94.12 95 GLU B C 1
ATOM 3024 O O . GLU B 1 95 ? 6.371 -21.505 -7.814 1 94.12 95 GLU B O 1
ATOM 3029 N N . ASP B 1 96 ? 5.455 -19.869 -6.667 1 94.78 96 ASP B N 1
ATOM 3030 C CA . ASP B 1 96 ? 4.105 -20.238 -7.081 1 94.78 96 ASP B CA 1
ATOM 3031 C C . ASP B 1 96 ? 3.965 -20.191 -8.601 1 94.78 96 ASP B C 1
ATOM 3033 O O . ASP B 1 96 ? 3.174 -20.938 -9.18 1 94.78 96 ASP B O 1
ATOM 3037 N N . MET B 1 97 ? 4.733 -19.424 -9.274 1 94.83 97 MET B N 1
ATOM 3038 C CA . MET B 1 97 ? 4.706 -19.337 -10.732 1 94.83 97 MET B CA 1
ATOM 3039 C C . MET B 1 97 ? 5.025 -20.688 -11.363 1 94.83 97 MET B C 1
ATOM 3041 O O . MET B 1 97 ? 4.46 -21.043 -12.399 1 94.83 97 MET B O 1
ATOM 3045 N N . LEU B 1 98 ? 5.917 -21.374 -10.778 1 95.1 98 LEU B N 1
ATOM 3046 C CA . LEU B 1 98 ? 6.274 -22.681 -11.319 1 95.1 98 LEU B CA 1
ATOM 3047 C C . LEU B 1 98 ? 5.105 -23.654 -11.207 1 95.1 98 LEU B C 1
ATOM 3049 O O . LEU B 1 98 ? 4.857 -24.441 -12.124 1 95.1 98 LEU B O 1
ATOM 3053 N N . ALA B 1 99 ? 4.417 -23.622 -10.092 1 95.6 99 ALA B N 1
ATOM 3054 C CA . ALA B 1 99 ? 3.204 -24.425 -9.96 1 95.6 99 ALA B CA 1
ATOM 3055 C C . ALA B 1 99 ? 2.198 -24.082 -11.056 1 95.6 99 ALA B C 1
ATOM 3057 O O . ALA B 1 99 ? 1.554 -24.972 -11.616 1 95.6 99 ALA B O 1
ATOM 3058 N N . ALA B 1 100 ? 2.056 -22.792 -11.316 1 96.52 100 ALA B N 1
ATOM 3059 C CA . ALA B 1 100 ? 1.144 -22.337 -12.362 1 96.52 100 ALA B CA 1
ATOM 3060 C C . ALA B 1 100 ? 1.556 -22.886 -13.725 1 96.52 100 ALA B C 1
ATOM 3062 O O . ALA B 1 100 ? 0.707 -23.32 -14.508 1 96.52 100 ALA B O 1
ATOM 3063 N N . VAL B 1 101 ? 2.83 -22.905 -13.986 1 97.06 101 VAL B N 1
ATOM 3064 C CA . VAL B 1 101 ? 3.358 -23.43 -15.241 1 97.06 101 VAL B CA 1
ATOM 3065 C C . VAL B 1 101 ? 3.034 -24.918 -15.356 1 97.06 101 VAL B C 1
ATOM 3067 O O . VAL B 1 101 ? 2.443 -25.356 -16.345 1 97.06 101 VAL B O 1
ATOM 3070 N N . TYR B 1 102 ? 3.33 -25.66 -14.306 1 96 102 TYR B N 1
ATOM 3071 C CA . TYR B 1 102 ? 3.117 -27.103 -14.32 1 96 102 TYR B CA 1
ATOM 3072 C C . TYR B 1 102 ? 1.634 -27.434 -14.437 1 96 102 TYR B C 1
ATOM 3074 O O . TYR B 1 102 ? 1.262 -28.426 -15.068 1 96 102 TYR B O 1
ATOM 3082 N N . ALA B 1 103 ? 0.839 -26.603 -13.896 1 96.16 103 ALA B N 1
ATOM 3083 C CA . ALA B 1 103 ? -0.6 -26.855 -13.869 1 96.16 103 ALA B CA 1
ATOM 3084 C C . ALA B 1 103 ? -1.255 -26.434 -15.182 1 96.16 103 ALA B C 1
ATOM 3086 O O . ALA B 1 103 ? -2.43 -26.723 -15.417 1 96.16 103 ALA B O 1
ATOM 3087 N N . SER B 1 104 ? -0.58 -25.738 -16.025 1 96.37 104 SER B N 1
ATOM 3088 C CA . SER B 1 104 ? -1.212 -25.191 -17.221 1 96.37 104 SER B CA 1
ATOM 3089 C C . SER B 1 104 ? -0.531 -25.699 -18.487 1 96.37 104 SER B C 1
ATOM 3091 O O . SER B 1 104 ? -1.012 -26.639 -19.123 1 96.37 104 SER B O 1
ATOM 3093 N N . SER B 1 105 ? 0.734 -25.287 -18.69 1 94.39 105 SER B N 1
ATOM 3094 C CA . SER B 1 105 ? 1.398 -25.609 -19.949 1 94.39 105 SER B CA 1
ATOM 3095 C C . SER B 1 105 ? 2.268 -26.854 -19.812 1 94.39 105 SER B C 1
ATOM 3097 O O . SER B 1 105 ? 2.726 -27.411 -20.812 1 94.39 105 SER B O 1
ATOM 3099 N N . GLY B 1 106 ? 2.425 -27.256 -18.626 1 91.3 106 GLY B N 1
ATOM 3100 C CA . GLY B 1 106 ? 3.284 -28.411 -18.417 1 91.3 106 GLY B CA 1
ATOM 3101 C C . GLY B 1 106 ? 4.723 -28.166 -18.831 1 91.3 106 GLY B C 1
ATOM 3102 O O . GLY B 1 106 ? 5.451 -27.432 -18.16 1 91.3 106 GLY B O 1
ATOM 3103 N N . LYS B 1 107 ? 5.064 -28.711 -19.98 1 90.95 107 LYS B N 1
ATOM 3104 C CA . LYS B 1 107 ? 6.438 -28.597 -20.46 1 90.95 107 LYS B CA 1
ATOM 3105 C C . LYS B 1 107 ? 6.497 -27.834 -21.781 1 90.95 107 LYS B C 1
ATOM 3107 O O . LYS B 1 107 ? 7.54 -27.798 -22.437 1 90.95 107 LYS B O 1
ATOM 3112 N N . ARG B 1 108 ? 5.477 -27.22 -22.212 1 95.39 108 ARG B N 1
ATOM 3113 C CA . ARG B 1 108 ? 5.418 -26.485 -23.472 1 95.39 108 ARG B CA 1
ATOM 3114 C C . ARG B 1 108 ? 5.6 -24.989 -23.241 1 95.39 108 ARG B C 1
ATOM 3116 O O . ARG B 1 108 ? 5.122 -24.447 -22.242 1 95.39 108 ARG B O 1
ATOM 3123 N N . PRO B 1 109 ? 6.251 -24.339 -24.132 1 97.37 109 PRO B N 1
ATOM 3124 C CA . PRO B 1 109 ? 6.416 -22.888 -24.019 1 97.37 109 PRO B CA 1
ATOM 3125 C C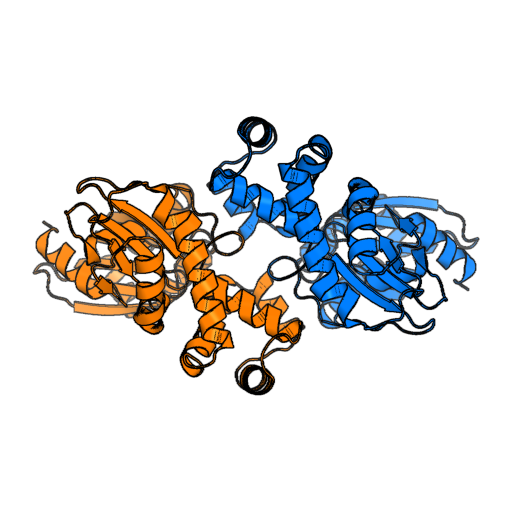 . PRO B 1 109 ? 5.083 -22.148 -23.936 1 97.37 109 PRO B C 1
ATOM 3127 O O . PRO B 1 109 ? 4.141 -22.482 -24.659 1 97.37 109 PRO B O 1
ATOM 3130 N N . ALA B 1 110 ? 5.057 -21.234 -23.054 1 98.41 110 ALA B N 1
ATOM 3131 C CA . ALA B 1 110 ? 3.816 -20.487 -22.867 1 98.41 110 ALA B CA 1
ATOM 3132 C C . ALA B 1 110 ? 4.041 -19.265 -21.979 1 98.41 110 ALA B C 1
ATOM 3134 O O . ALA B 1 110 ? 5.033 -19.194 -21.25 1 98.41 110 ALA B O 1
ATOM 3135 N N . LEU B 1 111 ? 3.206 -18.294 -22.149 1 98.48 111 LEU B N 1
ATOM 3136 C CA . LEU B 1 111 ? 3.033 -17.254 -21.141 1 98.48 111 LEU B CA 1
ATOM 3137 C C . LEU B 1 111 ? 2.036 -17.693 -20.073 1 98.48 111 LEU B C 1
ATOM 3139 O O . LEU B 1 111 ? 0.933 -18.142 -20.395 1 98.48 111 LEU B O 1
ATOM 3143 N N . VAL B 1 112 ? 2.431 -17.636 -18.836 1 98.4 112 VAL B N 1
ATOM 3144 C CA . VAL B 1 112 ? 1.582 -18.057 -17.727 1 98.4 112 VAL B CA 1
ATOM 3145 C C . VAL B 1 112 ? 1.39 -16.897 -16.753 1 98.4 112 VAL B C 1
ATOM 3147 O O . VAL B 1 112 ? 2.357 -16.237 -16.366 1 98.4 112 VAL B O 1
ATOM 3150 N N . CYS B 1 113 ? 0.125 -16.676 -16.411 1 98.54 113 CYS B N 1
ATOM 3151 C CA . CYS B 1 113 ? -0.224 -15.539 -15.566 1 98.54 113 CYS B CA 1
ATOM 3152 C C . CYS B 1 113 ? -1.04 -15.987 -14.359 1 98.54 113 CYS B C 1
ATOM 3154 O O . CYS B 1 113 ? -1.829 -16.929 -14.453 1 98.54 113 CYS B O 1
ATOM 3156 N N . ILE B 1 114 ? -0.8 -15.388 -13.297 1 97.67 114 ILE B N 1
ATOM 3157 C CA . ILE B 1 114 ? -1.592 -15.595 -12.09 1 97.67 114 ILE B CA 1
ATOM 3158 C C . ILE B 1 114 ? -2.402 -14.338 -11.781 1 97.67 114 ILE B C 1
ATOM 3160 O O . ILE B 1 114 ? -1.853 -13.235 -11.729 1 97.67 114 ILE B O 1
ATOM 3164 N N . LEU B 1 115 ? -3.705 -14.418 -11.638 1 97.66 115 LEU B N 1
ATOM 3165 C CA . LEU B 1 115 ? -4.615 -13.379 -11.169 1 97.66 115 LEU B 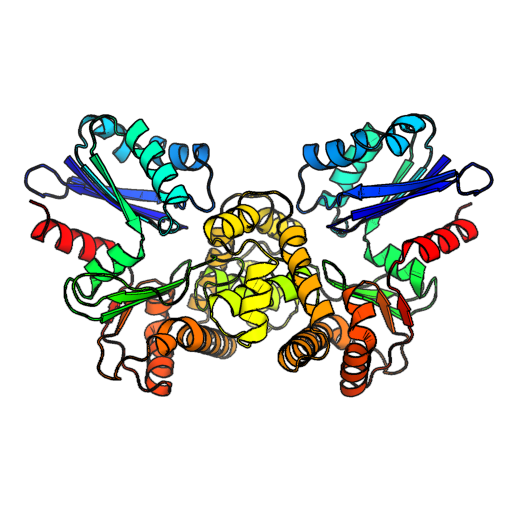CA 1
ATOM 3166 C C . LEU B 1 115 ? -5.48 -13.892 -10.023 1 97.66 115 LEU B C 1
ATOM 3168 O O . LEU B 1 115 ? -6.626 -14.294 -10.237 1 97.66 115 LEU B O 1
ATOM 3172 N N . GLY B 1 116 ? -5.039 -13.853 -8.845 1 95.23 116 GLY B N 1
ATOM 3173 C CA . GLY B 1 116 ? -5.715 -14.236 -7.616 1 95.23 116 GLY B CA 1
ATOM 3174 C C . GLY B 1 116 ? -5.634 -13.175 -6.535 1 95.23 116 GLY B C 1
ATOM 3175 O O . GLY B 1 116 ? -5.963 -12.011 -6.774 1 95.23 116 GLY B O 1
ATOM 3176 N N . THR B 1 117 ? -5.054 -13.596 -5.363 1 94.22 117 THR B N 1
ATOM 3177 C CA . THR B 1 117 ? -4.798 -12.604 -4.324 1 94.22 117 THR B CA 1
ATOM 3178 C C . THR B 1 117 ? -3.751 -11.595 -4.787 1 94.22 117 THR B C 1
ATOM 3180 O O . THR B 1 117 ? -3.939 -10.386 -4.64 1 94.22 117 THR B O 1
ATOM 3183 N N . GLY B 1 118 ? -2.691 -12.145 -5.264 1 95.47 118 GLY B N 1
ATOM 3184 C CA . GLY B 1 118 ? -1.697 -11.36 -5.978 1 95.47 118 GLY B CA 1
ATOM 3185 C C . GLY B 1 118 ? -1.671 -11.644 -7.468 1 95.47 118 GLY B C 1
ATOM 3186 O O . GLY B 1 118 ? -2.503 -12.397 -7.977 1 95.47 118 GLY B O 1
ATOM 3187 N N . SER B 1 119 ? -0.805 -11.004 -8.177 1 97.14 119 SER B N 1
ATOM 3188 C CA . SER B 1 119 ? -0.671 -11.254 -9.608 1 97.14 119 SER B CA 1
ATOM 3189 C C . SER B 1 119 ? 0.795 -11.329 -10.022 1 97.14 119 SER B C 1
ATOM 3191 O O . SER B 1 119 ? 1.663 -10.761 -9.355 1 97.14 119 SER B O 1
ATOM 3193 N N . ASN B 1 120 ? 1.005 -12.106 -11.043 1 96.68 120 ASN B N 1
ATOM 3194 C CA . ASN B 1 120 ? 2.336 -12.28 -11.615 1 96.68 120 ASN B CA 1
ATOM 3195 C C . ASN B 1 120 ? 2.274 -12.944 -12.988 1 96.68 120 ASN B C 1
ATOM 3197 O O . ASN B 1 120 ? 1.197 -13.325 -13.449 1 96.68 120 ASN B O 1
ATOM 3201 N N . SER B 1 121 ? 3.376 -12.949 -13.681 1 98.03 121 SER B N 1
ATOM 3202 C CA . SER B 1 121 ? 3.459 -13.615 -14.976 1 98.03 121 SER B CA 1
ATOM 3203 C C . SER B 1 121 ? 4.881 -14.087 -15.264 1 98.03 121 SER B C 1
ATOM 3205 O O . SER B 1 121 ? 5.838 -13.595 -14.663 1 98.03 121 SER B O 1
ATOM 3207 N N . CYS B 1 122 ? 4.988 -15.053 -16.103 1 97.65 122 CYS B N 1
ATOM 3208 C CA . CYS B 1 122 ? 6.287 -15.502 -16.59 1 97.65 122 CYS B CA 1
ATOM 3209 C C . CYS B 1 122 ? 6.172 -16.078 -17.996 1 97.65 122 CYS B C 1
ATOM 3211 O O . CYS B 1 122 ? 5.075 -16.41 -18.449 1 97.65 122 CYS B O 1
ATOM 3213 N N . TYR B 1 123 ? 7.26 -16.084 -18.697 1 98.2 123 TYR B N 1
ATOM 3214 C CA . TYR B 1 123 ? 7.409 -16.882 -19.909 1 98.2 123 TYR B CA 1
ATOM 3215 C C . TYR B 1 123 ? 8.176 -18.168 -19.625 1 98.2 123 TYR B C 1
ATOM 3217 O O . TYR B 1 123 ? 9.264 -18.133 -19.046 1 98.2 123 TYR B O 1
ATOM 3225 N N . PHE B 1 124 ? 7.548 -19.241 -19.9 1 97.88 124 PHE B N 1
ATOM 3226 C CA . PHE B 1 124 ? 8.173 -20.554 -19.787 1 97.88 124 PHE B CA 1
ATOM 3227 C C . PHE B 1 124 ? 8.563 -21.088 -21.16 1 97.88 124 PHE B C 1
ATOM 3229 O O . PHE B 1 124 ? 7.722 -21.189 -22.055 1 97.88 124 PHE B O 1
ATOM 3236 N N . ASP B 1 125 ? 9.802 -21.444 -21.343 1 96.67 125 ASP B N 1
ATOM 3237 C CA . ASP B 1 125 ? 10.279 -21.827 -22.669 1 96.67 125 ASP B CA 1
ATOM 3238 C C . ASP B 1 125 ? 10.244 -23.343 -22.847 1 96.67 125 ASP B C 1
ATOM 3240 O O . ASP B 1 125 ? 10.699 -23.863 -23.869 1 96.67 125 ASP B O 1
ATOM 3244 N N . GLY B 1 126 ? 9.734 -24.029 -21.893 1 94.48 126 GLY B N 1
ATOM 3245 C CA . GLY B 1 126 ? 9.732 -25.483 -21.902 1 94.48 126 GLY B CA 1
ATOM 3246 C C . GLY B 1 126 ? 10.712 -26.087 -20.914 1 94.48 126 GLY B C 1
ATOM 3247 O O . GLY B 1 126 ? 10.596 -27.26 -20.555 1 94.48 126 GLY B O 1
ATOM 3248 N N . ASN B 1 127 ? 11.648 -25.263 -20.493 1 93.79 127 ASN B N 1
ATOM 3249 C CA . ASN B 1 127 ? 12.682 -25.747 -19.584 1 93.79 127 ASN B CA 1
ATOM 3250 C C . ASN B 1 127 ? 12.885 -24.796 -18.409 1 93.79 127 ASN B C 1
ATOM 3252 O O . ASN B 1 127 ? 13.191 -25.231 -17.298 1 93.79 127 ASN B O 1
ATOM 3256 N N . SER B 1 128 ? 12.771 -23.531 -18.717 1 94.36 128 SER B N 1
ATOM 3257 C CA . SER B 1 128 ? 13.03 -22.525 -17.693 1 94.36 128 SER B CA 1
ATOM 3258 C C . SER B 1 128 ? 12.001 -21.402 -17.748 1 94.36 128 SER B C 1
ATOM 3260 O O . SER B 1 128 ? 11.364 -21.186 -18.781 1 94.36 128 SER B O 1
ATOM 3262 N N . MET B 1 129 ? 11.96 -20.771 -16.616 1 94.15 129 MET B N 1
ATOM 3263 C CA . MET B 1 129 ? 11.033 -19.651 -16.477 1 94.15 129 MET B CA 1
ATOM 3264 C C . MET B 1 129 ? 11.778 -18.321 -16.506 1 94.15 129 MET B C 1
ATOM 3266 O O . MET B 1 129 ? 12.859 -18.197 -15.926 1 94.15 129 MET B O 1
ATOM 3270 N N . GLU B 1 130 ? 11.185 -17.415 -17.186 1 94.69 130 GLU B N 1
ATOM 3271 C CA . GLU B 1 130 ? 11.694 -16.047 -17.214 1 94.69 130 GLU B CA 1
ATOM 3272 C C . GLU B 1 130 ? 10.624 -15.051 -16.775 1 94.69 130 GLU B C 1
ATOM 3274 O O . GLU B 1 130 ? 9.506 -15.063 -17.295 1 94.69 130 GLU B O 1
ATOM 3279 N N . MET B 1 131 ? 11.002 -14.237 -15.835 1 93.99 131 MET B N 1
ATOM 3280 C CA . MET B 1 131 ? 10.108 -13.169 -15.396 1 93.99 131 MET B CA 1
ATOM 3281 C C . MET B 1 131 ? 10.574 -11.817 -15.925 1 93.99 131 MET B C 1
ATOM 3283 O O . MET B 1 131 ? 11.775 -11.55 -15.986 1 93.99 131 MET B O 1
ATOM 3287 N N . ASN B 1 132 ? 9.677 -10.987 -16.293 1 93.94 132 ASN B N 1
ATOM 3288 C CA . ASN B 1 132 ? 10.056 -9.706 -16.88 1 93.94 132 ASN B CA 1
ATOM 3289 C C . ASN B 1 132 ? 10.361 -8.666 -15.807 1 93.94 132 ASN B C 1
ATOM 3291 O O . ASN B 1 132 ? 11.049 -7.679 -16.071 1 93.94 132 ASN B O 1
ATOM 3295 N N . ALA B 1 133 ? 9.819 -8.843 -14.643 1 91.97 133 ALA B N 1
ATOM 3296 C CA . ALA B 1 133 ? 10.078 -7.936 -13.527 1 91.97 133 ALA B CA 1
ATOM 3297 C C . ALA B 1 133 ? 9.96 -8.663 -12.191 1 91.97 133 ALA B C 1
ATOM 3299 O O . ALA B 1 133 ? 9.095 -9.526 -12.021 1 91.97 133 ALA B O 1
ATOM 3300 N N . GLU B 1 134 ? 10.803 -8.262 -11.313 1 91.5 134 GLU B N 1
ATOM 3301 C CA . GLU B 1 134 ? 10.642 -8.763 -9.952 1 91.5 134 GLU B CA 1
ATOM 3302 C C . GLU B 1 134 ? 9.356 -8.239 -9.319 1 91.5 134 GLU B C 1
ATOM 3304 O O . GLU B 1 134 ? 8.973 -7.089 -9.541 1 91.5 134 GLU B O 1
ATOM 3309 N N . SER B 1 135 ? 8.752 -9.082 -8.652 1 91.57 135 SER B N 1
ATOM 3310 C CA . SER B 1 135 ? 7.524 -8.678 -7.975 1 91.57 135 SER B CA 1
ATOM 3311 C C . SER B 1 135 ? 7.821 -8.055 -6.615 1 91.57 135 SER B C 1
ATOM 3313 O O . SER B 1 135 ? 8.512 -8.655 -5.789 1 91.57 135 SER B O 1
ATOM 3315 N N . LEU B 1 136 ? 7.247 -6.891 -6.364 1 93.85 136 LEU B N 1
ATOM 3316 C CA . LEU B 1 136 ? 7.455 -6.224 -5.083 1 93.85 136 LEU B CA 1
ATOM 3317 C C . LEU B 1 136 ? 6.233 -6.381 -4.184 1 93.85 136 LEU B C 1
ATOM 3319 O O . LEU B 1 136 ? 6.178 -5.799 -3.098 1 93.85 136 LEU B O 1
ATOM 3323 N N . GLY B 1 137 ? 5.202 -7.053 -4.697 1 93.68 137 GLY B N 1
ATOM 3324 C CA . GLY B 1 137 ? 4.068 -7.398 -3.855 1 93.68 137 GLY B CA 1
ATOM 3325 C C . GLY B 1 137 ? 2.97 -6.351 -3.875 1 93.68 137 GLY B C 1
ATOM 3326 O O . GLY B 1 137 ? 2.949 -5.483 -4.75 1 93.68 137 GLY B O 1
ATOM 3327 N N . TYR B 1 138 ? 2.043 -6.425 -2.929 1 94.95 138 TYR B N 1
ATOM 3328 C CA . TYR B 1 138 ? 0.729 -5.794 -2.983 1 94.95 138 TYR B CA 1
ATOM 3329 C C . TYR B 1 138 ? 0.834 -4.294 -2.735 1 94.95 138 TYR B C 1
ATOM 3331 O O . TYR B 1 138 ? -0.026 -3.525 -3.172 1 94.95 138 TYR B O 1
ATOM 3339 N N . SER B 1 139 ? 1.837 -3.856 -2.098 1 95.22 139 SER B N 1
ATOM 3340 C CA . SER B 1 139 ? 1.912 -2.44 -1.754 1 95.22 139 SER B CA 1
ATOM 3341 C C . SER B 1 139 ? 2.212 -1.588 -2.983 1 95.22 139 SER B C 1
ATOM 3343 O O . SER B 1 139 ? 1.845 -0.412 -3.034 1 95.22 139 SER B O 1
ATOM 3345 N N . LEU B 1 140 ? 2.834 -2.271 -4.012 1 96.27 140 LEU B N 1
ATOM 3346 C CA . LEU B 1 140 ? 3.319 -1.465 -5.128 1 96.27 140 LEU B CA 1
ATOM 3347 C C . LEU B 1 140 ? 2.788 -1.998 -6.454 1 96.27 140 LEU B C 1
ATOM 3349 O O . LEU B 1 140 ? 2.639 -1.242 -7.417 1 96.27 140 LEU B O 1
ATOM 3353 N N . MET B 1 141 ? 2.618 -3.238 -6.468 1 96.57 141 MET B N 1
ATOM 3354 C CA . MET B 1 141 ? 2.357 -3.918 -7.733 1 96.57 141 MET B CA 1
ATOM 3355 C C . MET B 1 141 ? 1.094 -4.768 -7.643 1 96.57 141 MET B C 1
ATOM 3357 O O . MET B 1 141 ? 0.069 -4.313 -7.133 1 96.57 141 MET B O 1
ATOM 3361 N N . ASP B 1 142 ? 1.052 -5.875 -8.237 1 97 142 ASP B N 1
ATOM 3362 C CA . ASP B 1 142 ? -0.036 -6.848 -8.235 1 97 142 ASP B CA 1
ATOM 3363 C C . ASP B 1 142 ? -1.272 -6.293 -8.938 1 97 142 ASP B C 1
ATOM 3365 O O . ASP B 1 142 ? -2.393 -6.446 -8.448 1 97 142 ASP B O 1
ATOM 3369 N N . GLU B 1 143 ? -1.043 -5.662 -10.083 1 98.06 143 GLU B N 1
ATOM 3370 C CA . GLU B 1 143 ? -2.176 -5.166 -10.857 1 98.06 143 GLU B CA 1
ATOM 3371 C C . GLU B 1 143 ? -3.166 -6.285 -11.167 1 98.06 143 GLU B C 1
ATOM 3373 O O . GLU B 1 143 ? -2.763 -7.413 -11.46 1 98.06 143 GLU B O 1
ATOM 3378 N N . ALA B 1 144 ? -4.416 -5.957 -11.043 1 98.47 144 ALA B N 1
ATOM 3379 C CA . ALA B 1 144 ? -5.54 -6.805 -11.428 1 98.47 144 ALA B CA 1
ATOM 3380 C C . ALA B 1 144 ? -5.696 -7.98 -10.467 1 98.47 144 ALA B C 1
ATOM 3382 O O . ALA B 1 144 ? -6.302 -8.997 -10.812 1 98.47 144 ALA B O 1
ATOM 3383 N N . SER B 1 145 ? -5.085 -7.928 -9.358 1 98.1 145 SER B N 1
ATOM 3384 C CA . SER B 1 145 ? -5.251 -8.956 -8.335 1 98.1 145 SER B CA 1
ATOM 3385 C C . SER B 1 145 ? -6.394 -8.612 -7.386 1 98.1 145 SER B C 1
ATOM 3387 O O . SER B 1 145 ? -6.962 -7.52 -7.46 1 98.1 145 SER B O 1
ATOM 3389 N N . GLY B 1 146 ? -6.642 -9.558 -6.508 1 97.49 146 GLY B N 1
ATOM 3390 C CA . GLY B 1 146 ? -7.641 -9.302 -5.483 1 97.49 146 GLY B CA 1
ATOM 3391 C C . GLY B 1 146 ? -7.279 -8.145 -4.571 1 97.49 146 GLY B C 1
ATOM 3392 O O . GLY B 1 146 ? -8.122 -7.297 -4.271 1 97.49 146 GLY B O 1
ATOM 3393 N N . ASN B 1 147 ? -6.05 -8.152 -4.115 1 97.2 147 ASN B N 1
ATOM 3394 C CA . ASN B 1 147 ? -5.663 -7.056 -3.233 1 97.2 147 ASN B CA 1
ATOM 3395 C C . ASN B 1 147 ? -5.667 -5.718 -3.967 1 97.2 147 ASN B C 1
ATOM 3397 O O . ASN B 1 147 ? -5.988 -4.684 -3.378 1 97.2 147 ASN B O 1
ATOM 3401 N N . TYR B 1 148 ? -5.347 -5.714 -5.245 1 98.11 148 TYR B N 1
ATOM 3402 C CA . TYR B 1 148 ? -5.385 -4.519 -6.08 1 98.11 148 TYR B CA 1
ATOM 3403 C C . TYR B 1 148 ? -6.799 -3.957 -6.165 1 98.11 148 TYR B C 1
ATOM 3405 O O . TYR B 1 148 ? -7.021 -2.773 -5.9 1 98.11 148 TYR B O 1
ATOM 3413 N N . PHE B 1 149 ? -7.703 -4.767 -6.506 1 98.55 149 PHE B N 1
ATOM 3414 C CA . PHE B 1 149 ? -9.086 -4.323 -6.641 1 98.55 149 PHE B CA 1
ATOM 3415 C C . PHE B 1 149 ? -9.681 -3.985 -5.279 1 98.55 149 PHE B C 1
ATOM 3417 O O . PHE B 1 149 ? -10.508 -3.078 -5.164 1 98.55 149 PHE B O 1
ATOM 3424 N N . GLY B 1 150 ? -9.309 -4.775 -4.298 1 98.1 150 GLY B N 1
ATOM 3425 C CA . GLY B 1 150 ? -9.744 -4.436 -2.952 1 98.1 150 GLY B CA 1
ATOM 3426 C C . GLY B 1 150 ? -9.343 -3.035 -2.53 1 98.1 150 GLY B C 1
ATOM 3427 O O . GLY B 1 150 ? -10.142 -2.306 -1.94 1 98.1 150 GLY B O 1
ATOM 3428 N N . LYS B 1 151 ? -8.109 -2.654 -2.837 1 97.89 151 LYS B N 1
ATOM 3429 C CA . LYS B 1 151 ? -7.63 -1.306 -2.543 1 97.89 151 LYS B CA 1
ATOM 3430 C C . LYS B 1 151 ? -8.481 -0.254 -3.247 1 97.89 151 LYS B C 1
ATOM 3432 O O . LYS B 1 151 ? -8.861 0.751 -2.643 1 97.89 151 LYS B O 1
ATOM 3437 N N . LEU B 1 152 ? -8.759 -0.513 -4.51 1 97.82 152 LEU B N 1
ATOM 3438 C CA . LEU B 1 152 ? -9.516 0.45 -5.302 1 97.82 152 LEU B CA 1
ATOM 3439 C C . LEU B 1 152 ? -10.936 0.598 -4.767 1 97.82 152 LEU B C 1
ATOM 3441 O O . LEU B 1 152 ? -11.458 1.712 -4.678 1 97.82 152 LEU B O 1
ATOM 3445 N N . LEU B 1 153 ? -11.518 -0.497 -4.401 1 98.13 153 LEU B N 1
ATOM 3446 C CA . LEU B 1 153 ? -12.876 -0.463 -3.871 1 98.13 153 LEU B CA 1
ATOM 3447 C C . LEU B 1 153 ? -12.928 0.306 -2.555 1 98.13 153 LEU B C 1
ATOM 3449 O O . LEU B 1 153 ? -13.793 1.164 -2.366 1 98.13 153 LEU B O 1
ATOM 3453 N N . LEU B 1 154 ? -12.005 0.016 -1.696 1 97.72 154 LEU B N 1
ATOM 3454 C CA . LEU B 1 154 ? -11.964 0.687 -0.401 1 97.72 154 LEU B CA 1
ATOM 3455 C C . LEU B 1 154 ? -11.76 2.189 -0.573 1 97.72 154 LEU B C 1
ATOM 3457 O O . LEU B 1 154 ? -12.463 2.99 0.046 1 97.72 154 LEU B O 1
ATOM 3461 N N . ARG B 1 155 ? -10.82 2.509 -1.39 1 97.16 155 ARG B N 1
ATOM 3462 C CA . ARG B 1 155 ? -10.538 3.92 -1.637 1 97.16 155 ARG B CA 1
ATOM 3463 C C . ARG B 1 155 ? -11.761 4.631 -2.206 1 97.16 155 ARG B C 1
ATOM 3465 O O . ARG B 1 155 ? -12.143 5.7 -1.726 1 97.16 155 ARG B O 1
ATOM 3472 N N . ASP B 1 156 ? -12.369 4.032 -3.225 1 97.17 156 ASP B N 1
ATOM 3473 C CA . ASP B 1 156 ? -13.535 4.635 -3.864 1 97.17 156 ASP B CA 1
ATOM 3474 C C . ASP B 1 156 ? -14.694 4.765 -2.879 1 97.17 156 ASP B C 1
ATOM 3476 O O . ASP B 1 156 ? -15.484 5.709 -2.962 1 97.17 156 ASP B O 1
ATOM 3480 N N . PHE B 1 157 ? -14.82 3.815 -1.97 1 97.66 157 PHE B N 1
ATOM 3481 C CA . PHE B 1 157 ? -15.834 3.917 -0.927 1 97.66 157 PHE B CA 1
ATOM 3482 C C . PHE B 1 157 ? -15.621 5.17 -0.086 1 97.66 157 PHE B C 1
ATOM 3484 O O . PHE B 1 157 ? -16.543 5.971 0.088 1 97.66 157 PHE B O 1
ATOM 3491 N N . TYR B 1 158 ? -14.418 5.408 0.349 1 96.89 158 TYR B N 1
ATOM 3492 C CA . TYR B 1 158 ? -14.13 6.502 1.269 1 96.89 158 TYR B CA 1
ATOM 3493 C C . TYR B 1 158 ? -14.148 7.843 0.544 1 96.89 158 TYR B C 1
ATOM 3495 O O . TYR B 1 158 ? -14.446 8.877 1.146 1 96.89 158 TYR B O 1
ATOM 3503 N N . TYR B 1 159 ? -13.871 7.8 -0.782 1 96.99 159 TYR B N 1
ATOM 3504 C CA . TYR B 1 159 ? -13.939 9.021 -1.578 1 96.99 159 TYR B CA 1
ATOM 3505 C C . TYR B 1 159 ? -15.337 9.223 -2.15 1 96.99 159 TYR B C 1
ATOM 3507 O O . TYR B 1 159 ? -15.583 10.188 -2.877 1 96.99 159 TYR B O 1
ATOM 3515 N N . GLN B 1 160 ? -16.244 8.232 -1.91 1 95.64 160 GLN B N 1
ATOM 3516 C CA . GLN B 1 160 ? -17.631 8.292 -2.359 1 95.64 160 GLN B CA 1
ATOM 3517 C C . GLN B 1 160 ? -17.716 8.329 -3.882 1 95.64 160 GLN B C 1
ATOM 3519 O O . GLN B 1 160 ? -18.458 9.134 -4.448 1 95.64 160 GLN B O 1
ATOM 3524 N N . LYS B 1 161 ? -16.926 7.507 -4.469 1 95.34 161 LYS B N 1
ATOM 3525 C CA . LYS B 1 161 ? -16.889 7.454 -5.927 1 95.34 161 LYS B CA 1
ATOM 3526 C C . LYS B 1 161 ? -17.645 6.237 -6.453 1 95.34 161 LYS B C 1
ATOM 3528 O O . LYS B 1 161 ? -17.839 6.095 -7.662 1 95.34 161 LYS B O 1
ATOM 3533 N N . MET B 1 162 ? -18.094 5.357 -5.568 1 95.56 162 MET B N 1
ATOM 3534 C CA . MET B 1 162 ? -18.933 4.222 -5.941 1 95.56 162 MET B CA 1
ATOM 3535 C C . MET B 1 162 ? -20.372 4.665 -6.18 1 95.56 162 MET B C 1
ATOM 3537 O O . MET B 1 162 ? -20.861 5.585 -5.522 1 95.56 162 MET B O 1
ATOM 3541 N N . PRO B 1 163 ? -21.018 3.959 -7.097 1 96.25 163 PRO B N 1
ATOM 3542 C CA . PRO B 1 163 ? -22.455 4.223 -7.198 1 96.25 163 PRO B CA 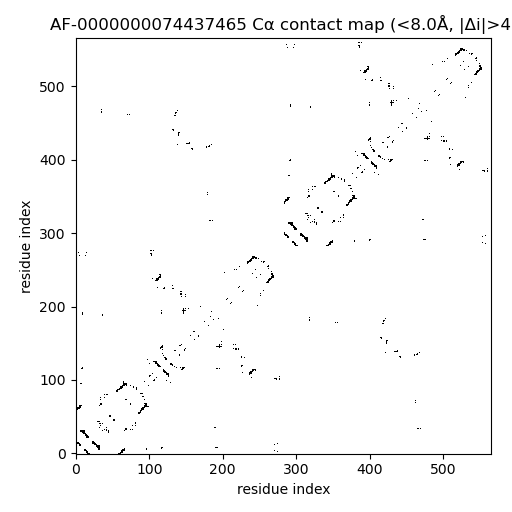1
ATOM 3543 C C . PRO B 1 163 ? -23.184 4.036 -5.869 1 96.25 163 PRO B C 1
ATOM 3545 O O . PRO B 1 163 ? -22.835 3.145 -5.09 1 96.25 163 PRO B O 1
ATOM 3548 N N . GLU B 1 164 ? -24.21 4.769 -5.664 1 96.1 164 GLU B N 1
ATOM 3549 C CA . GLU B 1 164 ? -24.9 4.855 -4.38 1 96.1 164 GLU B CA 1
ATOM 3550 C C . GLU B 1 164 ? -25.352 3.478 -3.903 1 96.1 164 GLU B C 1
ATOM 3552 O O . GLU B 1 164 ? -25.142 3.117 -2.743 1 96.1 164 GLU B O 1
ATOM 3557 N N . LYS B 1 165 ? -25.972 2.76 -4.801 1 95.31 165 LYS B N 1
ATOM 3558 C CA . LYS B 1 165 ? -26.457 1.431 -4.442 1 95.31 165 LYS B CA 1
ATOM 3559 C C . LYS B 1 165 ? -25.317 0.546 -3.945 1 95.31 165 LYS B C 1
ATOM 3561 O O . LYS B 1 165 ? -25.486 -0.214 -2.989 1 95.31 165 LYS B O 1
ATOM 3566 N N . MET B 1 166 ? -24.203 0.619 -4.585 1 96.42 166 MET B N 1
ATOM 3567 C CA . MET B 1 166 ? -23.05 -0.197 -4.215 1 96.42 166 MET B CA 1
ATOM 3568 C C . MET B 1 166 ? -22.425 0.301 -2.916 1 96.42 166 MET B C 1
ATOM 3570 O O . MET B 1 166 ? -21.93 -0.494 -2.115 1 96.42 166 MET B O 1
ATOM 3574 N N . LEU B 1 167 ? -22.442 1.616 -2.732 1 96.72 167 LEU B N 1
ATOM 3575 C CA . LEU B 1 167 ? -21.941 2.189 -1.487 1 96.72 167 LEU B CA 1
ATOM 3576 C C . LEU B 1 167 ? -22.696 1.626 -0.288 1 96.72 167 LEU B C 1
ATOM 3578 O O . LEU B 1 167 ? -22.084 1.245 0.713 1 96.72 167 LEU B O 1
ATOM 3582 N N . PHE B 1 168 ? -23.999 1.553 -0.418 1 96.64 168 PHE B N 1
ATOM 3583 C CA . PHE B 1 168 ? -24.844 1.034 0.65 1 96.64 168 PHE B CA 1
ATOM 3584 C C . PHE B 1 168 ? -24.565 -0.445 0.891 1 96.64 168 PHE B C 1
ATOM 3586 O O . PHE B 1 168 ? -24.387 -0.87 2.035 1 96.64 168 PHE B O 1
ATOM 3593 N N . ALA B 1 169 ? -24.492 -1.187 -0.157 1 9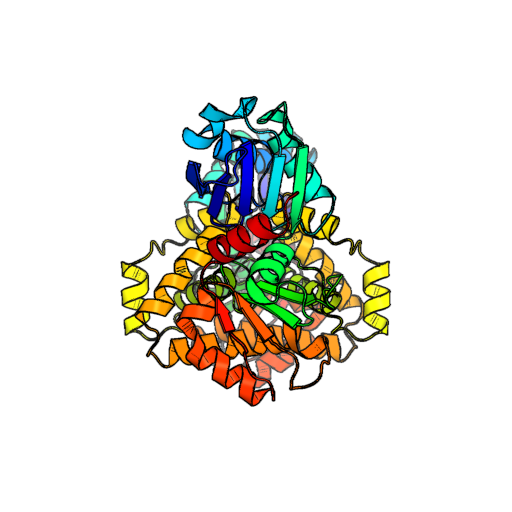7.08 169 ALA B N 1
ATOM 3594 C CA . ALA B 1 169 ? -24.246 -2.622 -0.048 1 97.08 169 ALA B CA 1
ATOM 3595 C C . ALA B 1 169 ? -22.873 -2.899 0.559 1 97.08 169 ALA B C 1
ATOM 3597 O O . ALA B 1 169 ? -22.719 -3.816 1.369 1 97.08 169 ALA B O 1
ATOM 3598 N N . PHE B 1 170 ? -21.904 -2.104 0.154 1 97.88 170 PHE B N 1
ATOM 3599 C CA . PHE B 1 170 ? -20.543 -2.249 0.658 1 97.88 170 PHE B CA 1
ATOM 3600 C C . PHE B 1 170 ? -20.496 -2.019 2.164 1 97.88 170 PHE B C 1
ATOM 3602 O O . PHE B 1 170 ? -19.872 -2.789 2.896 1 97.88 170 PHE B O 1
ATOM 3609 N N . ASN B 1 171 ? -21.133 -1 2.586 1 96.68 171 ASN B N 1
ATOM 3610 C CA . ASN B 1 171 ? -21.166 -0.642 4 1 96.68 171 ASN B CA 1
ATOM 3611 C C . ASN B 1 171 ? -21.896 -1.697 4.828 1 96.68 171 ASN B C 1
ATOM 3613 O O . ASN B 1 171 ? -21.604 -1.874 6.012 1 96.68 171 ASN B O 1
ATOM 3617 N N . GLN B 1 172 ? -22.818 -2.43 4.233 1 96.95 172 GLN B N 1
ATOM 3618 C CA . GLN B 1 172 ? -23.562 -3.483 4.916 1 96.95 172 GLN B CA 1
ATOM 3619 C C . GLN B 1 172 ? -22.737 -4.762 5.019 1 96.95 172 GLN B C 1
ATOM 3621 O O . GLN B 1 172 ? -22.848 -5.502 5.999 1 96.95 172 GLN B O 1
ATOM 3626 N N . GLN B 1 173 ? -21.924 -4.945 4.057 1 97.13 173 GLN B N 1
ATOM 3627 C CA . GLN B 1 173 ? -21.215 -6.216 3.955 1 97.13 173 GLN B CA 1
ATOM 3628 C C . GLN B 1 173 ? -19.914 -6.185 4.753 1 97.13 173 GLN B C 1
ATOM 3630 O O . GLN B 1 173 ? -19.464 -7.217 5.256 1 97.13 173 GLN B O 1
ATOM 3635 N N . PHE B 1 174 ? -19.322 -5.008 4.836 1 97.97 174 PHE B N 1
ATOM 3636 C CA . PHE B 1 174 ? -17.998 -4.926 5.44 1 97.97 174 PHE B CA 1
ATOM 3637 C C . PHE B 1 174 ? -17.988 -3.924 6.588 1 97.97 174 PHE B C 1
ATOM 3639 O O . PHE B 1 174 ? -18.793 -2.991 6.612 1 97.97 174 PHE B O 1
ATOM 3646 N N . ASN B 1 175 ? -17.136 -4.129 7.584 1 97.57 175 ASN B N 1
ATOM 3647 C CA . ASN B 1 175 ? -16.847 -3.108 8.585 1 97.57 175 ASN B CA 1
ATOM 3648 C C . ASN B 1 175 ? -16.014 -1.97 8.002 1 97.57 175 ASN B C 1
ATOM 3650 O O . ASN B 1 175 ? -14.819 -2.134 7.754 1 97.57 175 ASN B O 1
ATOM 3654 N N . THR B 1 176 ? -16.633 -0.829 7.793 1 96.06 176 THR B N 1
ATOM 3655 C CA . THR B 1 176 ? -15.975 0.282 7.115 1 96.06 176 THR B CA 1
ATOM 3656 C C . THR B 1 176 ? -15.543 1.348 8.118 1 96.06 176 THR B C 1
ATOM 3658 O O . THR B 1 176 ? -15.322 2.503 7.747 1 96.06 176 THR B O 1
ATOM 3661 N N . ASP B 1 177 ? -15.498 0.968 9.367 1 95.41 177 ASP B N 1
ATOM 3662 C CA . ASP B 1 177 ? -14.927 1.866 10.365 1 95.41 177 ASP B CA 1
ATOM 3663 C C . ASP B 1 177 ? -13.453 2.14 10.078 1 95.41 177 ASP B C 1
ATOM 3665 O O . ASP B 1 177 ? -12.661 1.208 9.925 1 95.41 177 ASP B O 1
ATOM 3669 N N . ALA B 1 178 ? -13.097 3.364 10.032 1 93.22 178 ALA B N 1
ATOM 3670 C CA . ALA B 1 178 ? -11.756 3.747 9.598 1 93.22 178 ALA B CA 1
ATOM 3671 C C . ALA B 1 178 ? -10.692 3.155 10.519 1 93.22 178 ALA B C 1
ATOM 3673 O O . ALA B 1 178 ? -9.639 2.711 10.056 1 93.22 178 ALA B O 1
ATOM 3674 N N . ASP B 1 179 ? -10.911 3.205 11.791 1 92.48 179 ASP B N 1
ATOM 3675 C CA . ASP B 1 179 ? -9.946 2.647 12.734 1 92.48 179 ASP B CA 1
ATOM 3676 C C . ASP B 1 179 ? -9.776 1.145 12.522 1 92.48 179 ASP B C 1
ATOM 3678 O O . ASP B 1 179 ? -8.661 0.624 12.595 1 92.48 179 ASP B O 1
ATOM 3682 N N . PHE B 1 180 ? -10.901 0.461 12.314 1 95.5 180 PHE B N 1
ATOM 3683 C CA . PHE B 1 180 ? -10.858 -0.974 12.057 1 95.5 180 PHE B CA 1
ATOM 3684 C C . PHE B 1 180 ? -10.065 -1.274 10.79 1 95.5 180 PHE B C 1
ATOM 3686 O O . PHE B 1 180 ? -9.2 -2.152 10.787 1 95.5 180 PHE B O 1
ATOM 3693 N N . VAL B 1 181 ? -10.338 -0.527 9.738 1 95.99 181 VAL B N 1
ATOM 3694 C CA . VAL B 1 181 ? -9.672 -0.714 8.453 1 95.99 181 VAL B CA 1
ATOM 3695 C C . VAL B 1 181 ? -8.174 -0.461 8.606 1 95.99 181 VAL B C 1
ATOM 3697 O O . VAL B 1 181 ? -7.354 -1.268 8.162 1 95.99 181 VAL B O 1
ATOM 3700 N N . LYS B 1 182 ? -7.768 0.581 9.272 1 93.6 182 LYS B N 1
ATOM 3701 C CA . LYS B 1 182 ? -6.36 0.926 9.446 1 93.6 182 LYS B CA 1
ATOM 3702 C C . LYS B 1 182 ? -5.64 -0.116 10.297 1 93.6 182 LYS B C 1
ATOM 3704 O O . LYS B 1 182 ? -4.476 -0.434 10.044 1 93.6 182 LYS B O 1
ATOM 3709 N N . ASP B 1 183 ? -6.34 -0.544 11.271 1 93.24 183 ASP B N 1
ATOM 3710 C CA . ASP B 1 183 ? -5.753 -1.6 12.092 1 93.24 183 ASP B CA 1
ATOM 3711 C C . ASP B 1 183 ? -5.389 -2.816 11.244 1 93.24 183 ASP B C 1
ATOM 3713 O O . ASP B 1 183 ? -4.294 -3.366 11.376 1 93.24 183 ASP B O 1
ATOM 3717 N N . ASN B 1 184 ? -6.253 -3.226 10.355 1 94.94 184 ASN B N 1
ATOM 3718 C CA . ASN B 1 184 ? -6.023 -4.386 9.5 1 94.94 184 ASN B CA 1
ATOM 3719 C C . ASN B 1 184 ? -4.939 -4.112 8.462 1 94.94 184 ASN B C 1
ATOM 3721 O O . ASN B 1 184 ? -4.191 -5.016 8.085 1 94.94 184 ASN B O 1
ATOM 3725 N N . LEU B 1 185 ? -4.785 -2.903 8.06 1 94.93 185 LEU B N 1
ATOM 3726 C CA . LEU B 1 185 ? -3.83 -2.548 7.016 1 94.93 185 LEU B CA 1
ATOM 3727 C C . LEU B 1 185 ? -2.417 -2.454 7.581 1 94.93 185 LEU B C 1
ATOM 3729 O O . LEU B 1 185 ? -1.448 -2.802 6.902 1 94.93 185 LEU B O 1
ATOM 3733 N N . TYR B 1 186 ? -2.319 -2.002 8.821 1 91.83 186 TYR B N 1
ATOM 3734 C CA . TYR B 1 186 ? -0.991 -1.55 9.22 1 91.83 186 TYR B CA 1
ATOM 3735 C C . TYR B 1 186 ? -0.504 -2.304 10.451 1 91.83 186 TYR B C 1
ATOM 3737 O O . TYR B 1 186 ? 0.696 -2.341 10.731 1 91.83 186 TYR B O 1
ATOM 3745 N N . LEU B 1 187 ? -1.404 -2.889 11.172 1 88.32 187 LEU B N 1
ATOM 3746 C CA . LEU B 1 187 ? -0.973 -3.435 12.454 1 88.32 187 LEU B CA 1
ATOM 3747 C C . LEU B 1 187 ? -1.189 -4.944 12.502 1 88.32 187 LEU B C 1
ATOM 3749 O O . LEU B 1 187 ? -0.487 -5.653 13.227 1 88.32 187 LEU B O 1
ATOM 3753 N N . GLN B 1 188 ? -2.191 -5.488 11.763 1 89.57 188 GLN B N 1
ATOM 3754 C CA . GLN B 1 188 ? -2.465 -6.921 11.74 1 89.57 188 GLN B CA 1
ATOM 3755 C C . GLN B 1 188 ? -1.63 -7.624 10.674 1 89.57 188 GLN B C 1
ATOM 3757 O O . GLN B 1 188 ? -1.192 -6.996 9.707 1 89.57 188 GLN B O 1
ATOM 3762 N N . PRO B 1 189 ? -1.45 -8.935 10.841 1 88.37 189 PRO B N 1
ATOM 3763 C CA . PRO B 1 189 ? -0.766 -9.685 9.785 1 88.37 189 PRO B CA 1
ATOM 3764 C C . PRO B 1 189 ? -1.62 -9.849 8.53 1 88.37 189 PRO B C 1
ATOM 3766 O O . PRO B 1 189 ? -2.85 -9.795 8.605 1 88.37 189 PRO B O 1
ATOM 3769 N N . ASN B 1 190 ? -1.063 -9.914 7.372 1 89.77 190 ASN B N 1
ATOM 3770 C CA . ASN B 1 190 ? -1.631 -10.265 6.075 1 89.77 190 ASN B CA 1
ATOM 3771 C C . ASN B 1 190 ? -2.575 -9.181 5.564 1 89.77 190 ASN B C 1
ATOM 3773 O O . ASN B 1 190 ? -3.718 -9.466 5.204 1 89.77 190 ASN B O 1
ATOM 3777 N N . PRO B 1 191 ? -2.123 -7.985 5.546 1 94.62 191 PRO B N 1
ATOM 3778 C CA . PRO B 1 191 ? -2.962 -6.936 4.962 1 94.62 191 PRO B CA 1
ATOM 3779 C C . PRO B 1 191 ? -3.394 -7.255 3.532 1 94.62 191 PRO B C 1
ATOM 3781 O O . PRO B 1 191 ? -4.482 -6.856 3.109 1 94.62 191 PRO B O 1
ATOM 3784 N N . ASN B 1 192 ? -2.574 -8.026 2.831 1 94.62 192 ASN B N 1
ATOM 3785 C CA . ASN B 1 192 ? -2.911 -8.408 1.464 1 94.62 192 ASN B CA 1
ATOM 3786 C C . ASN B 1 192 ? -4.156 -9.29 1.419 1 94.62 192 ASN B C 1
ATOM 3788 O O . ASN B 1 192 ? -5.001 -9.135 0.535 1 94.62 192 ASN B O 1
ATOM 3792 N N . ARG B 1 193 ? -4.213 -10.219 2.31 1 93.62 193 ARG B N 1
ATOM 3793 C CA . ARG B 1 193 ? -5.41 -11.05 2.402 1 93.62 193 ARG B CA 1
ATOM 3794 C C . ARG B 1 193 ? -6.63 -10.212 2.77 1 93.62 193 ARG B C 1
ATOM 3796 O O . ARG B 1 193 ? -7.71 -10.397 2.204 1 93.62 193 ARG B O 1
ATOM 3803 N N . TYR B 1 194 ? -6.499 -9.345 3.748 1 96.27 194 TYR B N 1
ATOM 3804 C CA . TYR B 1 194 ? -7.573 -8.443 4.149 1 96.27 194 TYR B CA 1
ATOM 3805 C C . TYR B 1 194 ? -8.079 -7.636 2.96 1 96.27 194 TYR B C 1
ATOM 3807 O O . TYR B 1 194 ? -9.285 -7.575 2.71 1 96.27 194 TYR B O 1
ATOM 3815 N N . LEU B 1 195 ? -7.205 -7.106 2.18 1 97.29 195 LEU B N 1
ATOM 3816 C CA . LEU B 1 195 ? -7.559 -6.326 0.999 1 97.29 195 LEU B CA 1
ATOM 3817 C C . LEU B 1 195 ? -8.26 -7.197 -0.038 1 97.29 195 LEU B C 1
ATOM 3819 O O . LEU B 1 195 ? -9.277 -6.794 -0.608 1 97.29 195 LEU B O 1
ATOM 3823 N N . ALA B 1 196 ? -7.713 -8.361 -0.215 1 96.31 196 ALA B N 1
ATOM 3824 C CA . ALA B 1 196 ? -8.264 -9.259 -1.227 1 96.31 196 ALA B CA 1
ATOM 3825 C C . ALA B 1 196 ? -9.688 -9.678 -0.871 1 96.31 196 ALA B C 1
ATOM 3827 O O . ALA B 1 196 ? -10.48 -10.017 -1.753 1 96.31 196 ALA B O 1
ATOM 3828 N N . SER B 1 197 ? -10.008 -9.667 0.373 1 96.25 197 SER B N 1
ATOM 3829 C CA . SER B 1 197 ? -11.332 -10.091 0.817 1 96.25 197 SER B CA 1
ATOM 3830 C C . SER B 1 197 ? -12.418 -9.17 0.272 1 96.25 197 SER B C 1
ATOM 3832 O O . SER B 1 197 ? -13.574 -9.576 0.139 1 96.25 197 SER B O 1
ATOM 3834 N N . PHE B 1 198 ? -12.085 -7.948 -0.058 1 97.43 198 PHE B N 1
ATOM 3835 C CA . PHE B 1 198 ? -13.066 -7.005 -0.583 1 97.43 198 PHE B CA 1
ATOM 3836 C C . PHE B 1 198 ? -13.398 -7.322 -2.036 1 97.43 198 PHE B C 1
ATOM 3838 O O . PHE B 1 198 ? -14.451 -6.923 -2.539 1 97.43 198 PHE B O 1
ATOM 3845 N N . ALA B 1 199 ? -12.472 -7.954 -2.696 1 95.3 199 ALA B N 1
ATOM 3846 C CA . ALA B 1 199 ? -12.651 -8.226 -4.12 1 95.3 199 ALA B CA 1
ATOM 3847 C C . ALA B 1 199 ? -13.851 -9.139 -4.357 1 95.3 199 ALA B C 1
ATOM 3849 O O . ALA B 1 199 ? -14.421 -9.155 -5.45 1 95.3 199 ALA B O 1
ATOM 3850 N N . LYS B 1 200 ? -14.229 -9.93 -3.375 1 93.35 200 LYS B N 1
ATOM 3851 C CA . LYS B 1 200 ? -15.405 -10.787 -3.496 1 93.35 200 LYS B CA 1
ATOM 3852 C C . LYS B 1 200 ? -16.652 -9.967 -3.817 1 93.35 200 LYS B C 1
ATOM 3854 O O . LYS B 1 200 ? -17.559 -10.449 -4.498 1 93.35 200 LYS B O 1
ATOM 3859 N N . PHE B 1 201 ? -16.705 -8.719 -3.342 1 96.89 201 PHE B N 1
ATOM 3860 C CA . PHE B 1 201 ? -17.803 -7.793 -3.589 1 96.89 201 PHE B CA 1
ATOM 3861 C C . PHE B 1 201 ? -18.031 -7.61 -5.085 1 96.89 201 PHE B C 1
ATOM 3863 O O . PHE B 1 201 ? -19.172 -7.47 -5.532 1 96.89 201 PHE B O 1
ATOM 3870 N N . MET B 1 202 ? -16.952 -7.638 -5.855 1 96.77 202 MET B N 1
ATOM 3871 C CA . MET B 1 202 ? -17.027 -7.412 -7.295 1 96.77 202 MET B CA 1
ATOM 3872 C C . MET B 1 202 ? -17.778 -8.545 -7.985 1 96.77 202 MET B C 1
ATOM 3874 O O . MET B 1 202 ? -18.437 -8.329 -9.004 1 96.77 202 MET B O 1
ATOM 3878 N N . PHE B 1 203 ? -17.701 -9.718 -7.38 1 93 203 PHE B N 1
ATOM 3879 C CA . PHE B 1 203 ? -18.363 -10.87 -7.983 1 93 203 PHE B CA 1
ATOM 3880 C C . PHE B 1 203 ? -19.878 -10.736 -7.885 1 93 203 PHE B C 1
ATOM 3882 O O . PHE B 1 203 ? -20.602 -11.14 -8.797 1 93 203 PHE B O 1
ATOM 3889 N N . ASP B 1 204 ? -20.325 -10.089 -6.843 1 93.14 204 ASP B N 1
ATOM 3890 C CA . ASP B 1 204 ? -21.754 -9.881 -6.629 1 93.14 204 ASP B CA 1
ATOM 3891 C C . ASP B 1 204 ? -22.294 -8.789 -7.549 1 93.14 204 ASP B C 1
ATOM 3893 O O . ASP B 1 204 ? -23.495 -8.737 -7.821 1 93.14 204 ASP B O 1
ATOM 3897 N N . PHE B 1 205 ? -21.449 -7.993 -8.055 1 95.21 205 PHE B N 1
ATOM 3898 C CA . PHE B 1 205 ? -21.868 -6.844 -8.849 1 95.21 205 PHE B CA 1
ATOM 3899 C C . PHE B 1 205 ? -21.197 -6.858 -10.218 1 95.21 205 PHE B C 1
ATOM 3901 O O . PHE B 1 205 ? -20.911 -5.802 -10.785 1 95.21 205 PHE B O 1
ATOM 3908 N N . LYS B 1 206 ? -20.853 -8.032 -10.689 1 94.64 206 LYS B N 1
ATOM 3909 C CA . LYS B 1 206 ? -20.045 -8.215 -11.89 1 94.64 206 LYS B CA 1
ATOM 3910 C C . LYS B 1 206 ? -20.716 -7.584 -13.107 1 94.64 206 LYS B C 1
ATOM 3912 O O . LYS B 1 206 ? -20.05 -7.26 -14.092 1 94.64 206 LYS B O 1
ATOM 3917 N N . GLU B 1 207 ? -22.051 -7.302 -13.047 1 94.86 207 GLU B N 1
ATOM 3918 C CA . GLU B 1 207 ? -22.779 -6.765 -14.193 1 94.86 207 GLU B CA 1
ATOM 3919 C C . GLU B 1 207 ? -22.867 -5.243 -14.126 1 94.86 207 GLU B C 1
ATOM 3921 O O . GLU B 1 207 ? -23.29 -4.597 -15.088 1 94.86 207 GLU B O 1
ATOM 3926 N N . GLU B 1 208 ? -22.443 -4.665 -13.003 1 96.6 208 GLU B N 1
ATOM 3927 C CA . GLU B 1 208 ? -22.476 -3.214 -12.85 1 96.6 208 GLU B CA 1
ATOM 3928 C C . GLU B 1 208 ? -21.386 -2.547 -13.685 1 96.6 208 GLU B C 1
ATOM 3930 O O . GLU B 1 208 ? -20.247 -3.018 -13.72 1 96.6 208 GLU B O 1
ATOM 3935 N N . LYS B 1 209 ? -21.752 -1.474 -14.326 1 97.46 209 LYS B N 1
ATOM 3936 C CA . LYS B 1 209 ? -20.838 -0.732 -15.191 1 97.46 209 LYS B CA 1
ATOM 3937 C C . LYS B 1 209 ? -19.581 -0.317 -14.433 1 97.46 209 LYS B C 1
ATOM 3939 O O . LYS B 1 209 ? -18.474 -0.386 -14.971 1 97.46 209 LYS B O 1
ATOM 3944 N N . TYR B 1 210 ? -19.777 0.076 -13.249 1 97.85 210 TYR B N 1
ATOM 3945 C CA . TYR B 1 210 ? -18.668 0.509 -12.405 1 97.85 210 TYR B CA 1
ATOM 3946 C C . TYR B 1 210 ? -17.636 -0.601 -12.249 1 97.85 210 TYR B C 1
ATOM 3948 O O . TYR B 1 210 ? -16.437 -0.37 -12.423 1 97.85 210 TYR B O 1
ATOM 3956 N N . ILE B 1 211 ? -18.092 -1.786 -11.96 1 98.14 211 ILE B N 1
ATOM 3957 C CA . ILE B 1 211 ? -17.198 -2.917 -11.74 1 98.14 211 ILE B CA 1
ATOM 3958 C C . ILE B 1 211 ? -16.535 -3.314 -13.058 1 98.14 211 ILE B C 1
ATOM 3960 O O . ILE B 1 211 ? -15.332 -3.582 -13.098 1 98.14 211 ILE B O 1
ATOM 3964 N N . LYS B 1 212 ? -17.277 -3.357 -14.126 1 98.14 212 LYS B N 1
ATOM 3965 C CA . LYS B 1 212 ? -16.731 -3.724 -15.429 1 98.14 212 LYS B CA 1
ATOM 3966 C C . LYS B 1 212 ? -15.608 -2.777 -15.841 1 98.14 212 LYS B C 1
ATOM 3968 O O . LYS B 1 212 ? -14.571 -3.216 -16.343 1 98.14 212 LYS B O 1
ATOM 3973 N N . LYS B 1 213 ? -15.841 -1.497 -15.59 1 98.09 213 LYS B N 1
ATOM 3974 C CA . LYS B 1 213 ? -14.822 -0.502 -15.912 1 98.09 213 LYS B CA 1
ATOM 3975 C C . LYS B 1 213 ? -13.572 -0.698 -15.059 1 98.09 213 LYS B C 1
ATOM 3977 O O . LYS B 1 213 ? -12.45 -0.6 -15.561 1 98.09 213 LYS B O 1
ATOM 3982 N N . LEU B 1 214 ? -13.82 -0.964 -13.818 1 98.12 214 LEU B N 1
ATOM 3983 C CA . LEU B 1 214 ? -12.726 -1.164 -12.874 1 98.12 214 LEU B CA 1
ATOM 3984 C C . LEU B 1 214 ? -11.882 -2.372 -13.268 1 98.12 214 LEU B C 1
ATOM 3986 O O . LEU B 1 214 ? -10.652 -2.29 -13.302 1 98.12 214 LEU B O 1
ATOM 3990 N N . ILE B 1 215 ? -12.533 -3.448 -13.607 1 98.46 215 ILE B N 1
ATOM 3991 C CA . ILE B 1 215 ? -11.87 -4.699 -13.959 1 98.46 215 ILE B CA 1
ATOM 3992 C C . ILE B 1 215 ? -11.127 -4.534 -15.283 1 98.46 215 ILE B C 1
ATOM 3994 O O . ILE B 1 215 ? -9.986 -4.981 -15.42 1 98.46 215 ILE B O 1
ATOM 3998 N N . LYS B 1 216 ? -11.74 -3.901 -16.212 1 98.65 216 LYS B N 1
ATOM 3999 C CA . LYS B 1 216 ? -11.119 -3.676 -17.514 1 98.65 216 LYS B CA 1
ATOM 4000 C C . LYS B 1 216 ? -9.838 -2.857 -17.378 1 98.65 216 LYS B C 1
ATOM 4002 O O . LYS B 1 216 ? -8.815 -3.191 -17.978 1 98.65 216 LYS B O 1
ATOM 4007 N N . LYS B 1 217 ? -9.929 -1.829 -16.592 1 98.38 217 LYS B N 1
ATOM 4008 C CA . LYS B 1 217 ? -8.756 -0.99 -16.361 1 98.38 217 LYS B CA 1
ATOM 4009 C C . LYS B 1 217 ? -7.638 -1.781 -15.689 1 98.38 217 LYS B C 1
ATOM 4011 O O . LYS B 1 217 ? -6.472 -1.664 -16.071 1 98.38 217 LYS B O 1
ATOM 4016 N N . GLY B 1 218 ? -8.014 -2.556 -14.681 1 98.6 218 GLY B N 1
ATOM 4017 C CA . GLY B 1 218 ? -7.026 -3.381 -14.003 1 98.6 218 GLY B CA 1
ATOM 4018 C C . GLY B 1 218 ? -6.351 -4.38 -14.924 1 98.6 218 GLY B C 1
ATOM 4019 O O . GLY B 1 218 ? -5.129 -4.533 -14.893 1 98.6 218 GLY B O 1
ATOM 4020 N N . PHE B 1 219 ? -7.157 -5.033 -15.758 1 98.85 219 PHE B N 1
ATOM 4021 C CA . PHE B 1 219 ? -6.602 -6.001 -16.698 1 98.85 219 PHE B CA 1
ATOM 4022 C C . PHE B 1 219 ? -5.686 -5.314 -17.704 1 98.85 219 PHE B C 1
ATOM 4024 O O . PHE B 1 219 ? -4.629 -5.844 -18.052 1 98.85 219 PHE B O 1
ATOM 4031 N N . GLN B 1 220 ? -6.055 -4.151 -18.159 1 98.82 220 GLN B N 1
ATOM 4032 C CA . GLN B 1 220 ? -5.205 -3.422 -19.094 1 98.82 220 GLN B CA 1
ATOM 4033 C C . GLN B 1 220 ? -3.858 -3.081 -18.462 1 98.82 220 GLN B C 1
ATOM 4035 O O . GLN B 1 220 ? -2.818 -3.17 -19.118 1 98.82 220 GLN B O 1
ATOM 4040 N N . GLU B 1 221 ? -3.905 -2.688 -17.234 1 98.47 221 GLU B N 1
ATOM 4041 C CA . GLU B 1 221 ? -2.656 -2.409 -16.533 1 98.47 221 GLU B CA 1
ATOM 4042 C C . GLU B 1 221 ? -1.798 -3.666 -16.411 1 98.47 221 GLU B C 1
ATOM 4044 O O . GLU B 1 221 ? -0.58 -3.611 -16.588 1 98.47 221 GLU B O 1
ATOM 4049 N N . PHE B 1 222 ? -2.447 -4.764 -16.089 1 98.71 222 PHE B N 1
ATOM 4050 C CA . PHE B 1 222 ? -1.717 -6.021 -15.979 1 98.71 222 PHE B CA 1
ATOM 4051 C C . PHE B 1 222 ? -1.044 -6.375 -17.299 1 98.71 222 PHE B C 1
ATOM 4053 O O . PHE B 1 222 ? 0.132 -6.744 -17.323 1 98.71 222 PHE B O 1
ATOM 4060 N N . PHE B 1 223 ? -1.799 -6.237 -18.369 1 98.73 223 PHE B N 1
ATOM 4061 C CA . PHE B 1 223 ? -1.228 -6.546 -19.674 1 98.73 223 PHE B CA 1
ATOM 4062 C C . PHE B 1 223 ? -0.064 -5.614 -19.99 1 98.73 223 PHE B C 1
ATOM 4064 O O . PHE B 1 223 ? 0.973 -6.054 -20.49 1 98.73 223 PHE B O 1
ATOM 4071 N N . LYS B 1 224 ? -0.202 -4.419 -19.661 1 98.14 224 LYS B N 1
ATOM 4072 C CA . LYS B 1 224 ? 0.812 -3.407 -19.945 1 98.14 224 LYS B CA 1
ATOM 4073 C C . LYS B 1 224 ? 2.128 -3.736 -19.247 1 98.14 224 LYS B C 1
ATOM 4075 O O . LYS B 1 224 ? 3.201 -3.6 -19.838 1 98.14 224 LYS B O 1
ATOM 4080 N N . TYR B 1 225 ? 2.03 -4.244 -18.058 1 97.84 225 TYR B N 1
ATOM 4081 C CA . TYR B 1 225 ? 3.241 -4.371 -17.254 1 97.84 225 TYR B CA 1
ATOM 4082 C C . TYR B 1 225 ? 3.724 -5.816 -17.219 1 97.84 225 TYR B C 1
ATOM 4084 O O . TYR B 1 225 ? 4.923 -6.073 -17.09 1 97.84 225 TYR B O 1
ATOM 4092 N N . ARG B 1 226 ? 2.731 -6.754 -17.378 1 98.02 226 ARG B N 1
ATOM 4093 C CA . ARG B 1 226 ? 3.081 -8.12 -17.003 1 98.02 226 ARG B CA 1
ATOM 4094 C C . ARG B 1 226 ? 2.923 -9.07 -18.186 1 98.02 226 ARG B C 1
ATOM 4096 O O . ARG B 1 226 ? 3.294 -10.242 -18.101 1 98.02 226 ARG B O 1
ATOM 4103 N N . VAL B 1 227 ? 2.406 -8.612 -19.299 1 98.25 227 VAL B N 1
ATOM 4104 C CA . VAL B 1 227 ? 2.193 -9.528 -20.415 1 98.25 227 VAL B CA 1
ATOM 4105 C C . VAL B 1 227 ? 2.908 -9.003 -21.658 1 98.25 227 VAL B C 1
ATOM 4107 O O . VAL B 1 227 ? 3.788 -9.672 -22.204 1 98.25 227 VAL B O 1
ATOM 4110 N N . LEU B 1 228 ? 2.68 -7.799 -22.013 1 98.07 228 LEU B N 1
ATOM 4111 C CA . LEU B 1 228 ? 3.124 -7.239 -23.285 1 98.07 228 LEU B CA 1
ATOM 4112 C C . LEU B 1 228 ? 4.642 -7.104 -23.32 1 98.07 228 LEU B C 1
ATOM 4114 O O . LEU B 1 228 ? 5.263 -7.295 -24.368 1 98.07 228 LEU B O 1
ATOM 4118 N N . PRO B 1 229 ? 5.257 -6.856 -22.182 1 97.43 229 PRO B N 1
ATOM 4119 C CA . PRO B 1 229 ? 6.704 -6.631 -22.218 1 97.43 229 PRO B CA 1
ATOM 4120 C C . PRO B 1 229 ? 7.486 -7.881 -22.617 1 97.43 229 PRO B C 1
ATOM 4122 O O . PRO B 1 229 ? 8.674 -7.795 -22.938 1 97.43 229 PRO B O 1
ATOM 4125 N N . TYR B 1 230 ? 6.895 -9.066 -22.54 1 97.2 230 TYR B N 1
ATOM 4126 C CA . TYR B 1 230 ? 7.588 -10.269 -22.988 1 97.2 230 TYR B CA 1
ATOM 4127 C C . TYR B 1 230 ? 7.805 -10.244 -24.496 1 97.2 230 TYR B C 1
ATOM 4129 O O . TYR B 1 230 ? 8.658 -10.965 -25.019 1 97.2 230 TYR B O 1
ATOM 4137 N N . ASN B 1 231 ? 7.025 -9.441 -25.226 1 96.25 231 ASN B N 1
ATOM 4138 C CA . ASN B 1 231 ? 7.165 -9.251 -26.666 1 96.25 231 ASN B CA 1
ATOM 4139 C C . ASN B 1 231 ? 7.159 -10.584 -27.41 1 96.25 231 ASN B C 1
ATOM 4141 O O . ASN B 1 231 ? 8.054 -10.855 -28.212 1 96.25 231 ASN B O 1
ATOM 4145 N N . LYS B 1 232 ? 6.193 -11.41 -27.134 1 95.66 232 LYS B N 1
ATOM 4146 C CA . LYS B 1 232 ? 6.045 -12.705 -27.792 1 95.66 232 LYS B CA 1
ATOM 4147 C C . LYS B 1 232 ? 5.037 -12.629 -28.935 1 95.66 232 LYS B C 1
ATOM 4149 O O . LYS B 1 232 ? 4.24 -11.691 -29.006 1 95.66 232 LYS B O 1
ATOM 4154 N N . PRO B 1 233 ? 5.104 -13.584 -29.828 1 94.84 233 PRO B N 1
ATOM 4155 C CA . PRO B 1 233 ? 4.147 -13.586 -30.937 1 94.84 233 PRO B CA 1
ATOM 4156 C C . PRO B 1 233 ? 2.704 -13.764 -30.47 1 94.84 233 PRO B C 1
ATOM 4158 O O . PRO B 1 233 ? 2.464 -14.301 -29.386 1 94.84 233 PRO B O 1
ATOM 4161 N N . ALA B 1 234 ? 1.826 -13.377 -31.241 1 93.87 234 ALA B N 1
ATOM 4162 C CA . ALA B 1 234 ? 0.405 -13.348 -30.903 1 93.87 234 ALA B CA 1
ATOM 4163 C C . ALA B 1 234 ? -0.135 -14.758 -30.681 1 93.87 234 ALA B C 1
ATOM 4165 O O . ALA B 1 234 ? -1.141 -14.943 -29.991 1 93.87 234 ALA B O 1
ATOM 4166 N N . ASP B 1 235 ? 0.48 -15.73 -31.243 1 95.07 235 ASP B N 1
ATOM 4167 C CA . ASP B 1 235 ? -0.064 -17.083 -31.178 1 95.07 235 ASP B CA 1
ATOM 4168 C C . ASP B 1 235 ? 0.545 -17.865 -30.016 1 95.07 235 ASP B C 1
ATOM 4170 O O . ASP B 1 235 ? 0.27 -19.055 -29.851 1 95.07 235 ASP B O 1
ATOM 4174 N N . ILE B 1 236 ? 1.342 -17.186 -29.217 1 96.21 236 ILE B N 1
ATOM 4175 C CA . ILE B 1 236 ? 1.893 -17.863 -28.049 1 96.21 236 ILE B CA 1
ATOM 4176 C C . ILE B 1 236 ? 0.76 -18.292 -27.119 1 96.21 236 ILE B C 1
ATOM 4178 O O . ILE B 1 236 ? -0.186 -17.534 -26.892 1 96.21 236 ILE B O 1
ATOM 4182 N N . PRO B 1 237 ? 0.782 -19.561 -26.646 1 98.22 237 PRO B N 1
ATOM 4183 C CA . PRO B 1 237 ? -0.236 -19.932 -25.661 1 98.22 237 PRO B CA 1
ATOM 4184 C C . PRO B 1 237 ? -0.168 -19.082 -24.394 1 98.22 237 PRO B C 1
ATOM 4186 O O . PRO B 1 237 ? 0.922 -18.814 -23.883 1 98.22 237 PRO B O 1
ATOM 4189 N N . ILE B 1 238 ? -1.285 -18.638 -23.929 1 98.67 238 ILE B N 1
ATOM 4190 C CA . ILE B 1 238 ? -1.354 -17.836 -22.712 1 98.67 238 ILE B CA 1
ATOM 4191 C C . ILE B 1 238 ? -2.339 -18.47 -21.732 1 98.67 238 ILE B C 1
ATOM 4193 O O . ILE B 1 238 ? -3.492 -18.73 -22.082 1 98.67 238 ILE B O 1
ATOM 4197 N N . TYR B 1 239 ? -1.885 -18.74 -20.557 1 98.65 239 TYR B N 1
ATOM 4198 C CA . TYR B 1 239 ? -2.716 -19.32 -19.508 1 98.65 239 TYR B CA 1
ATOM 4199 C C . TYR B 1 239 ? -2.882 -18.35 -18.345 1 98.65 239 TYR B C 1
ATOM 4201 O O . TYR B 1 239 ? -1.941 -17.642 -17.98 1 98.65 239 TYR B O 1
ATOM 4209 N N . PHE B 1 240 ? -4.06 -18.329 -17.796 1 98.71 240 PHE B N 1
ATOM 4210 C CA . PHE B 1 240 ? -4.335 -17.563 -16.586 1 98.71 240 PHE B CA 1
ATOM 4211 C C . PHE B 1 240 ? -4.812 -18.477 -15.463 1 98.71 240 PHE B C 1
ATOM 4213 O O . PHE B 1 240 ? -5.617 -19.382 -15.692 1 98.71 240 PHE B O 1
ATOM 4220 N N . ILE B 1 241 ? -4.257 -18.233 -14.316 1 97.48 241 ILE B N 1
ATOM 4221 C CA . ILE B 1 241 ? -4.627 -19.005 -13.135 1 97.48 241 ILE B CA 1
ATOM 4222 C C . ILE B 1 241 ? -5.096 -18.062 -12.029 1 97.48 241 ILE B C 1
ATOM 4224 O O . ILE B 1 241 ? -4.453 -17.046 -11.756 1 97.48 241 ILE B O 1
ATOM 4228 N N . GLY B 1 242 ? -6.249 -18.423 -11.398 1 95.66 242 GLY B N 1
ATOM 4229 C CA . GLY B 1 242 ? -6.686 -17.669 -10.234 1 95.66 242 GLY B CA 1
ATOM 4230 C C . GLY B 1 242 ? -8.148 -17.269 -10.296 1 95.66 242 GLY B C 1
ATOM 4231 O O . GLY B 1 242 ? -8.743 -17.238 -11.375 1 95.66 242 GLY B O 1
ATOM 4232 N N . SER B 1 243 ? -8.673 -16.893 -9.226 1 94.83 243 SER B N 1
ATOM 4233 C CA . SER B 1 243 ? -10.098 -16.611 -9.085 1 94.83 243 SER B CA 1
ATOM 4234 C C . SER B 1 243 ? -10.494 -15.36 -9.862 1 94.83 243 SER B C 1
ATOM 4236 O O . SER B 1 243 ? -11.556 -15.321 -10.488 1 94.83 243 SER B O 1
ATOM 4238 N N . ILE B 1 244 ? -9.678 -14.326 -9.831 1 97.51 244 ILE B N 1
ATOM 4239 C CA . ILE B 1 244 ? -10.015 -13.094 -10.535 1 97.51 244 ILE B CA 1
ATOM 4240 C C . ILE B 1 244 ? -10.128 -13.371 -12.033 1 97.51 244 ILE B C 1
ATOM 4242 O O . ILE B 1 244 ? -11.092 -12.951 -12.677 1 97.51 244 ILE B O 1
ATOM 4246 N N . ALA B 1 245 ? -9.103 -14.109 -12.531 1 97.99 245 ALA B N 1
ATOM 4247 C CA . ALA B 1 245 ? -9.127 -14.466 -13.947 1 97.99 245 ALA B CA 1
ATOM 4248 C C . ALA B 1 245 ? -10.372 -15.283 -14.285 1 97.99 245 ALA B C 1
ATOM 4250 O O . ALA B 1 245 ? -11.013 -15.052 -15.313 1 97.99 245 ALA B O 1
ATOM 4251 N N . PHE B 1 246 ? -10.715 -16.179 -13.425 1 96.88 246 PHE B N 1
ATOM 4252 C CA . PHE B 1 246 ? -11.804 -17.115 -13.676 1 96.88 246 PHE B CA 1
ATOM 4253 C C . PHE B 1 246 ? -13.148 -16.397 -13.672 1 96.88 246 PHE B C 1
ATOM 4255 O O . PHE B 1 246 ? -13.937 -16.54 -14.608 1 96.88 246 PHE B O 1
ATOM 4262 N N . TYR B 1 247 ? -13.402 -15.575 -12.733 1 96.24 247 TYR B N 1
ATOM 4263 C CA . TYR B 1 247 ? -14.719 -14.973 -12.553 1 96.24 247 TYR B CA 1
ATOM 4264 C C . TYR B 1 247 ? -14.94 -13.837 -13.544 1 96.24 247 TYR B C 1
ATOM 4266 O O . TYR B 1 247 ? -16.081 -13.495 -13.862 1 96.24 247 TYR B O 1
ATOM 4274 N N . PHE B 1 248 ? -13.87 -13.315 -14.006 1 97.94 248 PHE B N 1
ATOM 4275 C CA . PHE B 1 248 ? -14.009 -12.214 -14.952 1 97.94 248 PHE B CA 1
ATOM 4276 C C . PHE B 1 248 ? -13.413 -12.584 -16.305 1 97.94 248 PHE B C 1
ATOM 4278 O O . PHE B 1 248 ? -12.859 -11.73 -17 1 97.94 248 PHE B O 1
ATOM 4285 N N . LYS B 1 249 ? -13.466 -13.818 -16.622 1 97.85 249 LYS B N 1
ATOM 4286 C CA . LYS B 1 249 ? -12.875 -14.391 -17.828 1 97.85 249 LYS B CA 1
ATOM 4287 C C . LYS B 1 249 ? -13.355 -13.659 -19.077 1 97.85 249 LYS B C 1
ATOM 4289 O O . LYS B 1 249 ? -12.583 -13.445 -20.014 1 97.85 249 LYS B O 1
ATOM 4294 N N . ASN B 1 250 ? -14.619 -13.251 -19.122 1 97.73 250 ASN B N 1
ATOM 4295 C CA . ASN B 1 250 ? -15.168 -12.583 -20.297 1 97.73 250 ASN B CA 1
ATOM 4296 C C . ASN B 1 250 ? -14.474 -11.249 -20.559 1 97.73 250 ASN B C 1
ATOM 4298 O O . ASN B 1 250 ? -14.115 -10.945 -21.698 1 97.73 250 ASN B O 1
ATOM 4302 N N . ILE B 1 251 ? -14.294 -10.483 -19.515 1 98.42 251 ILE B N 1
ATOM 4303 C CA . ILE B 1 251 ? -13.615 -9.2 -19.655 1 98.42 251 ILE B CA 1
ATOM 4304 C C . ILE B 1 251 ? -12.138 -9.429 -19.969 1 98.42 251 ILE B C 1
ATOM 4306 O O . ILE B 1 251 ? -11.551 -8.71 -20.781 1 98.42 251 ILE B O 1
ATOM 4310 N N . LEU B 1 252 ? -11.598 -10.456 -19.333 1 98.67 252 LEU B N 1
ATOM 4311 C CA . LEU B 1 252 ? -10.203 -10.811 -19.571 1 98.67 252 LEU B CA 1
ATOM 4312 C C . LEU B 1 252 ? -9.969 -11.139 -21.042 1 98.67 252 LEU B C 1
ATOM 4314 O O . LEU B 1 252 ? -8.991 -10.68 -21.636 1 98.67 252 LEU B O 1
ATOM 4318 N N . ASP B 1 253 ? -10.852 -11.879 -21.63 1 98.58 253 ASP B N 1
ATOM 4319 C CA . ASP B 1 253 ? -10.779 -12.246 -23.04 1 98.58 253 ASP B CA 1
ATOM 4320 C C . ASP B 1 253 ? -10.835 -11.009 -23.934 1 98.58 253 ASP B C 1
ATOM 4322 O O . ASP B 1 253 ? -10.097 -10.913 -24.917 1 98.58 253 ASP B O 1
ATOM 4326 N N . LYS B 1 254 ? -11.689 -10.129 -23.597 1 98.51 254 LYS B N 1
ATOM 4327 C CA . LYS B 1 254 ? -11.839 -8.907 -24.382 1 98.51 254 LYS B CA 1
ATOM 4328 C C . LYS B 1 254 ? -10.567 -8.064 -24.335 1 98.51 254 LYS B C 1
ATOM 4330 O O . LYS B 1 254 ? -10.135 -7.527 -25.356 1 98.51 254 LYS B O 1
ATOM 4335 N N . VAL B 1 255 ? -10.007 -7.937 -23.15 1 98.68 255 VAL B N 1
ATOM 4336 C CA . VAL B 1 255 ? -8.788 -7.151 -22.996 1 98.68 255 VAL B CA 1
ATOM 4337 C C . VAL B 1 255 ? -7.641 -7.823 -23.746 1 98.68 255 VAL B C 1
ATOM 4339 O O . VAL B 1 255 ? -6.827 -7.149 -24.382 1 98.68 255 VAL B O 1
ATOM 4342 N N . ALA B 1 256 ? -7.569 -9.177 -23.649 1 98.61 256 ALA B N 1
ATOM 4343 C CA . ALA B 1 256 ? -6.549 -9.909 -24.396 1 98.61 256 ALA B CA 1
ATOM 4344 C C . ALA B 1 256 ? -6.676 -9.65 -25.895 1 98.61 256 ALA B C 1
ATOM 4346 O O . ALA B 1 256 ? -5.686 -9.347 -26.565 1 98.61 256 ALA B O 1
ATOM 4347 N N . LYS B 1 257 ? -7.863 -9.71 -26.447 1 98.21 257 LYS B N 1
ATOM 4348 C CA . LYS B 1 257 ? -8.12 -9.501 -27.869 1 98.21 257 LYS B CA 1
ATOM 4349 C C . LYS B 1 257 ? -7.74 -8.086 -28.294 1 98.21 257 LYS B C 1
ATOM 4351 O O . LYS B 1 257 ? -7.174 -7.886 -29.37 1 98.21 257 LYS B O 1
ATOM 4356 N N . LYS B 1 258 ? -8.077 -7.141 -27.493 1 98.25 258 LYS B N 1
ATOM 4357 C CA . LYS B 1 258 ? -7.736 -5.75 -27.78 1 98.25 258 LYS B CA 1
ATOM 4358 C C . LYS B 1 258 ? -6.225 -5.568 -27.896 1 98.25 258 LYS B C 1
ATOM 4360 O O . LYS B 1 258 ? -5.755 -4.677 -28.606 1 98.25 258 LYS B O 1
ATOM 4365 N N . ASN B 1 259 ? -5.491 -6.406 -27.187 1 98.13 259 ASN B N 1
ATOM 4366 C CA . ASN B 1 259 ? -4.034 -6.339 -27.241 1 98.13 259 ASN B CA 1
ATOM 4367 C C . ASN B 1 259 ? -3.466 -7.301 -28.28 1 98.13 259 ASN B C 1
ATOM 4369 O O . ASN B 1 259 ? -2.261 -7.557 -28.302 1 98.13 259 ASN B O 1
ATOM 4373 N N . GLY B 1 260 ? -4.356 -7.92 -29.074 1 97.42 260 GLY B N 1
ATOM 4374 C CA . GLY B 1 260 ? -3.924 -8.799 -30.149 1 97.42 260 GLY B CA 1
ATOM 4375 C C . GLY B 1 260 ? -3.54 -10.185 -29.669 1 97.42 260 GLY B C 1
ATOM 4376 O O . GLY B 1 260 ? -2.746 -10.873 -30.313 1 97.42 260 GLY B O 1
ATOM 4377 N N . LEU B 1 261 ? -4.029 -10.575 -28.487 1 98.14 261 LEU B N 1
ATOM 4378 C CA . LEU B 1 261 ? -3.68 -11.864 -27.899 1 98.14 261 LEU B CA 1
ATOM 4379 C C . LEU B 1 261 ? -4.926 -12.714 -27.674 1 98.14 261 LEU B C 1
ATOM 4381 O O . LEU B 1 261 ? -6.046 -12.2 -27.7 1 98.14 261 LEU B O 1
ATOM 4385 N N . SER B 1 262 ? -4.704 -14 -27.525 1 97.53 262 SER B N 1
ATOM 4386 C CA . SER B 1 262 ? -5.786 -14.931 -27.223 1 97.53 262 SER B CA 1
ATOM 4387 C C . SER B 1 262 ? -5.433 -15.821 -26.035 1 97.53 262 SER B C 1
ATOM 4389 O O . SER B 1 262 ? -4.322 -16.349 -25.957 1 97.53 262 SER B O 1
ATOM 4391 N N . ILE B 1 263 ? -6.368 -15.985 -25.203 1 98.33 263 ILE B N 1
ATOM 4392 C CA . ILE B 1 263 ? -6.16 -16.787 -24.002 1 98.33 263 ILE B CA 1
ATOM 4393 C C . ILE B 1 263 ? -6.393 -18.262 -24.32 1 98.33 263 ILE B C 1
ATOM 4395 O O . ILE B 1 263 ? -7.419 -18.624 -24.902 1 98.33 263 ILE B O 1
ATOM 4399 N N . THR B 1 264 ? -5.513 -19.075 -23.948 1 98.47 264 THR B N 1
ATOM 4400 C CA . THR B 1 264 ? -5.602 -20.509 -24.195 1 98.47 264 THR B CA 1
ATOM 4401 C C . THR B 1 264 ? -6.506 -21.18 -23.165 1 98.47 264 THR B C 1
ATOM 4403 O O . THR B 1 264 ? -7.352 -22.006 -23.517 1 98.47 264 THR B O 1
ATOM 4406 N N . ALA B 1 265 ? -6.358 -20.878 -21.877 1 97.83 265 ALA B N 1
ATOM 4407 C CA . ALA B 1 265 ? -7.2 -21.455 -20.833 1 97.83 265 ALA B CA 1
ATOM 4408 C C . ALA B 1 265 ? -7.12 -20.636 -19.548 1 97.83 265 ALA B C 1
ATOM 4410 O O . ALA B 1 265 ? -6.128 -19.944 -19.307 1 97.83 265 ALA B O 1
ATOM 4411 N N . VAL B 1 266 ? -8.151 -20.681 -18.788 1 98.18 266 VAL B N 1
ATOM 4412 C CA . VAL B 1 266 ? -8.219 -20.096 -17.453 1 98.18 266 VAL B CA 1
ATOM 4413 C C . VAL B 1 266 ? -8.495 -21.189 -16.423 1 98.18 266 VAL B C 1
ATOM 4415 O O . VAL B 1 266 ? -9.448 -21.959 -16.566 1 98.18 266 VAL B O 1
ATOM 4418 N N . ILE B 1 267 ? -7.595 -21.262 -15.48 1 96.81 267 ILE B N 1
ATOM 4419 C CA . ILE B 1 267 ? -7.706 -22.272 -14.433 1 96.81 267 ILE B CA 1
ATOM 4420 C C . ILE B 1 267 ? -7.977 -21.596 -13.09 1 96.81 267 ILE B C 1
ATOM 4422 O O . ILE B 1 267 ? -7.221 -20.719 -12.666 1 96.81 267 ILE B O 1
ATOM 4426 N N . GLN B 1 268 ? -8.957 -21.997 -12.426 1 94.17 268 GLN B N 1
ATOM 4427 C CA . GLN B 1 268 ? -9.307 -21.351 -11.165 1 94.17 268 GLN B CA 1
ATOM 4428 C C . GLN B 1 268 ? -8.339 -21.753 -10.055 1 94.17 268 GLN B C 1
ATOM 4430 O O . GLN B 1 268 ? -7.753 -20.893 -9.394 1 94.17 268 GLN B O 1
ATOM 4435 N N . ARG B 1 269 ? -8.159 -23.138 -9.887 1 90.92 269 ARG B N 1
ATOM 4436 C CA . ARG B 1 269 ? -7.266 -23.7 -8.878 1 90.92 269 ARG B CA 1
ATOM 4437 C C . ARG B 1 269 ? -6.286 -24.687 -9.503 1 90.92 269 ARG B C 1
ATOM 4439 O O . ARG B 1 269 ? -6.697 -25.694 -10.084 1 90.92 269 ARG B O 1
ATOM 4446 N N . PRO B 1 270 ? -5.097 -24.463 -9.262 1 92.9 270 PRO B N 1
ATOM 4447 C CA . PRO B 1 270 ? -4.125 -25.257 -10.017 1 92.9 270 PRO B CA 1
ATOM 4448 C C . PRO B 1 270 ? -3.778 -26.575 -9.328 1 92.9 270 PRO B C 1
ATOM 4450 O O . PRO B 1 270 ? -3.097 -27.421 -9.913 1 92.9 270 PRO B O 1
ATOM 4453 N N . ILE B 1 271 ? -4.312 -26.792 -8.133 1 92.69 271 ILE B N 1
ATOM 4454 C CA . ILE B 1 271 ? -3.811 -27.866 -7.283 1 92.69 271 ILE B CA 1
ATOM 4455 C C . ILE B 1 271 ? -4.057 -29.214 -7.957 1 92.69 271 ILE B C 1
ATOM 4457 O O . ILE B 1 271 ? -3.201 -30.101 -7.916 1 92.69 271 ILE B O 1
ATOM 4461 N N . ASP B 1 272 ? -5.188 -29.413 -8.617 1 93.77 272 ASP B N 1
ATOM 4462 C CA . ASP B 1 272 ? -5.497 -30.697 -9.239 1 93.77 272 ASP B CA 1
ATOM 4463 C C . ASP B 1 272 ? -4.586 -30.96 -10.437 1 93.77 272 ASP B C 1
ATOM 4465 O O . ASP B 1 272 ? -4.091 -32.075 -10.614 1 93.77 272 ASP B O 1
ATOM 4469 N N . ASN B 1 273 ? -4.391 -29.935 -11.21 1 94.73 273 ASN B N 1
ATOM 4470 C CA . ASN B 1 273 ? -3.477 -30.062 -12.34 1 94.73 273 ASN B CA 1
ATOM 4471 C C . ASN B 1 273 ? -2.04 -30.284 -11.876 1 94.73 273 ASN B C 1
ATOM 4473 O O . ASN B 1 273 ? -1.284 -31.02 -12.512 1 94.73 273 ASN B O 1
ATOM 4477 N N . LEU B 1 274 ? -1.698 -29.636 -10.821 1 94.55 274 LEU B N 1
ATOM 4478 C CA . LEU B 1 274 ? -0.364 -29.787 -10.251 1 94.55 274 LEU B CA 1
ATOM 4479 C C . LEU B 1 274 ? -0.145 -31.211 -9.751 1 94.55 274 LEU B C 1
ATOM 4481 O O . LEU B 1 274 ? 0.932 -31.782 -9.942 1 94.55 274 LEU B O 1
ATOM 4485 N N . LEU B 1 275 ? -1.17 -31.758 -9.113 1 94.25 275 LEU B N 1
ATOM 4486 C CA . LEU B 1 275 ? -1.125 -33.142 -8.654 1 94.25 275 LEU B CA 1
ATOM 4487 C C . LEU B 1 275 ? -0.87 -34.093 -9.819 1 94.25 275 LEU B C 1
ATOM 4489 O O . LEU B 1 275 ? -0.009 -34.971 -9.732 1 94.25 275 LEU B O 1
ATOM 4493 N N . GLU B 1 276 ? -1.625 -33.868 -10.856 1 93.58 276 GLU B N 1
ATOM 4494 C CA . GLU B 1 276 ? -1.477 -34.722 -12.031 1 93.58 276 GLU B CA 1
ATOM 4495 C C . GLU B 1 276 ? -0.074 -34.611 -12.62 1 93.58 276 GLU B C 1
ATOM 4497 O O . GLU B 1 276 ? 0.51 -35.613 -13.038 1 93.58 276 GLU B O 1
ATOM 4502 N N . TYR B 1 277 ? 0.434 -33.463 -12.634 1 93.11 277 TYR B N 1
ATOM 4503 C CA . TYR B 1 277 ? 1.797 -33.251 -13.11 1 93.11 277 TYR B CA 1
ATOM 4504 C C . TYR B 1 277 ? 2.794 -34.053 -12.283 1 93.11 277 TYR B C 1
ATOM 4506 O O . TYR B 1 277 ? 3.677 -34.715 -12.834 1 93.11 277 TYR B O 1
ATOM 4514 N N . HIS B 1 278 ? 2.682 -34.004 -11.019 1 92.32 278 HIS B N 1
ATOM 4515 C CA . HIS B 1 278 ? 3.617 -34.688 -10.134 1 92.32 278 HIS B CA 1
ATOM 4516 C C . HIS B 1 278 ? 3.465 -36.202 -10.236 1 92.32 278 HIS B C 1
ATOM 4518 O O . HIS B 1 278 ? 4.458 -36.933 -10.211 1 92.32 278 HIS B O 1
ATOM 4524 N N . LYS B 1 279 ? 2.265 -36.66 -10.363 1 91.66 279 LYS B N 1
ATOM 4525 C CA . LYS B 1 279 ? 2.044 -38.096 -10.503 1 91.66 279 LYS B CA 1
ATOM 4526 C C . LYS B 1 279 ? 2.763 -38.646 -11.732 1 91.66 279 LYS B C 1
ATOM 4528 O O . LYS B 1 279 ? 3.247 -39.78 -11.719 1 91.66 279 LYS B O 1
ATOM 4533 N N . THR B 1 280 ? 2.898 -37.793 -12.671 1 89.92 280 THR B N 1
ATOM 4534 C CA . THR B 1 280 ? 3.489 -38.228 -13.932 1 89.92 280 THR B CA 1
ATOM 4535 C C . THR B 1 280 ? 5 -38.015 -13.924 1 89.92 280 THR B C 1
ATOM 4537 O O . THR B 1 280 ? 5.73 -38.684 -14.657 1 89.92 280 THR B O 1
ATOM 4540 N N . ASN B 1 281 ? 5.479 -37.137 -13.038 1 85.87 281 ASN B N 1
ATOM 4541 C CA . ASN B 1 281 ? 6.872 -36.733 -13.19 1 85.87 281 ASN B CA 1
ATOM 4542 C C . ASN B 1 281 ? 7.688 -37.052 -11.94 1 85.87 281 ASN B C 1
ATOM 4544 O O . ASN B 1 281 ? 8.915 -36.936 -11.948 1 85.87 281 ASN B O 1
ATOM 4548 N N . ILE B 1 282 ? 7.023 -37.314 -10.864 1 77.25 282 ILE B N 1
ATOM 4549 C CA . ILE B 1 282 ? 7.752 -37.744 -9.676 1 77.25 282 ILE B CA 1
ATOM 4550 C C . ILE B 1 282 ? 8.208 -39.191 -9.846 1 77.25 282 ILE B C 1
ATOM 4552 O O . ILE B 1 282 ? 7.466 -40.024 -10.375 1 77.25 282 ILE B O 1
ATOM 4556 N N . LYS B 1 283 ? 9.511 -39.441 -9.601 1 67.9 283 LYS B N 1
ATOM 4557 C CA . LYS B 1 283 ? 10.097 -40.772 -9.727 1 67.9 283 LYS B CA 1
ATOM 4558 C C . LYS B 1 283 ? 9.766 -41.636 -8.513 1 67.9 283 LYS B C 1
ATOM 4560 O O . LYS B 1 283 ? 9.633 -41.125 -7.399 1 67.9 283 LYS B O 1
#

pLDDT: mean 95.48, std 3.29, range [67.88, 98.85]

Organism: NCBI:txid1349785

Foldseek 3Di:
DEWEWQAEQAKIKIWDADPLLDTPDIDMWGGQQLQFDPLVVNLCRQCVDCVRLVCLAVYAEYEYAYANCQDPPSVVSNVVSSCVRNVNYDYDYHHNQVLQCCLPVNQDWFWEWEAELFIAIWTHHRDDTGFPDDDPDLVPDRQLHLLNVLVVVLVCLVVVVDDPVLNVVLVVVDPNPPVVLVCLCPPDGSVSNVSSVSSVSCLVVVVDPVSLVSNLVSLLVCCVPHNCVVVDDQAGEYEYEADSCVSNVVSNQVSQVVVSHGYPYYYHDRVVSSSVSCSVPPD/DEWEWQAEQAKIKIWDADPLLDTPDIDMWGGQQLQFDPLVVNLCRQCVDPVRLVCLAVYAEYEYAYANCQDPPSVVSNVVSSCVRNVNYDYDYHHNQVLQCCLPVNQDWFWEWEAELFIAIWTHHRDDTGFPDDDPDLVPDRFLHLLNVLVVVLVCLVVVVDDPVLNVVLVVVDPNPPVVLVCLCPPDGSVSNVSSVSSVSCLVVVVDPVSLVSNLVSLLVCCVPHNCVVVDDQAGEYEYEADSCVSNVVSNQVSQVVVSHGYPYYHHDRVVSSSVSCSVPPD

Secondary structure (DSSP, 8-state):
-EEEEEE-SSEEEEEEE-TTS-EEEEEEEE---TTTS-HHHHHHHHHT-HHHHTTTTT--EEEEEETT-SSHHHHHHHHHHHHHHSTT-EEEEEEHHHHHHHHHTTTS-EEEEEESSSEEEEEE-SS-EE-SS----TTT--TTSHHHHHHHHHHHHHTT-S-HHHHHHHHHHS---HHHHHIIIIISS-HHHHHHHTTHHHHHTTTSHHHHHHHHHHHHHHIIIIIGGG---TTS-EEEESHHHHHTHHHHHHHHHHTT----EEES--HHHHHHHHHHH--/-EEEEEE-SSEEEEEEE-TTS-EEEEEEEE---TTTS-HHHHHHHHHT-HHHHTTTTT--EEEEEETT-SSHHHHHHHHHHHHHHSTT-EEEEEEHHHHHHHHHTTTS-EEEEEESSSEEEEEE-SS-EE-SS----TTT--TTSHHHHHHHHHHHHHTT-S-HHHHHHHHHHS---HHHHHIIIIISS-HHHHHHGGGHHHHHTTTSHHHHHHHHHHHHHHIIIIIGGG---TTS-EEEESHHHHHTHHHHHHHHHHTT----EEES--HHHHHHHHHHH--

Sequence (566 aa):
MILIADGGSTKVDWIALDNEKNEVFRVRTLGLNPAVLNKEELKNRIVNMFELINIKEKVNEIHFYGAGCGTPKPAQILADVLENIFINSKVIIAEDMLAAVYASSGKRPALVCILGTGSNSCYFDGNSMEMNAESLGYSLMDEASGNYFGKLLLRDFYYQKMPEKMLFAFNQQFNTDADFVKDNLYLQPNPNRYLASFAKFMFDFKEEKYIKKLIKKGFQEFFKYRVLPYNKPADIPIYFIGSIAFYFKNILDKVAKKNGLSITAVIQRPIDNLLEYHKTNIKMILIADGGSTKVDWIALDNEKNEVFRVRTLGLNPAVLNKEELKNRIVNMFELINIKEKVNEIHFYGAGCGTPKPAQILADVLENIFINSKVIIAEDMLAAVYASSGKRPALVCILGTGSNSCYFDGNSMEMNAESLGYSLMDEASGNYFGKLLLRDFYYQKMPEKMLFAFNQQFNTDADFVKDNLYLQPNPNRYLASFAKFMFDFKEEKYIKKLIKKGFQEFFKYRVLPYNKPADIPIYFIGSIAFYFKNILDKVAKKNGLSITAVIQRPIDNLLEYHKTNIK

InterPro domains:
  IPR043129 ATPase, nucleotide binding domain [SSF53067] (1-104)
  IPR043129 ATPase, nucleotide binding domain [SSF53067] (109-279)
  IPR052519 Eukaryotic-type N-acetylglucosamine Kinase [PTHR43190] (1-203)

Solvent-accessible surface area (backbone atoms only — not comparable to full-atom values): 29012 Å² total; per-residue (Å²): 59,37,38,41,33,48,24,32,66,58,36,21,46,36,38,34,24,42,91,86,69,42,78,74,51,70,50,73,41,60,32,60,23,40,55,64,42,54,70,67,60,47,44,50,49,46,67,72,31,63,79,56,51,74,39,21,78,56,28,43,34,35,44,38,18,22,34,50,28,79,44,69,67,30,30,48,54,48,47,52,49,49,39,69,62,22,69,59,32,51,75,44,75,38,26,32,66,55,44,52,34,41,32,66,54,54,59,47,57,28,39,38,34,38,19,24,59,52,38,52,43,34,40,30,71,43,84,51,78,44,63,89,49,79,80,72,43,74,82,63,42,22,53,45,7,21,25,39,47,13,41,51,51,52,43,30,53,53,68,63,67,48,57,68,73,54,44,55,52,48,57,72,74,42,84,76,49,66,68,60,46,36,40,41,60,53,70,43,84,56,33,53,44,60,28,20,60,51,32,58,57,45,68,79,38,58,83,38,67,68,45,45,52,52,50,49,53,27,46,49,52,28,37,63,70,57,47,56,72,73,71,67,66,54,82,49,45,27,35,36,32,14,54,50,40,47,78,40,37,70,58,50,49,52,55,33,45,76,72,57,32,54,75,67,48,69,38,54,66,49,61,66,40,34,49,55,42,42,68,72,66,58,129,59,37,38,41,33,48,25,32,66,59,37,22,46,37,38,34,24,41,92,84,69,42,79,73,51,71,50,74,41,60,34,61,24,41,53,64,41,55,70,67,59,47,43,50,50,46,67,72,31,63,80,55,52,75,39,20,78,55,29,42,36,34,43,37,18,21,35,51,26,78,45,69,67,30,30,49,53,47,46,52,49,49,40,70,62,22,69,61,31,49,75,44,76,40,25,33,65,56,44,52,34,41,32,65,51,52,59,46,55,28,39,37,33,38,18,24,59,51,36,52,42,33,41,30,71,42,84,52,77,44,63,88,49,80,80,71,43,72,82,63,42,22,53,45,7,20,24,40,47,12,41,51,51,52,43,29,53,51,68,65,68,48,58,66,73,53,44,55,51,48,56,72,74,40,82,75,49,64,68,61,47,37,42,41,59,53,69,42,84,55,33,52,44,61,29,20,60,51,33,59,58,46,66,80,38,56,83,37,67,70,45,44,52,51,50,49,52,28,46,49,51,27,37,62,69,57,49,56,74,72,70,69,65,54,81,50,45,27,36,36,31,14,53,48,41,48,77,39,37,70,58,50,50,51,55,33,45,76,71,59,34,55,75,68,48,70,39,54,67,51,62,66,40,34,49,54,44,42,68,72,65,57,130